Protein AF-A0A564Z3N0-F1 (afdb_monomer_lite)

Secondary structure (DSSP, 8-state):
----HHHHTT-TT--EEE-TTS--BHHHHHHHHHH-TT--EEE-TTSB----GGGGGGTTT--EEE-TT----SHHHHHHHHHHHHH-TT-SEEE---SS---SS--TTHHHHTSTTSSTT--EEE-TT-TT---HHHHHHHHHH-TT--EEE---TT---HHHHHH-TTSEEE-SSSHHHHHHHHHH-TT-HHHHHHHHHHHHHHHTSTTPPTT-S-HHHHHHHHHHHT-TTS-GGGHHHHHHHHHHHHHHH-GGGS-HHHHHHHHHHHHHHHHH---HHHHHHHHHHHHHHTT-TTS---HHHHHHHHHHHHHH--BHHHHHHHHHHIIIIIGGGS-HHHHHHHHT-HHHHHHHHHHHHHHH--HHHHHHHHHHH-HHHHGGGSS--PPBS--HHHHHHHTHHHHHHHHHHHHTT-HHHHHHHHHTTHHHHHHHHHHHHHHHHHHHHHTT-S--PPPP---PPPPPP----EEEE--------S--EEEEEEEETTEEEEEEEE------S-S-------EEEETTEEEE----SS--------TTSSGGGSSTTTS--

Foldseek 3Di:
DDDQLVVVLVPQQAAEDEPAPHQDEQVRLLSNCVSHLQHQEYHHANYQYLAPQSCLSNLVHHAYYAHEAHPPPAQVSVVRVLVSQQSNANYAYYEPAYPPAAYPDADPSLVSCLACRRNVNHAEYECAVVRRPDDPVSVVSSCVSHVNHAEYHHADPPDDCPVVCVVCVRHHYEHDAAQVNLLSQLVVCLQPLRSPLSSLVNLLVQLPDPDRDQCRDDLVSLLSLLVSCVVVPRHLSNLLSSLSSNLSVCVRCPPVNHDLVSLVSVLVSLLCQLVPDLDLSNVVSSLSVCQRSVVDPSDDDDLLSVLVSLLVQLPRDQAPVSVLVSLCCVPPPRVVPDDPVSLLVCLLDLSNLLSLLLSLCLLQHDPVLLVVCCVVVDCVQAVSNVPRHRHPDDDNVVSVPRRPPRSVVSLCVSVVPHVSSVVSCVSNCVVVSVVSSVVRVVVVVVVVVVVPPPDDDDDDDDDDDDDDDDDWDWDWDADDDDDDDDKGKTWIWIDDPPDTDIDIGIDDDDDPDDDDDPDDWDWDDDPNDTDTDDDDDDDDDDDDDDPPPPVVVPPPVVVPD

Sequence (561 aa):
MRLMPSVLGAFQNLQWLNIGGTKVDSVYLEELVKYLPRLKYLDISETKVNNITPLKVLKENLNGLIIHCLPLENDIDFEMTLSVLLELKELRVLDVSHYETAASSRFNEIDLFIHSHFAPQIRQLDISGNPFRLTIRDVMEFMKNHSNLRCLGLVLEGWDATELCAQFPNVDIFGGMGEEQIRKTIKRCLDRPCYLTSAFNNISNELNEEDVEEEYFTSDLLELVVRTLENLECLEECSAEGLKSITYLISNLKLENIAHELLNRLTTLLFLAAEKWDNEIVSFWCHEIFLEIKEDRRITFDYKRYCNILFLNLDRFRDAFTKFGAVQLLLNHCFPGMTEADLNEVGVTPTYMKCLIKNAAEIYLEESEVLELIVEGGDERLHYLRDFCKYEHTDNSTINCIFQPYIFAIIKKLIAENLGACRLAIEFGGIEVMTQILQQLRLQVRANKSDNSSGAEYQELTRPKCIEQTTMRIKASRRDGEQRRRGGSVGIEIYFGNRLLNLTFPVTSDDEKGPYWCQEIRICLENDRTVIANTNKQTNKLSLYFITFRLLYILPAAINI

Radius of gyration: 32.01 Å; chains: 1; bounding box: 75×68×83 Å

Structure (mmCIF, N/CA/C/O backbone):
data_AF-A0A564Z3N0-F1
#
_entry.id   AF-A0A564Z3N0-F1
#
loop_
_atom_site.group_PDB
_atom_site.id
_atom_site.type_symbol
_atom_site.label_atom_id
_atom_site.label_alt_id
_atom_site.label_comp_id
_atom_site.label_asym_id
_atom_site.label_entity_id
_atom_site.label_seq_id
_atom_site.pdbx_PDB_ins_code
_atom_site.Cartn_x
_atom_site.Cartn_y
_atom_site.Cartn_z
_atom_site.occupancy
_atom_site.B_iso_or_equiv
_atom_site.auth_seq_id
_atom_site.auth_comp_id
_atom_site.auth_asym_id
_atom_site.auth_atom_id
_atom_site.pdbx_PDB_model_num
ATOM 1 N N . MET A 1 1 ? -23.969 -16.745 -0.859 1.00 42.28 1 MET A N 1
ATOM 2 C CA . MET A 1 1 ? -24.984 -17.470 -0.063 1.00 42.28 1 MET A CA 1
ATOM 3 C C . MET A 1 1 ? -25.595 -16.471 0.912 1.00 42.28 1 MET A C 1
ATOM 5 O O . MET A 1 1 ? -24.830 -15.858 1.641 1.00 42.28 1 MET A O 1
ATOM 9 N N . ARG A 1 2 ? -26.911 -16.211 0.887 1.00 55.09 2 ARG A N 1
ATOM 10 C CA . ARG A 1 2 ? -27.544 -15.423 1.960 1.00 55.09 2 ARG A CA 1
ATOM 11 C C . ARG A 1 2 ? -27.665 -16.356 3.164 1.00 55.09 2 ARG A C 1
ATOM 13 O O . ARG A 1 2 ? -28.466 -17.286 3.110 1.00 55.09 2 ARG A O 1
ATOM 20 N N . LEU A 1 3 ? -26.825 -16.179 4.187 1.00 64.00 3 LEU A N 1
ATOM 21 C CA . LEU A 1 3 ? -27.123 -16.765 5.495 1.00 64.00 3 LEU A CA 1
ATOM 22 C C . LEU A 1 3 ? -28.484 -16.218 5.932 1.00 64.00 3 LEU A C 1
ATOM 24 O O . LEU A 1 3 ? -28.782 -15.065 5.656 1.00 64.00 3 LEU A O 1
ATOM 28 N N . MET A 1 4 ? -29.329 -17.049 6.529 1.00 77.81 4 MET A N 1
ATOM 29 C CA . MET A 1 4 ? -30.579 -16.594 7.138 1.00 77.81 4 MET A CA 1
ATOM 30 C C . MET A 1 4 ? -30.332 -16.454 8.644 1.00 77.81 4 MET A C 1
ATOM 32 O O . MET A 1 4 ? -29.806 -17.408 9.230 1.00 77.81 4 MET A O 1
ATOM 36 N N . PRO A 1 5 ? -30.725 -15.347 9.304 1.00 79.31 5 PRO A N 1
ATOM 37 C CA . PRO A 1 5 ? -30.505 -15.164 10.743 1.00 79.31 5 PRO A CA 1
ATOM 38 C C . PRO A 1 5 ? -31.089 -16.305 11.584 1.00 79.31 5 PRO A C 1
ATOM 40 O O . PRO A 1 5 ? -30.489 -16.748 12.562 1.00 79.31 5 PRO A O 1
ATOM 43 N N . SER A 1 6 ? -32.227 -16.853 11.149 1.00 80.12 6 SER A N 1
ATOM 44 C CA . SER A 1 6 ? -32.898 -17.984 11.795 1.00 80.12 6 SER A CA 1
ATOM 45 C C . SER A 1 6 ? -32.064 -19.268 11.810 1.00 80.12 6 SER A C 1
ATOM 47 O O . SER A 1 6 ? -32.155 -20.042 12.761 1.00 80.12 6 SER A O 1
ATOM 49 N N . VAL A 1 7 ? -31.212 -19.489 10.803 1.00 84.06 7 VAL A N 1
ATOM 50 C CA . VAL A 1 7 ? -30.295 -20.640 10.764 1.00 84.06 7 VAL A CA 1
ATOM 51 C C . VAL A 1 7 ? -29.209 -20.480 11.823 1.00 84.06 7 VAL A C 1
ATOM 53 O O . VAL A 1 7 ? -28.865 -21.450 12.494 1.00 84.06 7 VAL A O 1
ATOM 56 N N . LEU A 1 8 ? -28.717 -19.255 12.036 1.00 83.81 8 LEU A N 1
ATOM 57 C CA . LEU A 1 8 ? -27.771 -18.975 13.117 1.00 83.81 8 LEU A CA 1
ATOM 58 C C . LEU A 1 8 ? -28.417 -19.148 14.499 1.00 83.81 8 LEU A C 1
ATOM 60 O O . LEU A 1 8 ? -27.752 -19.601 15.428 1.00 83.81 8 LEU A O 1
ATOM 64 N N . GLY A 1 9 ? -29.725 -18.903 14.616 1.00 80.44 9 GLY A N 1
ATOM 65 C CA . GLY A 1 9 ? -30.509 -19.183 15.823 1.00 80.44 9 GLY A CA 1
ATOM 66 C C . GLY A 1 9 ? -30.520 -20.649 16.270 1.00 80.44 9 GLY A C 1
ATOM 67 O O . GLY A 1 9 ? -30.806 -20.931 17.435 1.00 80.44 9 GLY A O 1
ATOM 68 N N . ALA A 1 10 ? -30.157 -21.593 15.394 1.00 87.31 10 ALA A N 1
ATOM 69 C CA . ALA A 1 10 ? -29.951 -22.987 15.788 1.00 87.31 10 ALA A CA 1
ATOM 70 C C . ALA A 1 10 ? -28.751 -23.151 16.745 1.00 87.31 10 ALA A C 1
ATOM 72 O O . ALA A 1 10 ? -28.730 -24.070 17.567 1.00 87.31 10 ALA A O 1
ATOM 73 N N . PHE A 1 11 ? -27.775 -22.239 16.701 1.00 89.31 11 PHE A N 1
ATOM 74 C CA . PHE A 1 11 ? -26.614 -22.228 17.589 1.00 89.31 11 PHE A CA 1
ATOM 75 C C . PHE A 1 11 ? -26.919 -21.470 18.889 1.00 89.31 11 PHE A C 1
ATOM 77 O O . PHE A 1 11 ? -26.339 -20.429 19.181 1.00 89.31 11 PHE A O 1
ATOM 84 N N . GLN A 1 12 ? -27.804 -22.020 19.723 1.00 82.44 12 GLN A N 1
ATOM 85 C CA . GLN A 1 12 ? -28.310 -21.370 20.949 1.00 82.44 12 GLN A CA 1
ATOM 86 C C . GLN A 1 12 ? -27.236 -20.977 21.988 1.00 82.44 12 GLN A C 1
ATOM 88 O O . GLN A 1 12 ? -27.521 -20.229 22.922 1.00 82.44 12 GLN A O 1
ATOM 93 N N . ASN A 1 13 ? -26.010 -21.491 21.855 1.00 91.12 13 ASN A N 1
ATOM 94 C CA . ASN A 1 13 ? -24.869 -21.194 22.727 1.00 91.12 13 ASN A CA 1
ATOM 95 C C . ASN A 1 13 ? -23.791 -20.336 22.053 1.00 91.12 13 ASN A C 1
ATOM 97 O O . ASN A 1 13 ? -22.708 -20.186 22.620 1.00 91.12 13 ASN A O 1
ATOM 101 N N . LEU A 1 14 ? -24.051 -19.806 20.857 1.00 94.81 14 LEU A N 1
ATOM 102 C CA . LEU A 1 14 ? -23.099 -18.972 20.138 1.00 94.81 14 LEU A CA 1
ATOM 103 C C . LEU A 1 14 ? -22.802 -17.703 20.949 1.00 94.81 14 LEU A C 1
ATOM 105 O O . LEU A 1 14 ? -23.702 -16.932 21.275 1.00 94.81 14 LEU A O 1
ATOM 109 N N . GLN A 1 15 ? -21.529 -17.518 21.298 1.00 96.31 15 GLN A N 1
ATOM 110 C CA . GLN A 1 15 ? -21.045 -16.358 22.056 1.00 96.31 15 GLN A CA 1
ATOM 111 C C . GLN A 1 15 ? -20.144 -15.452 21.219 1.00 96.31 15 GLN A C 1
ATOM 113 O O . GLN A 1 15 ? -19.976 -14.293 21.579 1.00 96.31 15 GLN A O 1
ATOM 118 N N . TRP A 1 16 ? -19.588 -15.962 20.121 1.00 97.44 16 TRP A N 1
ATOM 119 C CA . TRP A 1 16 ? -18.671 -15.244 19.247 1.00 97.44 16 TRP A CA 1
ATOM 120 C C . TRP A 1 16 ? -19.154 -15.351 17.812 1.00 97.44 16 TRP A C 1
ATOM 122 O O . TRP A 1 16 ? -19.376 -16.461 17.324 1.00 97.44 16 TRP A O 1
ATOM 132 N N . LEU A 1 17 ? -19.305 -14.215 17.144 1.00 96.44 17 LEU A N 1
ATOM 133 C CA . LEU A 1 17 ? -19.695 -14.159 15.747 1.00 96.44 17 LEU A CA 1
ATOM 134 C C . LEU A 1 17 ? -18.870 -13.093 15.031 1.00 96.44 17 LEU A C 1
ATOM 136 O O . LEU A 1 17 ? -18.892 -11.932 15.424 1.00 96.44 17 LEU A O 1
ATOM 140 N N . ASN A 1 18 ? -18.173 -13.504 13.973 1.00 96.50 18 ASN A N 1
ATOM 141 C CA . ASN A 1 18 ? -17.569 -12.598 13.006 1.00 96.50 18 ASN A CA 1
ATOM 142 C C . ASN A 1 18 ? -18.311 -12.756 11.677 1.00 96.50 18 ASN A C 1
ATOM 144 O O . ASN A 1 18 ? -18.401 -13.863 11.140 1.00 96.50 18 ASN A O 1
ATOM 148 N N . ILE A 1 19 ? -18.881 -11.654 11.202 1.00 95.38 19 ILE A N 1
ATOM 149 C CA . ILE A 1 19 ? -19.531 -11.521 9.896 1.00 95.38 19 ILE A CA 1
ATOM 150 C C . ILE A 1 19 ? -19.036 -10.259 9.171 1.00 95.38 19 ILE A C 1
ATOM 152 O O . ILE A 1 19 ? -19.755 -9.722 8.324 1.00 95.38 19 ILE A O 1
ATOM 156 N N . GLY A 1 20 ? -17.831 -9.790 9.504 1.00 95.31 20 GLY A N 1
ATOM 157 C CA . GLY A 1 20 ? -17.180 -8.668 8.839 1.00 95.31 20 GLY A CA 1
ATOM 158 C C . GLY A 1 20 ? -16.909 -8.948 7.357 1.00 95.31 20 GLY A C 1
ATOM 159 O O . GLY A 1 20 ? -16.848 -10.105 6.930 1.00 95.31 20 GLY A O 1
ATOM 160 N N . GLY A 1 21 ? -16.850 -7.892 6.545 1.00 93.12 21 GLY A N 1
ATOM 161 C CA . GLY A 1 21 ? -16.677 -7.966 5.088 1.00 93.12 21 GLY A CA 1
ATOM 162 C C . GLY A 1 21 ? -17.853 -8.614 4.338 1.00 93.12 21 GLY A C 1
ATOM 163 O O . GLY A 1 21 ? -17.758 -8.938 3.150 1.00 93.12 21 GLY A O 1
ATOM 164 N N . THR A 1 22 ? -18.985 -8.855 5.010 1.00 94.44 22 THR A N 1
ATOM 165 C CA . THR A 1 22 ? -20.183 -9.437 4.387 1.00 94.44 22 THR A CA 1
ATOM 166 C C . THR A 1 22 ? -21.203 -8.370 3.985 1.00 94.44 22 THR A C 1
ATOM 168 O O . THR A 1 22 ? -21.186 -7.232 4.433 1.00 94.44 22 THR A O 1
ATOM 171 N N . LYS A 1 23 ? -22.185 -8.743 3.154 1.00 93.31 23 LYS A N 1
ATOM 172 C CA . LYS A 1 23 ? -23.255 -7.833 2.688 1.00 93.31 23 LYS A CA 1
ATOM 173 C C . LYS A 1 23 ? -24.412 -7.667 3.690 1.00 93.31 23 LYS A C 1
ATOM 175 O O . LYS A 1 23 ? -25.528 -7.378 3.262 1.00 93.31 23 LYS A O 1
ATOM 180 N N . VAL A 1 24 ? -24.174 -7.934 4.974 1.00 93.19 24 VAL A N 1
ATOM 181 C CA . VAL A 1 24 ? -25.166 -7.806 6.054 1.00 93.19 24 VAL A CA 1
ATOM 182 C C . VAL A 1 24 ? -25.551 -6.338 6.230 1.00 93.19 24 VAL A C 1
ATOM 184 O O . VAL A 1 24 ? -24.680 -5.479 6.212 1.00 93.19 24 VAL A O 1
ATOM 187 N N . ASP A 1 25 ? -26.844 -6.054 6.375 1.00 95.62 25 ASP A N 1
ATOM 188 C CA . ASP A 1 25 ? -27.385 -4.710 6.594 1.00 95.62 25 ASP A CA 1
ATOM 189 C C . ASP A 1 25 ? -28.057 -4.585 7.973 1.00 95.62 25 ASP A C 1
ATOM 191 O O . ASP A 1 25 ? -28.146 -5.546 8.746 1.00 95.62 25 ASP A O 1
ATOM 195 N N . SER A 1 26 ? -28.535 -3.383 8.297 1.00 96.12 26 SER A N 1
ATOM 196 C CA . SER A 1 26 ? -29.173 -3.081 9.585 1.00 96.12 26 SER A CA 1
ATOM 197 C C . SER A 1 26 ? -30.440 -3.915 9.844 1.00 96.12 26 SER A C 1
ATOM 199 O O . SER A 1 26 ? -30.729 -4.248 10.994 1.00 96.12 26 SER A O 1
ATOM 201 N N . VAL A 1 27 ? -31.173 -4.308 8.792 1.00 95.19 27 VAL A N 1
ATOM 202 C CA . VAL A 1 27 ? -32.372 -5.161 8.907 1.00 95.19 27 VAL A CA 1
ATOM 203 C C . VAL A 1 27 ? -31.968 -6.571 9.326 1.00 95.19 27 VAL A C 1
ATOM 205 O O . VAL A 1 27 ? -32.543 -7.146 10.252 1.00 95.19 27 VAL A O 1
ATOM 208 N N . TYR A 1 28 ? -30.932 -7.113 8.691 1.00 94.69 28 TYR A N 1
ATOM 209 C CA . TYR A 1 28 ? -30.374 -8.405 9.059 1.00 94.69 28 TYR A CA 1
ATOM 210 C C . TYR A 1 28 ? -29.847 -8.405 10.497 1.00 94.69 28 TYR A C 1
ATOM 212 O O . TYR A 1 28 ? -30.088 -9.364 11.231 1.00 94.69 28 TYR A O 1
ATOM 220 N N . LEU A 1 29 ? -29.157 -7.339 10.921 1.00 96.31 29 LEU A N 1
ATOM 221 C CA . LEU A 1 29 ? -28.684 -7.203 12.299 1.00 96.31 29 LEU A CA 1
ATOM 222 C C . LEU A 1 29 ? -29.849 -7.238 13.298 1.00 96.31 29 LEU A C 1
ATOM 224 O O . LEU A 1 29 ? -29.754 -7.913 14.324 1.00 96.31 29 LEU A O 1
ATOM 228 N N . GLU A 1 30 ? -30.959 -6.567 12.983 1.00 95.88 30 GLU A N 1
ATOM 229 C CA . GLU A 1 30 ? -32.158 -6.569 13.823 1.00 95.88 30 GLU A CA 1
ATOM 230 C C . GLU A 1 30 ? -32.755 -7.969 14.001 1.00 95.88 30 GLU A C 1
ATOM 232 O O . GLU A 1 30 ? -33.178 -8.340 15.099 1.00 95.88 30 GLU A O 1
ATOM 237 N N . GLU A 1 31 ? -32.780 -8.774 12.942 1.00 94.00 31 GLU A N 1
ATOM 238 C CA . GLU A 1 31 ? -33.210 -10.168 13.036 1.00 94.00 31 GLU A CA 1
ATOM 239 C C . GLU A 1 31 ? -32.196 -11.030 13.795 1.00 94.00 31 GLU A C 1
ATOM 241 O O . GLU A 1 31 ? -32.575 -11.829 14.652 1.00 94.00 31 GLU A O 1
ATOM 246 N N . LEU A 1 32 ? -30.905 -10.853 13.522 1.00 93.31 32 LEU A N 1
ATOM 247 C CA . LEU A 1 32 ? -29.812 -11.637 14.094 1.00 93.31 32 LEU A CA 1
ATOM 248 C C . LEU A 1 32 ? -29.795 -11.591 15.624 1.00 93.31 32 LEU A C 1
ATOM 250 O O . LEU A 1 32 ? -29.738 -12.638 16.275 1.00 93.31 32 LEU A O 1
ATOM 254 N N . VAL A 1 33 ? -29.887 -10.395 16.206 1.00 94.19 33 VAL A N 1
ATOM 255 C CA . VAL A 1 33 ? -29.825 -10.220 17.667 1.00 94.19 33 VAL A CA 1
ATOM 256 C C . VAL A 1 33 ? -31.015 -10.854 18.393 1.00 94.19 33 VAL A C 1
ATOM 258 O O . VAL A 1 33 ? -30.878 -11.248 19.551 1.00 94.19 33 VAL A O 1
ATOM 261 N N . LYS A 1 34 ? -32.163 -11.035 17.717 1.00 92.25 34 LYS A N 1
ATOM 262 C CA . LYS A 1 34 ? -33.336 -11.742 18.271 1.00 92.25 34 LYS A CA 1
ATOM 263 C C . LYS A 1 34 ? -33.060 -13.235 18.454 1.00 92.25 34 LYS A C 1
ATOM 265 O O . LYS A 1 34 ? -33.575 -13.845 19.389 1.00 92.25 34 LYS A O 1
ATOM 270 N N . TYR A 1 35 ? -32.243 -13.820 17.579 1.00 91.88 35 TYR A N 1
ATOM 271 C CA . TYR A 1 35 ? -31.917 -15.246 17.597 1.00 91.88 35 TYR A CA 1
ATOM 272 C C . TYR A 1 35 ? -30.669 -15.587 18.419 1.00 91.88 35 TYR A C 1
ATOM 274 O O . TYR A 1 35 ? -30.488 -16.748 18.785 1.00 91.88 35 TYR A O 1
ATOM 282 N N . LEU A 1 36 ? -29.827 -14.601 18.739 1.00 93.31 36 LEU A N 1
ATOM 283 C CA . LEU A 1 36 ? -28.548 -14.796 19.429 1.00 93.31 36 LEU A CA 1
ATOM 284 C C . LEU A 1 36 ? -28.458 -14.017 20.757 1.00 93.31 36 LEU A C 1
ATOM 286 O O . LEU A 1 36 ? -27.529 -13.233 20.953 1.00 93.31 36 LEU A O 1
ATOM 290 N N . PRO A 1 37 ? -29.361 -14.246 21.732 1.00 91.12 37 PRO A N 1
ATOM 291 C CA . PRO A 1 37 ? -29.398 -13.463 22.971 1.00 91.12 37 PRO A CA 1
ATOM 292 C C . PRO A 1 37 ? -28.169 -13.666 23.875 1.00 91.12 37 PRO A C 1
ATOM 294 O O . PRO A 1 37 ? -27.963 -12.897 24.809 1.00 91.12 37 PRO A O 1
ATOM 297 N N . ARG A 1 38 ? -27.363 -14.711 23.633 1.00 94.25 38 ARG A N 1
ATOM 298 C CA . ARG A 1 38 ? -26.152 -15.049 24.406 1.00 94.25 38 ARG A CA 1
ATOM 299 C C . ARG A 1 38 ? -24.860 -14.532 23.777 1.00 94.25 38 ARG A C 1
ATOM 301 O O . ARG A 1 38 ? -23.781 -14.875 24.264 1.00 94.25 38 ARG A O 1
ATOM 308 N N . LEU A 1 39 ? -24.960 -13.759 22.700 1.00 96.62 39 LEU A N 1
ATOM 309 C CA . LEU A 1 39 ? -23.794 -13.248 22.006 1.00 96.62 39 LEU A CA 1
ATOM 310 C C . LEU A 1 39 ? -23.000 -12.312 22.926 1.00 96.62 39 LEU A C 1
ATOM 312 O O . LEU A 1 39 ? -23.559 -11.404 23.538 1.00 96.62 39 LEU A O 1
ATOM 316 N N . LYS A 1 40 ? -21.696 -12.566 23.031 1.00 97.94 40 LYS A N 1
ATOM 317 C CA . LYS A 1 40 ? -20.750 -11.776 23.829 1.00 97.94 40 LYS A CA 1
ATOM 318 C C . LYS A 1 40 ? -19.758 -11.019 22.968 1.00 97.94 40 LYS A C 1
ATOM 320 O O . LYS A 1 40 ? -19.192 -10.042 23.438 1.00 97.94 40 LYS A O 1
ATOM 325 N N . TYR A 1 41 ? -19.518 -11.482 21.751 1.00 98.56 41 TYR A N 1
ATOM 326 C CA . TYR A 1 41 ? -18.608 -10.850 20.821 1.00 98.56 41 TYR A CA 1
ATOM 327 C C . TYR A 1 41 ? -19.220 -10.806 19.434 1.00 98.56 41 TYR A C 1
ATOM 329 O O . TYR A 1 41 ? -19.691 -11.835 18.935 1.00 98.56 41 TYR A O 1
ATOM 337 N N . LEU A 1 42 ? -19.189 -9.624 18.833 1.00 98.38 42 LEU A N 1
ATOM 338 C CA . LEU A 1 42 ? -19.694 -9.384 17.497 1.00 98.38 42 LEU A CA 1
ATOM 339 C C . LEU A 1 42 ? -18.703 -8.533 16.707 1.00 98.38 42 LEU A C 1
ATOM 341 O O . LEU A 1 42 ? -18.326 -7.450 17.146 1.00 98.38 42 LEU A O 1
ATOM 345 N N . ASP A 1 43 ? -18.345 -9.021 15.528 1.00 98.38 43 ASP A N 1
ATOM 346 C CA . ASP A 1 43 ? -17.635 -8.260 14.507 1.00 98.38 43 ASP A CA 1
ATOM 347 C C . ASP A 1 43 ? -18.536 -8.122 13.273 1.00 98.38 43 ASP A C 1
ATOM 349 O O . ASP A 1 43 ? -18.955 -9.126 12.680 1.00 98.38 43 ASP A O 1
ATOM 353 N N . ILE A 1 44 ? -18.879 -6.874 12.951 1.00 97.81 44 ILE A N 1
ATOM 354 C CA . ILE A 1 44 ? -19.668 -6.462 11.780 1.00 97.81 44 ILE A CA 1
ATOM 355 C C . ILE A 1 44 ? -18.903 -5.440 10.930 1.00 97.81 44 ILE A C 1
ATOM 357 O O . ILE A 1 44 ? -19.524 -4.648 10.221 1.00 97.81 44 ILE A O 1
ATOM 361 N N . SER A 1 45 ? -17.574 -5.443 11.009 1.00 96.31 45 SER A N 1
ATOM 362 C CA . SER A 1 45 ? -16.711 -4.523 10.263 1.00 96.31 45 SER A CA 1
ATOM 363 C C . SER A 1 45 ? -16.962 -4.596 8.764 1.00 96.31 45 SER A C 1
ATOM 365 O O . SER A 1 45 ? -17.227 -5.677 8.240 1.00 96.31 45 SER A O 1
ATOM 367 N N . GLU A 1 46 ? -16.897 -3.464 8.067 1.00 94.81 46 GLU A N 1
ATOM 368 C CA . GLU A 1 46 ? -17.020 -3.403 6.601 1.00 94.81 46 GLU A CA 1
ATOM 369 C C . GLU A 1 46 ? -18.295 -4.093 6.062 1.00 94.81 46 GLU A C 1
ATOM 371 O O . GLU A 1 46 ? -18.329 -4.677 4.975 1.00 94.81 46 GLU A O 1
ATOM 376 N N . THR A 1 47 ? -19.371 -4.067 6.853 1.00 96.75 47 THR A N 1
ATOM 377 C CA . THR A 1 47 ? -20.703 -4.506 6.422 1.00 96.75 47 THR A CA 1
ATOM 378 C C . THR A 1 47 ? -21.524 -3.322 5.910 1.00 96.75 47 THR A C 1
ATOM 380 O O . THR A 1 47 ? -21.069 -2.186 5.873 1.00 96.75 47 THR A O 1
ATOM 383 N N . LYS A 1 48 ? -22.777 -3.561 5.511 1.00 96.38 48 LYS A N 1
ATOM 384 C CA . LYS A 1 48 ? -23.732 -2.511 5.118 1.00 96.38 48 LYS A CA 1
ATOM 385 C C . LYS A 1 48 ? -24.586 -2.016 6.289 1.00 96.38 48 LYS A C 1
ATOM 387 O O . LYS A 1 48 ? -25.647 -1.430 6.073 1.00 96.38 48 LYS A O 1
ATOM 392 N N . VAL A 1 49 ? -24.190 -2.314 7.526 1.00 97.31 49 VAL A N 1
ATOM 393 C CA . VAL A 1 49 ? -24.901 -1.864 8.725 1.00 97.31 49 VAL A CA 1
ATOM 394 C C . VAL A 1 49 ? -24.596 -0.388 8.953 1.00 97.31 49 VAL A C 1
ATOM 396 O O . VAL A 1 49 ? -23.492 -0.035 9.333 1.00 97.31 49 VAL A O 1
ATOM 399 N N . ASN A 1 50 ? -25.594 0.469 8.778 1.00 95.25 50 ASN A N 1
ATOM 400 C CA . ASN A 1 50 ? -25.518 1.897 9.111 1.00 95.25 50 ASN A CA 1
ATOM 401 C C . ASN A 1 50 ? -26.255 2.247 10.416 1.00 95.25 50 ASN A C 1
ATOM 403 O O . ASN A 1 50 ? -26.233 3.387 10.863 1.00 95.25 50 ASN A O 1
ATOM 407 N N . ASN A 1 51 ? -26.933 1.277 11.039 1.00 96.62 51 ASN A N 1
ATOM 408 C CA . ASN A 1 51 ? -27.667 1.482 12.281 1.00 96.62 51 ASN A CA 1
ATOM 409 C C . ASN A 1 51 ? -27.476 0.297 13.232 1.00 96.62 51 ASN A C 1
ATOM 411 O O . ASN A 1 51 ? -28.020 -0.790 13.023 1.00 96.62 51 ASN A O 1
ATOM 415 N N . ILE A 1 52 ? -26.751 0.543 14.324 1.00 98.19 52 ILE A N 1
ATOM 416 C CA . ILE A 1 52 ? -26.459 -0.459 15.356 1.00 98.19 52 ILE A CA 1
ATOM 417 C C . ILE A 1 52 ? -27.465 -0.470 16.519 1.00 98.19 52 ILE A C 1
ATOM 419 O O . ILE A 1 52 ? -27.295 -1.234 17.467 1.00 98.19 52 ILE A O 1
ATOM 423 N N . THR A 1 53 ? -28.548 0.314 16.459 1.00 98.12 53 THR A N 1
ATOM 424 C CA . THR A 1 53 ? -29.604 0.357 17.493 1.00 98.12 53 THR A CA 1
ATOM 425 C C . THR A 1 53 ? -30.107 -1.020 17.944 1.00 98.12 53 THR A C 1
ATOM 427 O O . THR A 1 53 ? -30.333 -1.186 19.148 1.00 98.12 53 THR A O 1
ATOM 430 N N . PRO A 1 54 ? -30.244 -2.041 17.072 1.00 97.56 54 PRO A N 1
ATOM 431 C CA . PRO A 1 54 ? -30.672 -3.360 17.524 1.00 97.56 54 PRO A CA 1
ATOM 432 C C . PRO A 1 54 ? -29.759 -3.998 18.581 1.00 97.56 54 PRO A C 1
ATOM 434 O O . PRO A 1 54 ? -30.235 -4.806 19.378 1.00 97.56 54 PRO A O 1
ATOM 437 N N . LEU A 1 55 ? -28.481 -3.608 18.668 1.00 98.06 55 LEU A N 1
ATOM 438 C CA . LEU A 1 55 ? -27.540 -4.126 19.670 1.00 98.06 55 LEU A CA 1
ATOM 439 C C . LEU A 1 55 ? -27.944 -3.808 21.115 1.00 98.06 55 LEU A C 1
ATOM 441 O O . LEU A 1 55 ? -27.499 -4.504 22.028 1.00 98.06 55 LEU A O 1
ATOM 445 N N . LYS A 1 56 ? -28.834 -2.833 21.349 1.00 97.06 56 LYS A N 1
ATOM 446 C CA . LYS A 1 56 ? -29.342 -2.498 22.693 1.00 97.06 56 LYS A CA 1
ATOM 447 C C . LYS A 1 56 ? -29.981 -3.694 23.409 1.00 97.06 56 LYS A C 1
ATOM 449 O O . LYS A 1 56 ? -29.989 -3.740 24.639 1.00 97.06 56 LYS A O 1
ATOM 454 N N . VAL A 1 57 ? -30.480 -4.694 22.675 1.00 96.44 57 VAL A N 1
ATOM 455 C CA . VAL A 1 57 ? -31.020 -5.927 23.283 1.00 96.44 57 VAL A CA 1
ATOM 456 C C . VAL A 1 57 ? -29.937 -6.789 23.946 1.00 96.44 57 VAL A C 1
ATOM 458 O O . VAL A 1 57 ? -30.249 -7.595 24.818 1.00 96.44 57 VAL A O 1
ATOM 461 N N . LEU A 1 58 ? -28.668 -6.599 23.569 1.00 96.44 58 LEU A N 1
ATOM 462 C CA . LEU A 1 58 ? -27.496 -7.308 24.093 1.00 96.44 58 LEU A CA 1
ATOM 463 C C . LEU A 1 58 ? -26.703 -6.477 25.115 1.00 96.44 58 LEU A C 1
ATOM 465 O O . LEU A 1 58 ? -25.600 -6.869 25.494 1.00 96.44 58 LEU A O 1
ATOM 469 N N . LYS A 1 59 ? -27.245 -5.348 25.587 1.00 95.62 59 LYS A N 1
ATOM 470 C CA . LYS A 1 59 ? -26.525 -4.366 26.418 1.00 95.62 59 LYS A CA 1
ATOM 471 C C . LYS A 1 59 ? -25.907 -4.898 27.716 1.00 95.62 59 LYS A C 1
ATOM 473 O O . LYS A 1 59 ? -24.926 -4.338 28.189 1.00 95.62 59 LYS A O 1
ATOM 478 N N . GLU A 1 60 ? -26.482 -5.964 28.275 1.00 95.06 60 GLU A N 1
ATOM 479 C CA . GLU A 1 60 ? -26.003 -6.619 29.502 1.00 95.06 60 GLU A CA 1
ATOM 480 C C . GLU A 1 60 ? -25.106 -7.846 29.209 1.00 95.06 60 GLU A C 1
ATOM 482 O O . GLU A 1 60 ? -24.687 -8.530 30.136 1.00 95.06 60 GLU A O 1
ATOM 487 N N . ASN A 1 61 ? -24.847 -8.177 27.934 1.00 95.25 61 ASN A N 1
ATOM 488 C CA . ASN A 1 61 ? -24.142 -9.403 27.522 1.00 95.25 61 ASN A CA 1
ATOM 489 C C . ASN A 1 61 ? -22.921 -9.152 26.624 1.00 95.25 61 ASN A C 1
ATOM 491 O O . ASN A 1 61 ? -21.993 -9.968 26.622 1.00 95.25 61 ASN A O 1
ATOM 495 N N . LEU A 1 62 ? -22.936 -8.085 25.820 1.00 97.69 62 LEU A N 1
ATOM 496 C CA . LEU A 1 62 ? -21.910 -7.842 24.813 1.00 97.69 62 LEU A CA 1
ATOM 497 C C . LEU A 1 62 ? -20.617 -7.333 25.465 1.00 97.69 62 LEU A C 1
ATOM 499 O O . LEU A 1 62 ? -20.550 -6.219 25.975 1.00 97.69 62 LEU A O 1
ATOM 503 N N . ASN A 1 63 ? -19.581 -8.166 25.410 1.00 98.25 63 ASN A N 1
ATOM 504 C CA . ASN A 1 63 ? -18.250 -7.890 25.939 1.00 98.25 63 ASN A CA 1
ATOM 505 C C . ASN A 1 63 ? -17.298 -7.335 24.877 1.00 98.25 63 ASN A C 1
ATOM 507 O O . ASN A 1 63 ? -16.315 -6.682 25.222 1.00 98.25 63 ASN A O 1
ATOM 511 N N . GLY A 1 64 ? -17.522 -7.656 23.607 1.00 98.69 64 GLY A N 1
ATOM 512 C CA . GLY A 1 64 ? -16.676 -7.206 22.514 1.00 98.69 64 GLY A CA 1
ATOM 513 C C . GLY A 1 64 ? -17.488 -6.812 21.296 1.00 98.69 64 GLY A C 1
ATOM 514 O O . GLY A 1 64 ? -18.402 -7.537 20.897 1.00 98.69 64 GLY A O 1
ATOM 515 N N . LEU A 1 65 ? -17.150 -5.663 20.730 1.00 98.75 65 LEU A N 1
ATOM 516 C CA . LEU A 1 65 ? -17.796 -5.126 19.546 1.00 98.75 65 LEU A CA 1
ATOM 517 C C . LEU A 1 65 ? -16.738 -4.525 18.621 1.00 98.75 65 LEU A C 1
ATOM 519 O O . LEU A 1 65 ? -16.008 -3.627 19.039 1.00 98.75 65 LEU A O 1
ATOM 523 N N . ILE A 1 66 ? -16.676 -5.021 17.387 1.00 98.38 66 ILE A N 1
ATOM 524 C CA . ILE A 1 66 ? -15.895 -4.425 16.302 1.00 98.38 66 ILE A CA 1
ATOM 525 C C . ILE A 1 66 ? -16.870 -3.945 15.225 1.00 98.38 66 ILE A C 1
ATOM 527 O O . ILE A 1 66 ? -17.656 -4.728 14.682 1.00 98.38 66 ILE A O 1
ATOM 531 N N . ILE A 1 67 ? -16.837 -2.641 14.966 1.00 97.62 67 ILE A N 1
ATOM 532 C CA . ILE A 1 67 ? -17.645 -1.938 13.964 1.00 97.62 67 ILE A CA 1
ATOM 533 C C . ILE A 1 67 ? -16.749 -1.119 13.026 1.00 97.62 67 ILE A C 1
ATOM 535 O O . ILE A 1 67 ? -17.093 -0.000 12.652 1.00 97.62 67 ILE A O 1
ATOM 539 N N . HIS A 1 68 ? -15.581 -1.670 12.677 1.00 95.88 68 HIS A N 1
ATOM 540 C CA . HIS A 1 68 ? -14.602 -0.985 11.840 1.00 95.88 68 HIS A CA 1
ATOM 541 C C . HIS A 1 68 ? -15.204 -0.640 10.470 1.00 95.88 68 HIS A C 1
ATOM 543 O O . HIS A 1 68 ? -15.821 -1.497 9.835 1.00 95.88 68 HIS A O 1
ATOM 549 N N . CYS A 1 69 ? -15.037 0.609 10.026 1.00 94.25 69 CYS A N 1
ATOM 550 C CA . CYS A 1 69 ? -15.486 1.095 8.712 1.00 94.25 69 CYS A CA 1
ATOM 551 C C . CYS A 1 69 ? -16.943 0.725 8.349 1.00 94.25 69 CYS A C 1
ATOM 553 O O . CYS A 1 69 ? -17.229 0.276 7.237 1.00 94.25 69 CYS A O 1
ATOM 555 N N . LEU A 1 70 ? -17.887 0.904 9.283 1.00 95.94 70 LEU A N 1
ATOM 556 C CA . LEU A 1 70 ? -19.313 0.905 8.934 1.00 95.94 70 LEU A CA 1
ATOM 557 C C . LEU A 1 70 ? -19.659 2.124 8.055 1.00 95.94 70 LEU A C 1
ATOM 559 O O . LEU A 1 70 ? -19.057 3.178 8.230 1.00 95.94 70 LEU A O 1
ATOM 563 N N . PRO A 1 71 ? -20.650 2.033 7.149 1.00 94.94 71 PRO A N 1
ATOM 564 C CA . PRO A 1 71 ? -21.062 3.134 6.273 1.00 94.94 71 PRO A CA 1
ATOM 565 C C . PRO A 1 71 ? -21.870 4.198 7.037 1.00 94.94 71 PRO A C 1
ATOM 567 O O . PRO A 1 71 ? -23.090 4.292 6.891 1.00 94.94 71 PRO A O 1
ATOM 570 N N . LEU A 1 72 ? -21.192 4.971 7.886 1.00 93.56 72 LEU A N 1
ATOM 571 C CA . LEU A 1 72 ? -21.751 6.117 8.603 1.00 93.56 72 LEU A CA 1
ATOM 572 C C . LEU A 1 72 ? -21.573 7.363 7.725 1.00 93.56 72 LEU A C 1
ATOM 574 O O . LEU A 1 72 ? -20.461 7.861 7.558 1.00 93.56 72 LEU A O 1
ATOM 578 N N . GLU A 1 73 ? -22.654 7.846 7.112 1.00 88.62 73 GLU A N 1
ATOM 579 C CA . GLU A 1 73 ? -22.562 8.848 6.036 1.00 88.62 73 GLU A CA 1
ATOM 580 C C . GLU A 1 73 ? -22.617 10.291 6.552 1.00 88.62 73 GLU A C 1
ATOM 582 O O . GLU A 1 73 ? -22.220 11.227 5.857 1.00 88.62 73 GLU A O 1
ATOM 587 N N . ASN A 1 74 ? -23.158 10.499 7.751 1.00 92.69 74 ASN A N 1
ATOM 588 C CA . ASN A 1 74 ? -23.429 11.826 8.291 1.00 92.69 74 ASN A CA 1
ATOM 589 C C . ASN A 1 74 ? -23.367 11.844 9.826 1.00 92.69 74 ASN A C 1
ATOM 591 O O . ASN A 1 74 ? -23.357 10.805 10.483 1.00 92.69 74 ASN A O 1
ATOM 595 N N . ASP A 1 75 ? -23.369 13.046 10.404 1.00 94.88 75 ASP A N 1
ATOM 596 C CA . ASP A 1 75 ? -23.267 13.250 11.854 1.00 94.88 75 ASP A CA 1
ATOM 597 C C . ASP A 1 75 ? -24.359 12.536 12.659 1.00 94.88 75 ASP A C 1
ATOM 599 O O . ASP A 1 75 ? -24.082 12.088 13.769 1.00 94.88 75 ASP A O 1
ATOM 603 N N . ILE A 1 76 ? -25.565 12.370 12.102 1.00 94.62 76 ILE A N 1
ATOM 604 C CA . ILE A 1 76 ? -26.663 11.667 12.780 1.00 94.62 76 ILE A CA 1
ATOM 605 C C . ILE A 1 76 ? -26.294 10.190 12.958 1.00 94.62 76 ILE A C 1
ATOM 607 O O . ILE A 1 76 ? -26.537 9.622 14.021 1.00 94.62 76 ILE A O 1
ATOM 611 N N . ASP A 1 77 ? -25.661 9.567 11.964 1.00 94.81 77 ASP A N 1
ATOM 612 C CA . ASP A 1 77 ? -25.229 8.169 12.046 1.00 94.81 77 ASP A CA 1
ATOM 613 C C . ASP A 1 77 ? -24.138 7.975 13.112 1.00 94.81 77 ASP A C 1
ATOM 615 O O . ASP A 1 77 ? -24.198 7.026 13.905 1.00 94.81 77 ASP A O 1
ATOM 619 N N . PHE A 1 78 ? -23.177 8.901 13.192 1.00 96.00 78 PHE A N 1
ATOM 620 C CA . PHE A 1 78 ? -22.142 8.891 14.231 1.00 96.00 78 PHE A CA 1
ATOM 621 C C . PHE A 1 78 ? -22.724 9.134 15.633 1.00 96.00 78 PHE A C 1
ATOM 623 O O . PHE A 1 78 ? -22.392 8.396 16.564 1.00 96.00 78 PHE A O 1
ATOM 630 N N . GLU A 1 79 ? -23.617 10.114 15.793 1.00 96.06 79 GLU A N 1
ATOM 631 C CA . GLU A 1 79 ? -24.281 10.438 17.064 1.00 96.06 79 GLU A CA 1
ATOM 632 C C . GLU A 1 79 ? -25.158 9.275 17.558 1.00 96.06 79 GLU A C 1
ATOM 634 O O . GLU A 1 79 ? -25.089 8.878 18.728 1.00 96.06 79 GLU A O 1
ATOM 639 N N . MET A 1 80 ? -25.945 8.665 16.662 1.00 96.19 80 MET A N 1
ATOM 640 C CA . MET A 1 80 ? -26.742 7.473 16.968 1.00 96.19 80 MET A CA 1
ATOM 641 C C . MET A 1 80 ? -25.854 6.302 17.384 1.00 96.19 80 MET A C 1
ATOM 643 O O . MET A 1 80 ? -26.158 5.618 18.364 1.00 96.19 80 MET A O 1
ATOM 647 N N . THR A 1 81 ? -24.756 6.073 16.662 1.00 97.38 81 THR A N 1
ATOM 648 C CA . THR A 1 81 ? -23.785 5.023 16.989 1.00 97.38 81 THR A CA 1
ATOM 649 C C . THR A 1 81 ? -23.222 5.242 18.389 1.00 97.38 81 THR A C 1
ATOM 651 O O . THR A 1 81 ? -23.313 4.347 19.229 1.00 97.38 81 THR A O 1
ATOM 654 N N . LEU A 1 82 ? -22.735 6.448 18.687 1.00 97.19 82 LEU A N 1
ATOM 655 C CA . LEU A 1 82 ? -22.205 6.805 20.001 1.00 97.19 82 LEU A CA 1
ATOM 656 C C . LEU A 1 82 ? -23.248 6.619 21.113 1.00 97.19 82 LEU A C 1
ATOM 658 O O . LEU A 1 82 ? -22.955 6.012 22.144 1.00 97.19 82 LEU A O 1
ATOM 662 N N . SER A 1 83 ? -24.489 7.045 20.875 1.00 97.19 83 SER A N 1
ATOM 663 C CA . SER A 1 83 ? -25.604 6.874 21.814 1.00 97.19 83 SER A CA 1
ATOM 664 C C . SER A 1 83 ? -25.891 5.405 22.131 1.00 97.19 83 SER A C 1
ATOM 666 O O . SER A 1 83 ? -26.168 5.057 23.277 1.00 97.19 83 SER A O 1
ATOM 668 N N . VAL A 1 84 ? -25.811 4.517 21.134 1.00 98.06 84 VAL A N 1
ATOM 669 C CA . VAL A 1 84 ? -25.961 3.068 21.345 1.00 98.06 84 VAL A CA 1
ATOM 670 C C . VAL A 1 84 ? -24.801 2.518 22.167 1.00 98.06 84 VAL A C 1
ATOM 672 O O . VAL A 1 84 ? -25.044 1.744 23.092 1.00 98.06 84 VAL A O 1
ATOM 675 N N . LEU A 1 85 ? -23.561 2.918 21.865 1.00 97.88 85 LEU A N 1
ATOM 676 C CA . LEU A 1 85 ? -22.373 2.463 22.596 1.00 97.88 85 LEU A CA 1
ATOM 677 C C . LEU A 1 85 ? -22.465 2.798 24.087 1.00 97.88 85 LEU A C 1
ATOM 679 O O . LEU A 1 85 ? -22.165 1.938 24.913 1.00 97.88 85 LEU A O 1
ATOM 683 N N . LEU A 1 86 ? -22.949 3.994 24.436 1.00 97.38 86 LEU A N 1
ATOM 684 C CA . LEU A 1 86 ? -23.150 4.420 25.827 1.00 97.38 86 LEU A CA 1
ATOM 685 C C . LEU A 1 86 ? -24.112 3.514 26.616 1.00 97.38 86 LEU A C 1
ATOM 687 O O . LEU A 1 86 ? -24.041 3.462 27.844 1.00 97.38 86 LEU A O 1
ATOM 691 N N . GLU A 1 87 ? -24.999 2.780 25.940 1.00 97.00 87 GLU A N 1
ATOM 692 C CA . GLU A 1 87 ? -25.916 1.839 26.587 1.00 97.00 87 GLU A CA 1
ATOM 693 C C . GLU A 1 87 ? -25.314 0.442 26.808 1.00 97.00 87 GLU A C 1
ATOM 695 O O . GLU A 1 87 ? -25.861 -0.319 27.610 1.00 97.00 87 GLU A O 1
ATOM 700 N N . LEU A 1 88 ? -24.215 0.083 26.132 1.00 97.00 88 LEU A N 1
ATOM 701 C CA . LEU A 1 88 ? -23.587 -1.243 26.202 1.00 97.00 88 LEU A CA 1
ATOM 702 C C . LEU A 1 88 ? -22.636 -1.338 27.408 1.00 97.00 88 LEU A C 1
ATOM 704 O O . LEU A 1 88 ? -21.482 -0.915 27.362 1.00 97.00 88 LEU A O 1
ATOM 708 N N . LYS A 1 89 ? -23.117 -1.915 28.512 1.00 93.12 89 LYS A N 1
ATOM 709 C CA . LYS A 1 89 ? -22.469 -1.799 29.832 1.00 93.12 89 LYS A CA 1
ATOM 710 C C . LYS A 1 89 ? -21.297 -2.748 30.057 1.00 93.12 89 LYS A C 1
ATOM 712 O O . LYS A 1 89 ? -20.398 -2.439 30.834 1.00 93.12 89 LYS A O 1
ATOM 717 N N . GLU A 1 90 ? -21.314 -3.900 29.393 1.00 96.44 90 GLU A N 1
ATOM 718 C CA . GLU A 1 90 ? -20.346 -4.978 29.628 1.00 96.44 90 GLU A CA 1
ATOM 719 C C . GLU A 1 90 ? -19.137 -4.941 28.681 1.00 96.44 90 GLU A C 1
ATOM 721 O O . GLU A 1 90 ? -18.309 -5.857 28.710 1.00 96.44 90 GLU A O 1
ATOM 726 N N . LEU A 1 91 ? -18.994 -3.886 27.866 1.00 98.06 91 LEU A N 1
ATOM 727 C CA . LEU A 1 91 ? -17.909 -3.768 26.895 1.00 98.06 91 LEU A CA 1
ATOM 728 C C . LEU A 1 91 ? -16.522 -3.831 27.559 1.00 98.06 91 LEU A C 1
ATOM 730 O O . LEU A 1 91 ? -16.219 -3.170 28.553 1.00 98.06 91 LEU A O 1
ATOM 734 N N . ARG A 1 92 ? -15.664 -4.656 26.959 1.00 98.31 92 ARG A N 1
ATOM 735 C CA . ARG A 1 92 ? -14.258 -4.905 27.319 1.00 98.31 92 ARG A CA 1
ATOM 736 C C . ARG A 1 92 ? -13.333 -4.681 26.129 1.00 98.31 92 ARG A C 1
ATOM 738 O O . ARG A 1 92 ? -12.184 -4.292 26.324 1.00 98.31 92 ARG A O 1
ATOM 745 N N . VAL A 1 93 ? -13.825 -4.949 24.924 1.00 98.56 93 VAL A N 1
ATOM 746 C CA . VAL A 1 93 ? -13.148 -4.686 23.654 1.00 98.56 93 VAL A CA 1
ATOM 747 C C . VAL A 1 93 ? -14.097 -3.859 22.804 1.00 98.56 93 VAL A C 1
ATOM 749 O O . VAL A 1 93 ? -15.218 -4.291 22.543 1.00 98.56 93 VAL A O 1
ATOM 752 N N . LEU A 1 94 ? -13.659 -2.679 22.398 1.00 98.62 94 LEU A N 1
ATOM 753 C CA . LEU A 1 94 ? -14.408 -1.834 21.488 1.00 98.62 94 LEU A CA 1
ATOM 754 C C . LEU A 1 94 ? -13.481 -1.375 20.376 1.00 98.62 94 LEU A C 1
ATOM 756 O O . LEU A 1 94 ? -12.423 -0.813 20.641 1.00 98.62 94 LEU A O 1
ATOM 760 N N . ASP A 1 95 ? -13.897 -1.605 19.146 1.00 98.19 95 ASP A N 1
ATOM 761 C CA . ASP A 1 95 ? -13.240 -1.075 17.968 1.00 98.19 95 ASP A CA 1
ATOM 762 C C . ASP A 1 95 ? -14.282 -0.340 17.134 1.00 98.19 95 ASP A C 1
ATOM 764 O O . ASP A 1 95 ? -15.226 -0.941 16.617 1.00 98.19 95 ASP A O 1
ATOM 768 N N . VAL A 1 96 ? -14.119 0.975 17.078 1.00 97.06 96 VAL A N 1
ATOM 769 C CA . VAL A 1 96 ? -14.932 1.894 16.278 1.00 97.06 96 VAL A CA 1
ATOM 770 C C . VAL A 1 96 ? -14.097 2.569 15.201 1.00 97.06 96 VAL A C 1
ATOM 772 O O . VAL A 1 96 ? -14.497 3.599 14.667 1.00 97.06 96 VAL A O 1
ATOM 775 N N . SER A 1 97 ? -12.908 2.034 14.932 1.00 95.38 97 SER A N 1
ATOM 776 C CA . SER A 1 97 ? -11.955 2.639 14.021 1.00 95.38 97 SER A CA 1
ATOM 777 C C . SER A 1 97 ? -12.578 2.832 12.637 1.00 95.38 97 SER A C 1
ATOM 779 O O . SER A 1 97 ? -13.313 1.981 12.135 1.00 95.38 97 SER A O 1
ATOM 781 N N . HIS A 1 98 ? -12.335 3.985 12.030 1.00 92.00 98 HIS A N 1
ATOM 782 C CA . HIS A 1 98 ? -12.963 4.344 10.765 1.00 92.00 98 HIS A CA 1
ATOM 783 C C . HIS A 1 98 ? -11.975 5.100 9.897 1.00 92.00 98 HIS A C 1
ATOM 785 O O . HIS A 1 98 ? -11.330 6.026 10.364 1.00 92.00 98 HIS A O 1
ATOM 791 N N . TYR A 1 99 ? -11.828 4.703 8.642 1.00 85.69 99 TYR A N 1
ATOM 792 C CA . TYR A 1 99 ? -10.984 5.413 7.687 1.00 85.69 99 TYR A CA 1
ATOM 793 C C . TYR A 1 99 ? -11.806 6.406 6.845 1.00 85.69 99 TYR A C 1
ATOM 795 O O . TYR A 1 99 ? -13.000 6.183 6.661 1.00 85.69 99 TYR A O 1
ATOM 803 N N . GLU A 1 100 ? -11.170 7.484 6.363 1.00 77.81 100 GLU A N 1
ATOM 804 C CA . GLU A 1 100 ? -11.709 8.561 5.494 1.00 77.81 100 GLU A CA 1
ATOM 805 C C . GLU A 1 100 ? -12.831 9.453 6.049 1.00 77.81 100 GLU A C 1
ATOM 807 O O . GLU A 1 100 ? -12.834 10.659 5.787 1.00 77.81 100 GLU A O 1
ATOM 812 N N . THR A 1 101 ? -13.765 8.910 6.825 1.00 83.31 101 THR A N 1
ATOM 813 C CA . THR A 1 101 ? -14.935 9.638 7.327 1.00 83.31 101 THR A CA 1
ATOM 814 C C . THR A 1 101 ? -14.958 9.714 8.847 1.00 83.31 101 THR A C 1
ATOM 816 O O . THR A 1 101 ? -14.719 8.746 9.564 1.00 83.31 101 THR A O 1
ATOM 819 N N . ALA A 1 102 ? -15.291 10.899 9.346 1.00 90.56 102 ALA A N 1
ATOM 820 C CA . ALA A 1 102 ? -15.501 11.181 10.757 1.00 90.56 102 ALA A CA 1
ATOM 821 C C . ALA A 1 102 ? -16.607 12.229 10.891 1.00 90.56 102 ALA A C 1
ATOM 823 O O . ALA A 1 102 ? -16.861 12.988 9.950 1.00 90.56 102 ALA A O 1
ATOM 824 N N . ALA A 1 103 ? -17.202 12.320 12.078 1.00 92.62 103 ALA A N 1
ATOM 825 C CA . ALA A 1 103 ? -18.152 13.371 12.414 1.00 92.62 103 ALA A CA 1
ATOM 826 C C . ALA A 1 103 ? -17.600 14.764 12.058 1.00 92.62 103 ALA A C 1
ATOM 828 O O . ALA A 1 103 ? -16.400 15.030 12.179 1.00 92.62 103 ALA A O 1
ATOM 829 N N . SER A 1 104 ? -18.458 15.682 11.626 1.00 93.06 104 SER A N 1
ATOM 830 C CA . SER A 1 104 ? -18.059 17.048 11.274 1.00 93.06 104 SER A CA 1
ATOM 831 C C . SER A 1 104 ? -17.708 17.885 12.509 1.00 93.06 104 SER A C 1
ATOM 833 O O . SER A 1 104 ? -16.913 18.825 12.429 1.00 93.06 104 SER A O 1
ATOM 835 N N . SER A 1 105 ? -18.257 17.517 13.669 1.00 93.06 105 SER A N 1
ATOM 836 C CA . SER A 1 105 ? -18.045 18.191 14.946 1.00 93.06 105 SER A CA 1
ATOM 837 C C . SER A 1 105 ? -18.059 17.207 16.119 1.00 93.06 105 SER A C 1
ATOM 839 O O . SER A 1 105 ? -18.456 16.052 15.984 1.00 93.06 105 SER A O 1
ATOM 841 N N . ARG A 1 106 ? -17.575 17.661 17.279 1.00 93.06 106 ARG A N 1
ATOM 842 C CA . ARG A 1 106 ? -17.590 16.886 18.525 1.00 93.06 106 ARG A CA 1
ATOM 843 C C . ARG A 1 106 ? -18.995 16.907 19.135 1.00 93.06 106 ARG A C 1
ATOM 845 O O . ARG A 1 106 ? -19.540 17.985 19.363 1.00 93.06 106 ARG A O 1
ATOM 852 N N . PHE A 1 107 ? -19.531 15.737 19.474 1.00 93.88 107 PHE A N 1
ATOM 853 C CA . PHE A 1 107 ? -20.834 15.598 20.133 1.00 93.88 107 PHE A CA 1
ATOM 854 C C . PHE A 1 107 ? -20.769 15.855 21.648 1.00 93.88 107 PHE A C 1
ATOM 856 O O . PHE A 1 107 ? -19.702 15.752 22.264 1.00 93.88 107 PHE A O 1
ATOM 863 N N . ASN A 1 108 ? -21.915 16.151 22.269 1.00 91.94 108 ASN A N 1
ATOM 864 C CA . ASN A 1 108 ? -22.013 16.330 23.726 1.00 91.94 108 ASN A CA 1
ATOM 865 C C . ASN A 1 108 ? -21.873 14.987 24.462 1.00 91.94 108 ASN A C 1
ATOM 867 O O . ASN A 1 108 ? -21.312 14.907 25.551 1.00 91.94 108 ASN A O 1
ATOM 871 N N . GLU A 1 109 ? -22.327 13.913 23.827 1.00 94.44 109 GLU A N 1
ATOM 872 C CA . GLU A 1 109 ? -22.276 12.522 24.272 1.00 94.44 109 GLU A CA 1
ATOM 873 C C . GLU A 1 109 ? -20.838 12.046 24.518 1.00 94.44 109 GLU A C 1
ATOM 875 O O . GLU A 1 109 ? -20.620 11.110 25.289 1.00 94.44 109 GLU A O 1
ATOM 880 N N . ILE A 1 110 ? -19.842 12.714 23.925 1.00 96.19 110 ILE A N 1
ATOM 881 C CA . ILE A 1 110 ? -18.425 12.430 24.177 1.00 96.19 110 ILE A CA 1
ATOM 882 C C . ILE A 1 110 ? -18.065 12.647 25.645 1.00 96.19 110 ILE A C 1
ATOM 884 O O . ILE A 1 110 ? -17.274 11.877 26.184 1.00 96.19 110 ILE A O 1
ATOM 888 N N . ASP A 1 111 ? -18.694 13.608 26.326 1.00 95.31 111 ASP A N 1
ATOM 889 C CA . ASP A 1 111 ? -18.468 13.837 27.759 1.00 95.31 111 ASP A CA 1
ATOM 890 C C . ASP A 1 111 ? -18.876 12.611 28.592 1.00 95.31 111 ASP A C 1
ATOM 892 O O . ASP A 1 111 ? -18.244 12.302 29.601 1.00 95.31 111 ASP A O 1
ATOM 896 N N . LEU A 1 112 ? -19.902 11.874 28.149 1.00 96.75 112 LEU A N 1
ATOM 897 C CA . LEU A 1 112 ? -20.324 10.617 28.769 1.00 96.75 112 LEU A CA 1
ATOM 898 C C . LEU A 1 112 ? -19.400 9.460 28.379 1.00 96.75 112 LEU A C 1
ATOM 900 O O . LEU A 1 112 ? -19.101 8.614 29.218 1.00 96.75 112 LEU A O 1
ATOM 904 N N . PHE A 1 113 ? -18.933 9.439 27.129 1.00 96.38 113 PHE A N 1
ATOM 905 C CA . PHE A 1 113 ? -18.041 8.406 26.599 1.00 96.38 113 PHE A CA 1
ATOM 906 C C . PHE A 1 113 ? -16.680 8.386 27.305 1.00 96.38 113 PHE A C 1
ATOM 908 O O . PHE A 1 113 ? -16.122 7.320 27.550 1.00 96.38 113 PHE A O 1
ATOM 915 N N . ILE A 1 114 ? -16.146 9.555 27.670 1.00 96.31 114 ILE A N 1
ATOM 916 C CA . ILE A 1 114 ? -14.856 9.665 28.373 1.00 96.31 114 ILE A CA 1
ATOM 917 C C . ILE A 1 114 ? -14.961 9.529 29.894 1.00 96.31 114 ILE A C 1
ATOM 919 O O . ILE A 1 114 ? -13.939 9.421 30.577 1.00 96.31 114 ILE A O 1
ATOM 923 N N . HIS A 1 115 ? -16.178 9.512 30.439 1.00 94.19 115 HIS A N 1
ATOM 924 C CA . HIS A 1 115 ? -16.412 9.371 31.870 1.00 94.19 115 HIS A CA 1
ATOM 925 C C . HIS A 1 115 ? -16.268 7.912 32.320 1.00 94.19 115 HIS A C 1
ATOM 927 O O . HIS A 1 115 ? -16.662 6.986 31.621 1.00 94.19 115 HIS A O 1
ATOM 933 N N . SER A 1 116 ? -15.833 7.700 33.562 1.00 89.31 116 SER A N 1
ATOM 934 C CA . SER A 1 116 ? -15.615 6.375 34.181 1.00 89.31 116 SER A CA 1
ATOM 935 C C . SER A 1 116 ? -16.845 5.453 34.283 1.00 89.31 116 SER A C 1
ATOM 937 O O . SER A 1 116 ? -16.732 4.314 34.739 1.00 89.31 116 SER A O 1
ATOM 939 N N . HIS A 1 117 ? -18.038 5.942 33.930 1.00 91.69 117 HIS A N 1
ATOM 940 C CA . HIS A 1 117 ? -19.273 5.153 33.937 1.00 91.69 117 HIS A CA 1
ATOM 941 C C . HIS A 1 117 ? -19.529 4.446 32.607 1.00 91.69 117 HIS A C 1
ATOM 943 O O . HIS A 1 117 ? -20.234 3.435 32.593 1.00 91.69 117 HIS A O 1
ATOM 949 N N . PHE A 1 118 ? -18.964 4.951 31.511 1.00 94.88 118 PHE A N 1
ATOM 950 C CA . PHE A 1 118 ? -18.957 4.238 30.247 1.00 94.88 118 PHE A CA 1
ATOM 951 C C . PHE A 1 118 ? -18.038 3.019 30.368 1.00 94.88 118 PHE A C 1
ATOM 953 O O . PHE A 1 118 ? -16.950 3.129 30.914 1.00 94.88 118 PHE A O 1
ATOM 960 N N . ALA A 1 119 ? -18.500 1.848 29.914 1.00 94.56 119 ALA A N 1
ATOM 961 C CA . ALA A 1 119 ? -17.721 0.606 29.824 1.00 94.56 119 ALA A CA 1
ATOM 962 C C . ALA A 1 119 ? -16.623 0.445 30.913 1.00 94.56 119 ALA A C 1
ATOM 964 O O . ALA A 1 119 ? -15.436 0.352 30.595 1.00 94.56 119 ALA A O 1
ATOM 965 N N . PRO A 1 120 ? -16.967 0.369 32.217 1.00 93.00 120 PRO A N 1
ATOM 966 C CA . PRO A 1 120 ? -15.988 0.433 33.318 1.00 93.00 120 PRO A CA 1
ATOM 967 C C . PRO A 1 120 ? -14.969 -0.726 33.327 1.00 93.00 120 PRO A C 1
ATOM 969 O O . PRO A 1 120 ? -13.991 -0.730 34.081 1.00 93.00 120 PRO A O 1
ATOM 972 N N . GLN A 1 121 ? -15.214 -1.751 32.508 1.00 95.00 121 GLN A N 1
ATOM 973 C CA . GLN A 1 121 ? -14.370 -2.928 32.322 1.00 95.00 121 GLN A CA 1
ATOM 974 C C . GLN A 1 121 ? -13.612 -2.918 30.984 1.00 95.00 121 GLN A C 1
ATOM 976 O O . GLN A 1 121 ? -13.034 -3.952 30.630 1.00 95.00 121 GLN A O 1
ATOM 981 N N . ILE A 1 122 ? -13.600 -1.793 30.258 1.00 97.75 122 ILE A N 1
ATOM 982 C CA . ILE A 1 122 ? -12.891 -1.637 28.987 1.00 97.75 122 ILE A CA 1
ATOM 983 C C . ILE A 1 122 ? -11.400 -1.952 29.162 1.00 97.75 122 ILE A C 1
ATOM 985 O O . ILE A 1 122 ? -10.747 -1.525 30.115 1.00 97.75 122 ILE A O 1
ATOM 989 N N . ARG A 1 123 ? -10.873 -2.774 28.255 1.00 98.00 123 ARG A N 1
ATOM 990 C CA . ARG A 1 123 ? -9.472 -3.225 28.218 1.00 98.00 123 ARG A CA 1
ATOM 991 C C . ARG A 1 123 ? -8.799 -2.880 26.903 1.00 98.00 123 ARG A C 1
ATOM 993 O O . ARG A 1 123 ? -7.590 -2.685 26.888 1.00 98.00 123 ARG A O 1
ATOM 1000 N N . GLN A 1 124 ? -9.561 -2.828 25.821 1.00 98.38 124 GLN A N 1
ATOM 1001 C CA . GLN A 1 124 ? -9.074 -2.455 24.505 1.00 98.38 124 GLN A CA 1
ATOM 1002 C C . GLN A 1 124 ? -10.066 -1.492 23.874 1.00 98.38 124 GLN A C 1
ATOM 1004 O O . GLN A 1 124 ? -11.259 -1.796 23.817 1.00 98.38 124 GLN A O 1
ATOM 1009 N N . LEU A 1 125 ? -9.545 -0.362 23.417 1.00 98.06 125 LEU A N 1
ATOM 1010 C CA . LEU A 1 125 ? -10.275 0.616 22.633 1.00 98.06 125 LEU A CA 1
ATOM 1011 C C . LEU A 1 125 ? -9.478 0.904 21.362 1.00 98.06 125 LEU A C 1
ATOM 1013 O O . LEU A 1 125 ? -8.298 1.224 21.446 1.00 98.06 125 LEU A O 1
ATOM 1017 N N . ASP A 1 126 ? -10.107 0.811 20.202 1.00 97.25 126 ASP A N 1
ATOM 1018 C CA . ASP A 1 126 ? -9.547 1.320 18.954 1.00 97.25 126 ASP A CA 1
ATOM 1019 C C . ASP A 1 126 ? -10.465 2.413 18.407 1.00 97.25 126 ASP A C 1
ATOM 1021 O O . ASP A 1 126 ? -11.644 2.177 18.133 1.00 97.25 126 ASP A O 1
ATOM 1025 N N . ILE A 1 127 ? -9.918 3.624 18.323 1.00 95.88 127 ILE A N 1
ATOM 1026 C CA . ILE A 1 127 ? -10.569 4.829 17.794 1.00 95.88 127 ILE A CA 1
ATOM 1027 C C . ILE A 1 127 ? -9.721 5.432 16.667 1.00 95.88 127 ILE A C 1
ATOM 1029 O O . ILE A 1 127 ? -9.779 6.639 16.422 1.00 95.88 127 ILE A O 1
ATOM 1033 N N . SER A 1 128 ? -8.910 4.607 15.996 1.00 95.31 128 SER A N 1
ATOM 1034 C CA . SER A 1 128 ? -8.113 5.015 14.838 1.00 95.31 128 SER A CA 1
ATOM 1035 C C . SER A 1 128 ? -8.994 5.687 13.778 1.00 95.31 128 SER A C 1
ATOM 1037 O O . SER A 1 128 ? -10.145 5.302 13.571 1.00 95.31 128 SER A O 1
ATOM 1039 N N . GLY A 1 129 ? -8.479 6.747 13.154 1.00 92.56 129 GLY A N 1
ATOM 1040 C CA . GLY A 1 129 ? -9.254 7.639 12.286 1.00 92.56 129 GLY A CA 1
ATOM 1041 C C . GLY A 1 129 ? -10.165 8.646 13.002 1.00 92.56 129 GLY A C 1
ATOM 1042 O O . GLY A 1 129 ? -10.716 9.540 12.365 1.00 92.56 129 GLY A O 1
ATOM 1043 N N . ASN A 1 130 ? -10.260 8.573 14.334 1.00 93.75 130 ASN A N 1
ATOM 1044 C CA . ASN A 1 130 ? -10.968 9.523 15.193 1.00 93.75 130 ASN A CA 1
ATOM 1045 C C . ASN A 1 130 ? -12.416 9.814 14.736 1.00 93.75 130 ASN A C 1
ATOM 1047 O O . ASN A 1 130 ? -12.784 10.979 14.525 1.00 93.75 130 ASN A O 1
ATOM 1051 N N . PRO A 1 131 ? -13.263 8.771 14.623 1.00 94.31 131 PRO A N 1
ATOM 1052 C CA . PRO A 1 131 ? -14.610 8.870 14.052 1.00 94.31 131 PRO A CA 1
ATOM 1053 C C . PRO A 1 131 ? -15.499 9.899 14.760 1.00 94.31 131 PRO A C 1
ATOM 1055 O O . PRO A 1 131 ? -16.361 10.505 14.132 1.00 94.31 131 PRO A O 1
ATOM 1058 N N . PHE A 1 132 ? -15.284 10.130 16.060 1.00 95.06 132 PHE A N 1
ATOM 1059 C CA . PHE A 1 132 ? -16.110 11.029 16.869 1.00 95.06 132 PHE A CA 1
ATOM 1060 C C . PHE A 1 132 ? -15.430 12.358 17.244 1.00 95.06 132 PHE A C 1
ATOM 1062 O O . PHE A 1 132 ? -15.889 13.040 18.162 1.00 95.06 132 PHE A O 1
ATOM 1069 N N . ARG A 1 133 ? -14.337 12.735 16.562 1.00 93.38 133 ARG A N 1
ATOM 1070 C CA . ARG A 1 133 ? -13.625 14.015 16.769 1.00 93.38 133 ARG A CA 1
ATOM 1071 C C . ARG A 1 133 ? -13.180 14.263 18.216 1.00 93.38 133 ARG A C 1
ATOM 1073 O O . ARG A 1 133 ? -13.265 15.383 18.723 1.00 93.38 133 ARG A O 1
ATOM 1080 N N . LEU A 1 134 ? -12.660 13.230 18.872 1.00 93.25 134 LEU A N 1
ATOM 1081 C CA . LEU A 1 134 ? -12.014 13.357 20.172 1.00 93.25 134 LEU A CA 1
ATOM 1082 C C . LEU A 1 134 ? -10.774 14.247 20.053 1.00 93.25 134 LEU A C 1
ATOM 1084 O O . LEU A 1 134 ? -9.980 14.134 19.116 1.00 93.25 134 LEU A O 1
ATOM 1088 N N . THR A 1 135 ? -10.588 15.120 21.033 1.00 92.31 135 THR A N 1
ATOM 1089 C CA . THR A 1 135 ? -9.341 15.861 21.221 1.00 92.31 135 THR A CA 1
ATOM 1090 C C . THR A 1 135 ? -8.336 15.024 22.012 1.00 92.31 135 THR A C 1
ATOM 1092 O O . THR A 1 135 ? -8.705 14.092 22.725 1.00 92.31 135 THR A O 1
ATOM 1095 N N . ILE A 1 136 ? -7.056 15.407 21.990 1.00 90.25 136 ILE A N 1
ATOM 1096 C CA . ILE A 1 136 ? -6.037 14.780 22.851 1.00 90.25 136 ILE A CA 1
ATOM 1097 C C . ILE A 1 136 ? -6.411 14.846 24.342 1.00 90.25 136 ILE A C 1
ATOM 1099 O O . ILE A 1 136 ? -6.118 13.932 25.108 1.00 90.25 136 ILE A O 1
ATOM 1103 N N . ARG A 1 137 ? -7.117 15.910 24.756 1.00 92.38 137 ARG A N 1
ATOM 1104 C CA . ARG A 1 137 ? -7.617 16.062 26.127 1.00 92.38 137 ARG A CA 1
ATOM 1105 C C . ARG A 1 137 ? -8.697 15.038 26.445 1.00 92.38 137 ARG A C 1
ATOM 1107 O O . ARG A 1 137 ? -8.653 14.469 27.529 1.00 92.38 137 ARG A O 1
ATOM 1114 N N . ASP A 1 138 ? -9.604 14.781 25.504 1.00 95.31 138 ASP A N 1
ATOM 1115 C CA . ASP A 1 138 ? -10.638 13.752 25.649 1.00 95.31 138 ASP A CA 1
ATOM 1116 C C . ASP A 1 138 ? -10.002 12.361 25.796 1.00 95.31 138 ASP A C 1
ATOM 1118 O O . ASP A 1 138 ? -10.377 11.605 26.689 1.00 95.31 138 ASP A O 1
ATOM 1122 N N . VAL A 1 139 ? -8.983 12.048 24.985 1.00 94.94 139 VAL A N 1
ATOM 1123 C CA . VAL A 1 139 ? -8.241 10.777 25.072 1.00 94.94 139 VAL A CA 1
ATOM 1124 C C . VAL A 1 139 ? -7.519 10.645 26.416 1.00 94.94 139 VAL A C 1
ATOM 1126 O O . VAL A 1 139 ? -7.646 9.622 27.088 1.00 94.94 139 VAL A O 1
ATOM 1129 N N . MET A 1 140 ? -6.809 11.687 26.860 1.00 94.62 140 MET A N 1
ATOM 1130 C CA . MET A 1 140 ? -6.151 11.693 28.173 1.00 94.62 140 MET A CA 1
ATOM 1131 C C . MET A 1 140 ? -7.146 11.502 29.321 1.00 94.62 140 MET A C 1
ATOM 1133 O O . MET A 1 140 ? -6.865 10.760 30.262 1.00 94.62 140 MET A O 1
ATOM 1137 N N . GLU A 1 141 ? -8.293 12.177 29.266 1.00 96.31 141 GLU A N 1
ATOM 1138 C CA . GLU A 1 141 ? -9.338 12.070 30.284 1.00 96.31 141 GLU A CA 1
ATOM 1139 C C . GLU A 1 141 ? -9.952 10.666 30.300 1.00 96.31 141 GLU A C 1
ATOM 1141 O O . GLU A 1 141 ? -10.067 10.056 31.365 1.00 96.31 141 GLU A O 1
ATOM 1146 N N . PHE A 1 142 ? -10.231 10.096 29.123 1.00 97.12 142 PHE A N 1
ATOM 1147 C CA . PHE A 1 142 ? -10.664 8.707 28.991 1.00 97.12 142 PHE A CA 1
ATOM 1148 C C . PHE A 1 142 ? -9.671 7.758 29.672 1.00 97.12 142 PHE A C 1
ATOM 1150 O O . PHE A 1 142 ? -10.067 6.936 30.497 1.00 97.12 142 PHE A O 1
ATOM 1157 N N . MET A 1 143 ? -8.376 7.877 29.377 1.00 96.50 143 MET A N 1
ATOM 1158 C CA . MET A 1 143 ? -7.355 6.984 29.934 1.00 96.50 143 MET A CA 1
ATOM 1159 C C . MET A 1 143 ? -7.227 7.109 31.459 1.00 96.50 143 MET A C 1
ATOM 1161 O O . MET A 1 143 ? -7.058 6.097 32.141 1.00 96.50 143 MET A O 1
ATOM 1165 N N . LYS A 1 144 ? -7.369 8.319 32.018 1.00 96.00 144 LYS A N 1
ATOM 1166 C CA . LYS A 1 144 ? -7.398 8.535 33.480 1.00 96.00 144 LYS A CA 1
ATOM 1167 C C . LYS A 1 144 ? -8.600 7.862 34.133 1.00 96.00 144 LYS A C 1
ATOM 1169 O O . LYS A 1 144 ? -8.467 7.275 35.206 1.00 96.00 144 LYS A O 1
ATOM 1174 N N . ASN A 1 145 ? -9.756 7.933 33.479 1.00 96.62 145 ASN A N 1
ATOM 1175 C CA . ASN A 1 145 ? -11.007 7.383 33.987 1.00 96.62 145 ASN A CA 1
ATOM 1176 C C . ASN A 1 145 ? -11.109 5.854 33.843 1.00 96.62 145 ASN A C 1
ATOM 1178 O O . ASN A 1 145 ? -11.901 5.233 34.554 1.00 96.62 145 ASN A O 1
ATOM 1182 N N . HIS A 1 146 ? -10.278 5.233 32.996 1.00 96.38 146 HIS A N 1
ATOM 1183 C CA . HIS A 1 146 ? -10.330 3.802 32.679 1.00 96.38 146 HIS A CA 1
ATOM 1184 C C . HIS A 1 146 ? -9.009 3.079 32.983 1.00 96.38 146 HIS A C 1
ATOM 1186 O O . HIS A 1 146 ? -8.285 2.639 32.092 1.00 96.38 146 HIS A O 1
ATOM 1192 N N . SER A 1 147 ? -8.725 2.856 34.267 1.00 93.50 147 SER A N 1
ATOM 1193 C CA . SER A 1 147 ? -7.486 2.204 34.736 1.00 93.50 147 SER A CA 1
ATOM 1194 C C . SER A 1 147 ? -7.306 0.736 34.314 1.00 93.50 147 SER A C 1
ATOM 1196 O O . SER A 1 147 ? -6.213 0.187 34.446 1.00 93.50 147 SER A O 1
ATOM 1198 N N . ASN A 1 148 ? -8.361 0.087 33.808 1.00 95.19 148 ASN A N 1
ATOM 1199 C CA . ASN A 1 148 ? -8.309 -1.278 33.273 1.00 95.19 148 ASN A CA 1
ATOM 1200 C C . ASN A 1 148 ? -7.866 -1.344 31.802 1.00 95.19 148 ASN A C 1
ATOM 1202 O O . ASN A 1 148 ? -7.656 -2.455 31.297 1.00 95.19 148 ASN A O 1
ATOM 1206 N N . LEU A 1 149 ? -7.740 -0.197 31.124 1.00 97.75 149 LEU A N 1
ATOM 1207 C CA . LEU A 1 149 ? -7.319 -0.118 29.731 1.00 97.75 149 LEU A CA 1
ATOM 1208 C C . LEU A 1 149 ? -5.902 -0.684 29.578 1.00 97.75 149 LEU A C 1
ATOM 1210 O O . LEU A 1 149 ? -4.999 -0.374 30.349 1.00 97.75 149 LEU A O 1
ATOM 1214 N N . ARG A 1 150 ? -5.717 -1.546 28.580 1.00 97.19 150 ARG A N 1
ATOM 1215 C CA . ARG A 1 150 ? -4.445 -2.214 28.270 1.00 97.19 150 ARG A CA 1
ATOM 1216 C C . ARG A 1 150 ? -3.962 -1.942 26.858 1.00 97.19 150 ARG A C 1
ATOM 1218 O O . ARG A 1 150 ? -2.781 -2.117 26.605 1.00 97.19 150 ARG A O 1
ATOM 1225 N N . CYS A 1 151 ? -4.861 -1.580 25.950 1.00 97.44 151 CYS A N 1
ATOM 1226 C CA . CYS A 1 151 ? -4.552 -1.344 24.548 1.00 97.44 151 CYS A CA 1
ATOM 1227 C C . CYS A 1 151 ? -5.375 -0.163 24.034 1.00 97.44 151 CYS A C 1
ATOM 1229 O O . CYS A 1 151 ? -6.575 -0.092 24.325 1.00 97.44 151 CYS A O 1
ATOM 1231 N N . LEU A 1 152 ? -4.731 0.733 23.286 1.00 96.81 152 LEU A N 1
ATOM 1232 C CA . LEU A 1 152 ? -5.369 1.896 22.677 1.00 96.81 152 LEU A CA 1
ATOM 1233 C C . LEU A 1 152 ? -4.867 2.101 21.239 1.00 96.81 152 LEU A C 1
ATOM 1235 O O . LEU A 1 152 ? -3.671 2.296 21.031 1.00 96.81 152 LEU A O 1
ATOM 1239 N N . GLY A 1 153 ? -5.779 2.053 20.267 1.00 95.75 153 GLY A N 1
ATOM 1240 C CA . GLY A 1 153 ? -5.500 2.342 18.856 1.00 95.75 153 GLY A CA 1
ATOM 1241 C C . GLY A 1 153 ? -5.800 3.790 18.491 1.00 95.75 153 GLY A C 1
ATOM 1242 O O . GLY A 1 153 ? -6.915 4.264 18.726 1.00 95.75 153 GLY A O 1
ATOM 1243 N N . LEU A 1 154 ? -4.795 4.485 17.950 1.00 93.56 154 LEU A N 1
ATOM 1244 C CA . LEU A 1 154 ? -4.818 5.911 17.610 1.00 93.56 154 LEU A CA 1
ATOM 1245 C C . LEU A 1 154 ? -4.107 6.189 16.275 1.00 93.56 154 LEU A C 1
ATOM 1247 O O . LEU A 1 154 ? -3.297 7.112 16.180 1.00 93.56 154 LEU A O 1
ATOM 1251 N N . VAL A 1 155 ? -4.365 5.396 15.231 1.00 91.50 155 VAL A N 1
ATOM 1252 C CA . VAL A 1 155 ? -3.802 5.682 13.901 1.00 91.50 155 VAL A CA 1
ATOM 1253 C C . VAL A 1 155 ? -4.525 6.898 13.318 1.00 91.50 155 VAL A C 1
ATOM 1255 O O . VAL A 1 155 ? -5.648 6.790 12.824 1.00 91.50 155 VAL A O 1
ATOM 1258 N N . LEU A 1 156 ? -3.904 8.070 13.446 1.00 84.06 156 LEU A N 1
ATOM 1259 C CA . LEU A 1 156 ? -4.410 9.347 12.957 1.00 84.06 156 LEU A CA 1
ATOM 1260 C C . LEU A 1 156 ? -3.265 10.179 12.383 1.00 84.06 156 LEU A C 1
ATOM 1262 O O . LEU A 1 156 ? -2.169 10.212 12.944 1.00 84.06 156 LEU A O 1
ATOM 1266 N N . GLU A 1 157 ? -3.530 10.876 11.283 1.00 72.56 157 GLU A N 1
ATOM 1267 C CA . GLU A 1 157 ? -2.547 11.761 10.666 1.00 72.56 157 GLU A CA 1
ATOM 1268 C C . GLU A 1 157 ? -2.173 12.918 11.611 1.00 72.56 157 GLU A C 1
ATOM 1270 O O . GLU A 1 157 ? -3.040 13.567 12.203 1.00 72.56 157 GLU A O 1
ATOM 1275 N N . GLY A 1 158 ? -0.868 13.165 11.767 1.00 66.50 158 GLY A N 1
ATOM 1276 C CA . GLY A 1 158 ? -0.337 14.285 12.552 1.00 66.50 158 GLY A CA 1
ATOM 1277 C C . GLY A 1 158 ? -0.459 14.148 14.074 1.00 66.50 158 GLY A C 1
ATOM 1278 O O . GLY A 1 158 ? -0.283 15.139 14.785 1.00 66.50 158 GLY A O 1
ATOM 1279 N N . TRP A 1 159 ? -0.775 12.961 14.601 1.00 73.69 159 TRP A N 1
ATOM 1280 C CA . TRP A 1 159 ? -0.797 12.718 16.045 1.00 73.69 159 TRP A CA 1
ATOM 1281 C C . TRP A 1 159 ? 0.552 12.239 16.582 1.00 73.69 159 TRP A C 1
ATOM 1283 O O . TRP A 1 159 ? 1.083 11.210 16.168 1.00 73.69 159 TRP A O 1
ATOM 1293 N N . ASP A 1 160 ? 1.059 12.962 17.580 1.00 77.12 160 ASP A N 1
ATOM 1294 C CA . ASP A 1 160 ? 2.201 12.546 18.386 1.00 77.12 160 ASP A CA 1
ATOM 1295 C C . ASP A 1 160 ? 1.718 11.820 19.653 1.00 77.12 160 ASP A C 1
ATOM 1297 O O . ASP A 1 160 ? 1.127 12.411 20.561 1.00 77.12 160 ASP A O 1
ATOM 1301 N N . ALA A 1 161 ? 1.972 10.513 19.713 1.00 84.38 161 ALA A N 1
ATOM 1302 C CA . ALA A 1 161 ? 1.611 9.669 20.847 1.00 84.38 161 ALA A CA 1
ATOM 1303 C C . ALA A 1 161 ? 2.632 9.728 22.001 1.00 84.38 161 ALA A C 1
ATOM 1305 O O . ALA A 1 161 ? 2.422 9.067 23.023 1.00 84.38 161 ALA A O 1
ATOM 1306 N N . THR A 1 162 ? 3.724 10.490 21.875 1.00 85.56 162 THR A N 1
ATOM 1307 C CA . THR A 1 162 ? 4.844 10.503 22.831 1.00 85.56 162 THR A CA 1
ATOM 1308 C C . THR A 1 162 ? 4.395 10.874 24.242 1.00 85.56 162 THR A C 1
ATOM 1310 O O . THR A 1 162 ? 4.691 10.150 25.197 1.00 85.56 162 THR A O 1
ATOM 1313 N N . GLU A 1 163 ? 3.623 11.956 24.389 1.00 87.81 163 GLU A N 1
ATOM 1314 C CA . GLU A 1 163 ? 3.121 12.397 25.697 1.00 87.81 163 GLU A CA 1
ATOM 1315 C C . GLU A 1 163 ? 2.202 11.342 26.338 1.00 87.81 163 GLU A C 1
ATOM 1317 O O . GLU A 1 163 ? 2.334 11.042 27.529 1.00 87.81 163 GLU A O 1
ATOM 1322 N N . LEU A 1 164 ? 1.310 10.730 25.551 1.00 90.62 164 LEU A N 1
ATOM 1323 C CA . LEU A 1 164 ? 0.412 9.678 26.035 1.00 90.62 164 LEU A CA 1
ATOM 1324 C C . LEU A 1 164 ? 1.192 8.442 26.489 1.00 90.62 164 LEU A C 1
ATOM 1326 O O . LEU A 1 164 ? 0.932 7.912 27.569 1.00 90.62 164 LEU A O 1
ATOM 1330 N N . CYS A 1 165 ? 2.172 8.003 25.700 1.00 91.00 165 CYS A N 1
ATOM 1331 C CA . CYS A 1 165 ? 3.001 6.847 26.032 1.00 91.00 165 CYS A CA 1
ATOM 1332 C C . CYS A 1 165 ? 3.801 7.078 27.321 1.00 91.00 165 CYS A C 1
ATOM 1334 O O . CYS A 1 165 ? 3.908 6.172 28.148 1.00 91.00 165 CYS A O 1
ATOM 1336 N N . ALA A 1 166 ? 4.317 8.294 27.524 1.00 91.88 166 ALA A N 1
ATOM 1337 C CA . ALA A 1 166 ? 5.046 8.656 28.736 1.00 91.88 166 ALA A CA 1
ATOM 1338 C C . ALA A 1 166 ? 4.143 8.686 29.983 1.00 91.88 166 ALA A C 1
ATOM 1340 O O . ALA A 1 166 ? 4.553 8.229 31.051 1.00 91.88 166 ALA A O 1
ATOM 1341 N N . GLN A 1 167 ? 2.916 9.205 29.863 1.00 94.12 167 GLN A N 1
ATOM 1342 C CA . GLN A 1 167 ? 1.969 9.281 30.983 1.00 94.12 167 GLN A CA 1
ATOM 1343 C C . GLN A 1 167 ? 1.319 7.931 31.318 1.00 94.12 167 GLN A C 1
ATOM 1345 O O . GLN A 1 167 ? 0.991 7.679 32.480 1.00 94.12 167 GLN A O 1
ATOM 1350 N N . PHE A 1 168 ? 1.153 7.049 30.329 1.00 94.88 168 PHE A N 1
ATOM 1351 C CA . PHE A 1 168 ? 0.458 5.769 30.475 1.00 94.88 168 PHE A CA 1
ATOM 1352 C C . PHE A 1 168 ? 1.314 4.577 30.006 1.00 94.88 168 PHE A C 1
ATOM 1354 O O . PHE A 1 168 ? 0.896 3.828 29.122 1.00 94.88 168 PHE A O 1
ATOM 1361 N N . PRO A 1 169 ? 2.473 4.312 30.639 1.00 93.50 169 PRO A N 1
ATOM 1362 C CA . PRO A 1 169 ? 3.439 3.309 30.170 1.00 93.50 169 PRO A CA 1
ATOM 1363 C C . PRO A 1 169 ? 2.934 1.857 30.232 1.00 93.50 169 PRO A C 1
ATOM 1365 O O . PRO A 1 169 ? 3.528 0.965 29.637 1.00 93.50 169 PRO A O 1
ATOM 1368 N N . ASN A 1 170 ? 1.847 1.603 30.968 1.00 94.12 170 ASN A N 1
ATOM 1369 C CA . ASN A 1 170 ? 1.231 0.277 31.085 1.00 94.12 170 ASN A CA 1
ATOM 1370 C C . ASN A 1 170 ? 0.144 0.020 30.029 1.00 94.12 170 ASN A C 1
ATOM 1372 O O . ASN A 1 170 ? -0.404 -1.084 29.981 1.00 94.12 170 ASN A O 1
ATOM 1376 N N . VAL A 1 171 ? -0.202 1.030 29.225 1.00 96.19 171 VAL A N 1
ATOM 1377 C CA . VAL A 1 171 ? -1.145 0.899 28.115 1.00 96.19 171 VAL A CA 1
ATOM 1378 C C . VAL A 1 171 ? -0.341 0.710 26.842 1.00 96.19 171 VAL A C 1
ATOM 1380 O O . VAL A 1 171 ? 0.537 1.503 26.512 1.00 96.19 171 VAL A O 1
ATOM 1383 N N . ASP A 1 172 ? -0.650 -0.346 26.106 1.00 95.31 172 ASP A N 1
ATOM 1384 C CA . ASP A 1 172 ? -0.059 -0.580 24.804 1.00 95.31 172 ASP A CA 1
ATOM 1385 C C . ASP A 1 172 ? -0.756 0.287 23.750 1.00 95.31 172 ASP A C 1
ATOM 1387 O O . ASP A 1 172 ? -1.792 -0.080 23.191 1.00 95.31 172 ASP A O 1
ATOM 1391 N N . ILE A 1 173 ? -0.206 1.480 23.543 1.00 94.81 173 ILE A N 1
ATOM 1392 C CA . ILE A 1 173 ? -0.669 2.440 22.540 1.00 94.81 173 ILE A CA 1
ATOM 1393 C C . ILE A 1 173 ? -0.006 2.115 21.199 1.00 94.81 173 ILE A C 1
ATOM 1395 O O . ILE A 1 173 ? 1.189 1.799 21.171 1.00 94.81 173 ILE A O 1
ATOM 1399 N N . PHE A 1 174 ? -0.784 2.169 20.117 1.00 93.69 174 PHE A N 1
ATOM 1400 C CA . PHE A 1 174 ? -0.295 2.122 18.739 1.00 93.69 174 PHE A CA 1
ATOM 1401 C C . PHE A 1 174 ? -0.936 3.229 17.894 1.00 93.69 174 PHE A C 1
ATOM 1403 O O . PHE A 1 174 ? -2.043 3.684 18.187 1.00 93.69 174 PHE A O 1
ATOM 1410 N N . GLY A 1 175 ? -0.242 3.625 16.828 1.00 90.38 175 GLY A N 1
ATOM 1411 C CA . GLY A 1 175 ? -0.534 4.823 16.045 1.00 90.38 175 GLY A CA 1
ATOM 1412 C C . GLY A 1 175 ? 0.351 6.001 16.460 1.00 90.38 175 GLY A C 1
ATOM 1413 O O . GLY A 1 175 ? 0.709 6.143 17.629 1.00 90.38 175 GLY A O 1
ATOM 1414 N N . GLY A 1 176 ? 0.726 6.824 15.482 1.00 86.81 176 GLY A N 1
ATOM 1415 C CA . GLY A 1 176 ? 1.627 7.964 15.656 1.00 86.81 176 GLY A CA 1
ATOM 1416 C C . GLY A 1 176 ? 3.001 7.770 15.011 1.00 86.81 176 GLY A C 1
ATOM 1417 O O . GLY A 1 176 ? 3.196 6.874 14.184 1.00 86.81 176 GLY A O 1
ATOM 1418 N N . MET A 1 177 ? 3.919 8.656 15.392 1.00 86.50 177 MET A N 1
ATOM 1419 C CA . MET A 1 177 ? 5.268 8.790 14.833 1.00 86.50 177 MET A CA 1
ATOM 1420 C C . MET A 1 177 ? 6.313 7.999 15.633 1.00 86.50 177 MET A C 1
ATOM 1422 O O . MET A 1 177 ? 6.077 7.610 16.784 1.00 86.50 177 MET A O 1
ATOM 1426 N N . GLY A 1 178 ? 7.480 7.790 15.030 1.00 88.75 178 GLY A N 1
ATOM 1427 C CA . GLY A 1 178 ? 8.621 7.100 15.615 1.00 88.75 178 GLY A CA 1
ATOM 1428 C C . GLY A 1 178 ? 8.565 5.581 15.451 1.00 88.75 178 GLY A C 1
ATOM 1429 O O . GLY A 1 178 ? 7.498 4.956 15.400 1.00 88.75 178 GLY A O 1
ATOM 1430 N N . GLU A 1 179 ? 9.748 4.961 15.408 1.00 92.00 179 GLU A N 1
ATOM 1431 C CA . GLU A 1 179 ? 9.904 3.552 15.027 1.00 92.00 179 GLU A CA 1
ATOM 1432 C C . GLU A 1 179 ? 9.008 2.603 15.828 1.00 92.00 179 GLU A C 1
ATOM 1434 O O . GLU A 1 179 ? 8.343 1.741 15.255 1.00 92.00 179 GLU A O 1
ATOM 1439 N N . GLU A 1 180 ? 8.966 2.747 17.153 1.00 92.00 180 GLU A N 1
ATOM 1440 C CA . GLU A 1 180 ? 8.200 1.837 18.005 1.00 92.00 180 GLU A CA 1
ATOM 1441 C C . GLU A 1 180 ? 6.696 1.897 17.687 1.00 92.00 180 GLU A C 1
ATOM 1443 O O . GLU A 1 180 ? 6.041 0.855 17.588 1.00 92.00 180 GLU A O 1
ATOM 1448 N N . GLN A 1 181 ? 6.144 3.093 17.449 1.00 92.12 181 GLN A N 1
ATOM 1449 C CA . GLN A 1 181 ? 4.726 3.253 17.107 1.00 92.12 181 GLN A CA 1
ATOM 1450 C C . GLN A 1 181 ? 4.417 2.733 15.709 1.00 92.12 181 GLN A C 1
ATOM 1452 O O . GLN A 1 181 ? 3.419 2.027 15.519 1.00 92.12 181 GLN A O 1
ATOM 1457 N N . ILE A 1 182 ? 5.296 3.001 14.744 1.00 93.88 182 ILE A N 1
ATOM 1458 C CA . ILE A 1 182 ? 5.184 2.474 13.382 1.00 93.88 182 ILE A CA 1
ATOM 1459 C C . ILE A 1 182 ? 5.209 0.940 13.416 1.00 93.88 182 ILE A C 1
ATOM 1461 O O . ILE A 1 182 ? 4.311 0.288 12.875 1.00 93.88 182 ILE A O 1
ATOM 1465 N N . ARG A 1 183 ? 6.166 0.331 14.133 1.00 95.56 183 ARG A N 1
ATOM 1466 C CA . ARG A 1 183 ? 6.280 -1.132 14.263 1.00 95.56 183 ARG A CA 1
ATOM 1467 C C . ARG A 1 183 ? 5.044 -1.747 14.907 1.00 95.56 183 ARG A C 1
ATOM 1469 O O . ARG A 1 183 ? 4.584 -2.798 14.452 1.00 95.56 183 ARG A O 1
ATOM 1476 N N . LYS A 1 184 ? 4.504 -1.132 15.962 1.00 95.06 184 LYS A N 1
ATOM 1477 C CA . LYS A 1 184 ? 3.260 -1.589 16.600 1.00 95.06 184 LYS A CA 1
ATOM 1478 C C . LYS A 1 184 ? 2.068 -1.497 15.655 1.00 95.06 184 LYS A C 1
ATOM 1480 O O . LYS A 1 184 ? 1.284 -2.444 15.602 1.00 95.06 184 LYS A O 1
ATOM 1485 N N . THR A 1 185 ? 1.960 -0.405 14.903 1.00 94.25 185 THR A N 1
ATOM 1486 C CA . THR A 1 185 ? 0.874 -0.184 13.939 1.00 94.25 185 THR A CA 1
ATOM 1487 C C . THR A 1 185 ? 0.897 -1.250 12.851 1.00 94.25 185 THR A C 1
ATOM 1489 O O . THR A 1 185 ? -0.097 -1.955 12.683 1.00 94.25 185 THR A O 1
ATOM 1492 N N . ILE A 1 186 ? 2.051 -1.475 12.211 1.00 94.38 186 ILE A N 1
ATOM 1493 C CA . ILE A 1 186 ? 2.208 -2.507 11.172 1.00 94.38 186 ILE A CA 1
ATOM 1494 C C . ILE A 1 186 ? 1.856 -3.899 11.713 1.00 94.38 186 ILE A C 1
ATOM 1496 O O . ILE A 1 186 ? 1.121 -4.648 11.078 1.00 94.38 186 ILE A O 1
ATOM 1500 N N . LYS A 1 187 ? 2.331 -4.256 12.916 1.00 94.00 187 LYS A N 1
ATOM 1501 C CA . LYS A 1 187 ? 2.055 -5.572 13.523 1.00 94.00 187 LYS A CA 1
ATOM 1502 C C . LYS A 1 187 ? 0.579 -5.789 13.870 1.00 94.00 187 LYS A C 1
ATOM 1504 O O . LYS A 1 187 ? 0.146 -6.938 13.898 1.00 94.00 187 LYS A O 1
ATOM 1509 N N . ARG A 1 188 ? -0.164 -4.727 14.197 1.00 92.00 188 ARG A N 1
ATOM 1510 C CA . ARG A 1 188 ? -1.574 -4.808 14.617 1.00 92.00 188 ARG A CA 1
ATOM 1511 C C . ARG A 1 188 ? -2.571 -4.681 13.478 1.00 92.00 188 ARG A C 1
ATOM 1513 O O . ARG A 1 188 ? -3.669 -5.199 13.618 1.00 92.00 188 ARG A O 1
ATOM 1520 N N . CYS A 1 189 ? -2.188 -4.015 12.396 1.00 89.81 189 CYS A N 1
ATOM 1521 C CA . CYS A 1 189 ? -3.082 -3.644 11.302 1.00 89.81 189 CYS A CA 1
ATOM 1522 C C . CYS A 1 189 ? -2.792 -4.437 10.017 1.00 89.81 189 CYS A C 1
ATOM 1524 O O . CYS A 1 189 ? -2.984 -3.916 8.925 1.00 89.81 189 CYS A O 1
ATOM 1526 N N . LEU A 1 190 ? -2.299 -5.679 10.123 1.00 88.81 190 LEU A N 1
ATOM 1527 C CA . LEU A 1 190 ? -1.925 -6.500 8.957 1.00 88.81 190 LEU A CA 1
ATOM 1528 C C . LEU A 1 190 ? -3.100 -6.775 8.004 1.00 88.81 190 LEU A C 1
ATOM 1530 O O . LEU A 1 190 ? -2.884 -7.002 6.818 1.00 88.81 190 LEU A O 1
ATOM 1534 N N . ASP A 1 191 ? -4.321 -6.768 8.527 1.00 85.69 191 ASP A N 1
ATOM 1535 C CA . ASP A 1 191 ? -5.586 -6.943 7.815 1.00 85.69 191 ASP A CA 1
ATOM 1536 C C . ASP A 1 191 ? -6.278 -5.611 7.475 1.00 85.69 191 ASP A C 1
ATOM 1538 O O . ASP A 1 191 ? -7.404 -5.622 6.990 1.00 85.69 191 ASP A O 1
ATOM 1542 N N . ARG A 1 192 ? -5.618 -4.466 7.713 1.00 88.69 192 ARG A N 1
ATOM 1543 C CA . ARG A 1 192 ? -6.172 -3.116 7.510 1.00 88.69 192 ARG A CA 1
ATOM 1544 C C . ARG A 1 192 ? -5.235 -2.266 6.641 1.00 88.69 192 ARG A C 1
ATOM 1546 O O . ARG A 1 192 ? -4.465 -1.460 7.181 1.00 88.69 192 ARG A O 1
ATOM 1553 N N . PRO A 1 193 ? -5.287 -2.409 5.302 1.00 89.12 193 PRO A N 1
ATOM 1554 C CA . PRO A 1 193 ? -4.382 -1.716 4.382 1.00 89.12 193 PRO A CA 1
ATOM 1555 C C . PRO A 1 193 ? -4.357 -0.191 4.553 1.00 89.12 193 PRO A C 1
ATOM 1557 O O . PRO A 1 193 ? -3.298 0.428 4.449 1.00 89.12 193 PRO A O 1
ATOM 1560 N N . CYS A 1 194 ? -5.484 0.429 4.908 1.00 88.56 194 CYS A N 1
ATOM 1561 C CA . CYS A 1 194 ? -5.569 1.870 5.148 1.00 88.56 194 CYS A CA 1
ATOM 1562 C C . CYS A 1 194 ? -4.656 2.358 6.294 1.00 88.56 194 CYS A C 1
ATOM 1564 O O . CYS A 1 194 ? -4.001 3.397 6.186 1.00 88.56 194 CYS A O 1
ATOM 1566 N N . TYR A 1 195 ? -4.527 1.584 7.375 1.00 91.38 195 TYR A N 1
ATOM 1567 C CA . TYR A 1 195 ? -3.636 1.919 8.490 1.00 91.38 195 TYR A CA 1
ATOM 1568 C C . TYR A 1 195 ? -2.183 1.529 8.222 1.00 91.38 195 TYR A C 1
ATOM 1570 O O . TYR A 1 195 ? -1.277 2.199 8.721 1.00 91.38 195 TYR A O 1
ATOM 1578 N N . LEU A 1 196 ? -1.939 0.518 7.382 1.00 92.81 196 LEU A N 1
ATOM 1579 C CA . LEU A 1 196 ? -0.595 0.243 6.863 1.00 92.81 196 LEU A CA 1
ATOM 1580 C C . LEU A 1 196 ? -0.093 1.395 5.990 1.00 92.81 196 LEU A C 1
ATOM 1582 O O . LEU A 1 196 ? 1.030 1.851 6.179 1.00 92.81 196 LEU A O 1
ATOM 1586 N N . THR A 1 197 ? -0.951 1.928 5.119 1.00 91.94 197 THR A N 1
ATOM 1587 C CA . THR A 1 197 ? -0.677 3.118 4.295 1.00 91.94 197 THR A CA 1
ATOM 1588 C C . THR A 1 197 ? -0.244 4.297 5.167 1.00 91.94 197 THR A C 1
ATOM 1590 O O . THR A 1 197 ? 0.783 4.924 4.909 1.00 91.94 197 THR A O 1
ATOM 1593 N N . SER A 1 198 ? -0.974 4.564 6.257 1.00 91.00 198 SER A N 1
ATOM 1594 C CA . SER A 1 198 ? -0.601 5.606 7.222 1.00 91.00 198 SER A CA 1
ATOM 1595 C C . SER A 1 198 ? 0.756 5.330 7.881 1.00 91.00 198 SER A C 1
ATOM 1597 O O . SER A 1 198 ? 1.591 6.229 7.937 1.00 91.00 198 SER A O 1
ATOM 1599 N N . ALA A 1 199 ? 1.016 4.096 8.323 1.00 93.00 199 ALA A N 1
ATOM 1600 C CA . ALA A 1 199 ? 2.291 3.737 8.943 1.00 93.00 19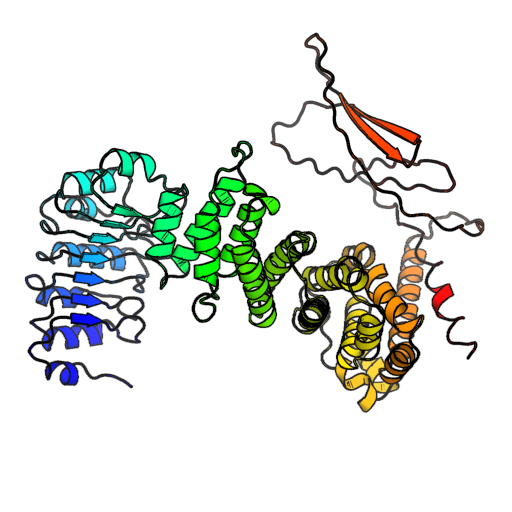9 ALA A CA 1
ATOM 1601 C C . ALA A 1 199 ? 3.481 3.889 7.978 1.00 93.00 199 ALA A C 1
ATOM 1603 O O . ALA A 1 199 ? 4.523 4.411 8.369 1.00 93.00 199 ALA A O 1
ATOM 1604 N N . PHE A 1 200 ? 3.331 3.480 6.715 1.00 94.31 200 PHE A N 1
ATOM 1605 C CA . PHE A 1 200 ? 4.370 3.629 5.691 1.00 94.31 200 PHE A CA 1
ATOM 1606 C C . PHE A 1 200 ? 4.613 5.095 5.304 1.00 94.31 200 PHE A C 1
ATOM 1608 O O . PHE A 1 200 ? 5.758 5.506 5.087 1.00 94.31 200 PHE A O 1
ATOM 1615 N N . ASN A 1 201 ? 3.559 5.913 5.271 1.00 91.75 201 ASN A N 1
ATOM 1616 C CA . ASN A 1 201 ? 3.697 7.350 5.057 1.00 91.75 201 ASN A CA 1
ATOM 1617 C C . ASN A 1 201 ? 4.421 8.040 6.216 1.00 91.75 201 ASN A C 1
ATOM 1619 O O . ASN A 1 201 ? 5.256 8.898 5.946 1.00 91.75 201 ASN A O 1
ATOM 1623 N N . ASN A 1 202 ? 4.193 7.634 7.471 1.00 91.06 202 ASN A N 1
ATOM 1624 C CA . ASN A 1 202 ? 4.927 8.187 8.615 1.00 91.06 202 ASN A CA 1
ATOM 1625 C C . ASN A 1 202 ? 6.442 7.975 8.474 1.00 91.06 202 ASN A C 1
ATOM 1627 O O . ASN A 1 202 ? 7.194 8.926 8.646 1.00 91.06 202 ASN A O 1
ATOM 1631 N N . ILE A 1 203 ? 6.885 6.788 8.034 1.00 92.69 203 ILE A N 1
ATOM 1632 C CA . ILE A 1 203 ? 8.308 6.516 7.738 1.00 92.69 203 ILE A CA 1
ATOM 1633 C C . ILE A 1 203 ? 8.860 7.528 6.729 1.00 92.69 203 ILE A C 1
ATOM 1635 O O . ILE A 1 203 ? 9.917 8.120 6.934 1.00 92.69 203 ILE A O 1
ATOM 1639 N N . SER A 1 204 ? 8.134 7.725 5.626 1.00 88.62 204 SER A N 1
ATOM 1640 C CA . SER A 1 204 ? 8.561 8.633 4.560 1.00 88.62 204 SER A CA 1
ATOM 1641 C C . SER A 1 204 ? 8.565 10.090 5.029 1.00 88.62 204 SER A C 1
ATOM 1643 O O . SER A 1 204 ? 9.439 10.855 4.640 1.00 88.62 204 SER A O 1
ATOM 1645 N N . ASN A 1 205 ? 7.588 10.494 5.840 1.00 87.38 205 ASN A N 1
ATOM 1646 C CA . ASN A 1 205 ? 7.468 11.859 6.341 1.00 87.38 205 ASN A CA 1
ATOM 1647 C C . ASN A 1 205 ? 8.588 12.187 7.331 1.00 87.38 205 ASN A C 1
ATOM 1649 O O . ASN A 1 205 ? 9.221 13.225 7.174 1.00 87.38 205 ASN A O 1
ATOM 1653 N N . GLU A 1 206 ? 8.886 11.284 8.270 1.00 86.88 206 GLU A N 1
ATOM 1654 C CA . GLU A 1 206 ? 9.962 11.471 9.255 1.00 86.88 206 GLU A CA 1
ATOM 1655 C C . GLU A 1 206 ? 11.327 11.599 8.582 1.00 86.88 206 GLU A C 1
ATOM 1657 O O . GLU A 1 206 ? 12.135 12.411 9.005 1.00 86.88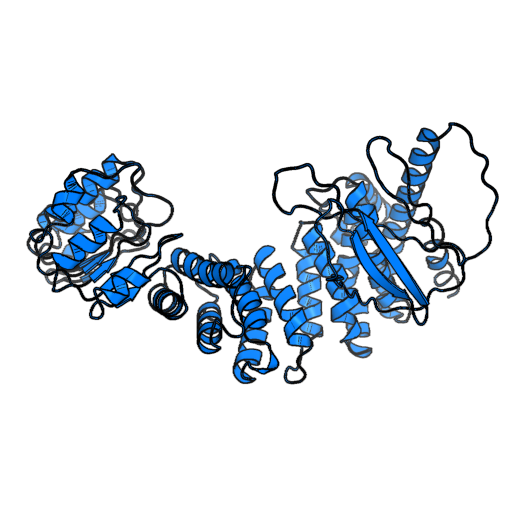 206 GLU A O 1
ATOM 1662 N N . LEU A 1 207 ? 11.575 10.862 7.495 1.00 85.19 207 LEU A N 1
ATOM 1663 C CA . LEU A 1 207 ? 12.844 10.929 6.761 1.00 85.19 207 LEU A CA 1
ATOM 1664 C C . LEU A 1 207 ? 12.947 12.094 5.762 1.00 85.19 207 LEU A C 1
ATOM 1666 O O . LEU A 1 207 ? 14.031 12.334 5.234 1.00 85.19 207 LEU A O 1
ATOM 1670 N N . ASN A 1 208 ? 11.851 12.802 5.474 1.00 78.88 208 ASN A N 1
ATOM 1671 C CA . ASN A 1 208 ? 11.854 13.970 4.585 1.00 78.88 208 ASN A CA 1
ATOM 1672 C C . ASN A 1 208 ? 12.161 15.291 5.321 1.00 78.88 208 ASN A C 1
ATOM 1674 O O . ASN A 1 208 ? 12.257 16.330 4.666 1.00 78.88 208 ASN A O 1
ATOM 1678 N N . GLU A 1 209 ? 12.285 15.291 6.651 1.00 72.50 209 GLU A N 1
ATOM 1679 C CA . GLU A 1 209 ? 12.586 16.505 7.419 1.00 72.50 209 GLU A CA 1
ATOM 1680 C C . GLU A 1 209 ? 14.057 16.950 7.238 1.00 72.50 209 GLU A C 1
ATOM 1682 O O . GLU A 1 209 ? 14.957 16.133 7.063 1.00 72.50 209 GLU A O 1
ATOM 1687 N N . GLU A 1 210 ? 14.322 18.266 7.247 1.00 60.06 210 GLU A N 1
ATOM 1688 C CA . GLU A 1 210 ? 15.650 18.831 6.914 1.00 60.06 210 GLU A CA 1
ATOM 1689 C C . GLU A 1 210 ? 16.765 18.463 7.923 1.00 60.06 210 GLU A C 1
ATOM 1691 O O . GLU A 1 210 ? 17.943 18.563 7.581 1.00 60.06 210 GLU A O 1
ATOM 1696 N N . ASP A 1 211 ? 16.405 18.002 9.128 1.00 62.78 211 ASP A N 1
ATOM 1697 C CA . ASP A 1 211 ? 17.308 17.780 10.271 1.00 62.78 211 ASP A CA 1
ATOM 1698 C C . ASP A 1 211 ? 17.305 16.321 10.791 1.00 62.78 211 ASP A C 1
ATOM 1700 O O . ASP A 1 211 ? 17.491 16.068 11.983 1.00 62.78 211 ASP A O 1
ATOM 1704 N N . VAL A 1 212 ? 17.081 15.336 9.919 1.00 66.06 212 VAL A N 1
ATOM 1705 C CA . VAL A 1 212 ? 17.047 13.917 10.321 1.00 66.06 212 VAL A CA 1
ATOM 1706 C C . VAL A 1 212 ? 18.452 13.404 10.648 1.00 66.06 212 VAL A C 1
ATOM 1708 O O . VAL A 1 212 ? 19.378 13.520 9.843 1.00 66.06 212 VAL A O 1
ATOM 1711 N N . GLU A 1 213 ? 18.611 12.807 11.832 1.00 66.12 213 GLU A N 1
ATOM 1712 C CA . GLU A 1 213 ? 19.867 12.181 12.258 1.00 66.12 213 GLU A CA 1
ATOM 1713 C C . GLU A 1 213 ? 20.279 11.024 11.321 1.00 66.12 213 GLU A C 1
ATOM 1715 O O . GLU A 1 213 ? 19.439 10.284 10.794 1.00 66.12 213 GLU A O 1
ATOM 1720 N N . GLU A 1 214 ? 21.593 10.832 11.130 1.00 62.16 214 GLU A N 1
ATOM 1721 C CA . GLU A 1 214 ? 22.103 9.609 10.495 1.00 62.16 214 GLU A CA 1
ATOM 1722 C C . GLU A 1 214 ? 21.648 8.394 11.331 1.00 62.16 214 GLU A C 1
ATOM 1724 O O . GLU A 1 214 ? 21.861 8.378 12.539 1.00 62.16 214 GLU A O 1
ATOM 1729 N N . GLU A 1 215 ? 21.028 7.391 10.692 1.00 67.69 215 GLU A N 1
ATOM 1730 C CA . GLU A 1 215 ? 20.503 6.163 11.332 1.00 67.69 215 GLU A CA 1
ATOM 1731 C C . GLU A 1 215 ? 19.285 6.354 12.264 1.00 67.69 215 GLU A C 1
ATOM 1733 O O . GLU A 1 215 ? 19.147 5.677 13.282 1.00 67.69 215 GLU A O 1
ATOM 1738 N N . TYR A 1 216 ? 18.363 7.248 11.895 1.00 80.62 216 TYR A N 1
ATOM 1739 C CA . TYR A 1 216 ? 17.085 7.438 12.597 1.00 80.62 216 TYR A CA 1
ATOM 1740 C C . TYR A 1 216 ? 16.245 6.153 12.764 1.00 80.62 216 TYR A C 1
ATOM 1742 O O . TYR A 1 216 ? 15.656 5.928 13.822 1.00 80.62 216 TYR A O 1
ATOM 1750 N N . PHE A 1 217 ? 16.186 5.303 11.733 1.00 91.19 217 PHE A N 1
ATOM 1751 C CA . PHE A 1 217 ? 15.453 4.035 11.770 1.00 91.19 217 PHE A CA 1
ATOM 1752 C C . PHE A 1 217 ? 16.394 2.836 11.749 1.00 91.19 217 PHE A C 1
ATOM 1754 O O . PHE A 1 217 ? 17.495 2.896 11.208 1.00 91.19 217 PHE A O 1
ATOM 1761 N N . THR A 1 218 ? 15.941 1.707 12.295 1.00 93.31 218 THR A N 1
ATOM 1762 C CA . THR A 1 218 ? 16.711 0.460 12.324 1.00 93.31 218 THR A CA 1
ATOM 1763 C C . THR A 1 218 ? 16.386 -0.478 11.156 1.00 93.31 218 THR A C 1
ATOM 1765 O O . THR A 1 218 ? 15.303 -0.456 10.562 1.00 93.31 218 THR A O 1
ATOM 1768 N N . SER A 1 219 ? 17.313 -1.399 10.863 1.00 93.94 219 SER A N 1
ATOM 1769 C CA . SER A 1 219 ? 17.095 -2.463 9.871 1.00 93.94 219 SER A CA 1
ATOM 1770 C C . SER A 1 219 ? 15.941 -3.404 10.241 1.00 93.94 219 SER A C 1
ATOM 1772 O O . SER A 1 219 ? 15.397 -4.061 9.353 1.00 93.94 219 SER A O 1
ATOM 1774 N N . ASP A 1 220 ? 15.543 -3.474 11.513 1.00 95.38 220 ASP A N 1
ATOM 1775 C CA . ASP A 1 220 ? 14.385 -4.265 11.926 1.00 95.38 220 ASP A CA 1
ATOM 1776 C C . ASP A 1 220 ? 13.074 -3.688 11.375 1.00 95.38 220 ASP A C 1
ATOM 1778 O O . ASP A 1 220 ? 12.133 -4.439 11.097 1.00 95.38 220 ASP A O 1
ATOM 1782 N N . LEU A 1 221 ? 12.972 -2.356 11.276 1.00 96.75 221 LEU A N 1
ATOM 1783 C CA . LEU A 1 221 ? 11.803 -1.709 10.689 1.00 96.75 221 LEU A CA 1
ATOM 1784 C C . LEU A 1 221 ? 11.740 -2.016 9.192 1.00 96.75 221 LEU A C 1
ATOM 1786 O O . LEU A 1 221 ? 10.683 -2.421 8.710 1.00 96.75 221 LEU A O 1
ATOM 1790 N N . LEU A 1 222 ? 12.869 -1.926 8.482 1.00 96.94 222 LEU A N 1
ATOM 1791 C CA . LEU A 1 222 ? 12.951 -2.346 7.082 1.00 96.94 222 LEU A CA 1
ATOM 1792 C C . LEU A 1 222 ? 12.530 -3.809 6.910 1.00 96.94 222 LEU A C 1
ATOM 1794 O O . LEU A 1 222 ? 11.702 -4.111 6.052 1.00 96.94 222 LEU A O 1
ATOM 1798 N N . GLU A 1 223 ? 13.039 -4.717 7.747 1.00 97.00 223 GLU A N 1
ATOM 1799 C CA . GLU A 1 223 ? 12.629 -6.122 7.705 1.00 97.00 223 GLU A CA 1
ATOM 1800 C C . GLU A 1 223 ? 11.124 -6.289 7.938 1.00 97.00 223 GLU A C 1
ATOM 1802 O O . GLU A 1 223 ? 10.476 -7.098 7.269 1.00 97.00 223 GLU A O 1
ATOM 1807 N N . LEU A 1 224 ? 10.550 -5.524 8.868 1.00 96.94 224 LEU A N 1
ATOM 1808 C CA . LEU A 1 224 ? 9.120 -5.560 9.137 1.00 96.94 224 LEU A CA 1
ATOM 1809 C C . LEU A 1 224 ? 8.300 -5.092 7.928 1.00 96.94 224 LEU A C 1
ATOM 1811 O O . LEU A 1 224 ? 7.306 -5.746 7.607 1.00 96.94 224 LEU A O 1
ATOM 1815 N N . VAL A 1 225 ? 8.708 -4.015 7.251 1.00 96.12 225 VAL A N 1
ATOM 1816 C CA . VAL A 1 225 ? 8.042 -3.524 6.032 1.00 96.12 225 VAL A CA 1
ATOM 1817 C C . VAL A 1 225 ? 8.146 -4.563 4.914 1.00 96.12 225 VAL A C 1
ATOM 1819 O O . VAL A 1 225 ? 7.119 -4.960 4.363 1.00 96.12 225 VAL A O 1
ATOM 1822 N N . VAL A 1 226 ? 9.347 -5.090 4.645 1.00 95.94 226 VAL A N 1
ATOM 1823 C CA . VAL A 1 226 ? 9.572 -6.132 3.624 1.00 95.94 226 VAL A CA 1
ATOM 1824 C C . VAL A 1 226 ? 8.712 -7.361 3.905 1.00 95.94 226 VAL A C 1
ATOM 1826 O O . VAL A 1 226 ? 7.977 -7.806 3.029 1.00 95.94 226 VAL A O 1
ATOM 1829 N N . ARG A 1 227 ? 8.720 -7.869 5.143 1.00 94.62 227 ARG A N 1
ATOM 1830 C CA . ARG A 1 227 ? 7.904 -9.026 5.543 1.00 94.62 227 ARG A CA 1
ATOM 1831 C C . ARG A 1 227 ? 6.406 -8.780 5.394 1.00 94.62 227 ARG A C 1
ATOM 1833 O O . ARG A 1 227 ? 5.654 -9.709 5.118 1.00 94.62 227 ARG A O 1
ATOM 1840 N N . THR A 1 228 ? 5.964 -7.550 5.631 1.00 93.44 228 THR A N 1
ATOM 1841 C CA . THR A 1 228 ? 4.555 -7.183 5.469 1.00 93.44 228 THR A CA 1
ATOM 1842 C C . THR A 1 228 ? 4.179 -7.253 3.994 1.00 93.44 228 THR A C 1
ATOM 1844 O O . THR A 1 228 ? 3.228 -7.949 3.649 1.00 93.44 228 THR A O 1
ATOM 1847 N N . LEU A 1 229 ? 4.981 -6.637 3.123 1.00 92.38 229 LEU A N 1
ATOM 1848 C CA . LEU A 1 229 ? 4.747 -6.617 1.680 1.00 92.38 229 LEU A CA 1
ATOM 1849 C C . LEU A 1 229 ? 4.937 -7.981 1.007 1.00 92.38 229 LEU A C 1
ATOM 1851 O O . LEU A 1 229 ? 4.275 -8.236 0.012 1.00 92.38 229 LEU A O 1
ATOM 1855 N N . GLU A 1 230 ? 5.758 -8.887 1.548 1.00 91.06 230 GLU A N 1
ATOM 1856 C CA . GLU A 1 230 ? 5.886 -10.270 1.048 1.00 91.06 230 GLU A CA 1
ATOM 1857 C C . GLU A 1 230 ? 4.534 -11.015 1.005 1.00 91.06 230 GLU A C 1
ATOM 1859 O O . GLU A 1 230 ? 4.345 -11.895 0.164 1.00 91.06 230 GLU A O 1
ATOM 1864 N N . ASN A 1 231 ? 3.550 -10.614 1.821 1.00 83.50 231 ASN A N 1
ATOM 1865 C CA . ASN A 1 231 ? 2.170 -11.108 1.751 1.00 83.50 231 ASN A CA 1
ATOM 1866 C C . ASN A 1 231 ? 1.350 -10.383 0.660 1.00 83.50 231 ASN A C 1
ATOM 1868 O O . ASN A 1 231 ? 0.259 -9.863 0.903 1.00 83.50 231 ASN A O 1
ATOM 1872 N N . LEU A 1 232 ? 1.879 -10.377 -0.568 1.00 65.00 232 LEU A N 1
ATOM 1873 C CA . LEU A 1 232 ? 1.422 -9.595 -1.729 1.00 65.00 232 LEU A CA 1
ATOM 1874 C C . LEU A 1 232 ? -0.038 -9.823 -2.168 1.00 65.00 232 LEU A C 1
ATOM 1876 O O . LEU A 1 232 ? -0.519 -9.124 -3.058 1.00 65.00 232 LEU A O 1
ATOM 1880 N N . GLU A 1 233 ? -0.732 -10.852 -1.680 1.00 66.75 233 GLU A N 1
ATOM 1881 C CA . GLU A 1 233 ? -2.118 -11.152 -2.082 1.00 66.75 233 GLU A CA 1
ATOM 1882 C C . GLU A 1 233 ? -3.158 -10.230 -1.432 1.00 66.75 233 GLU A C 1
ATOM 1884 O O . GLU A 1 233 ? -4.245 -10.097 -1.985 1.00 66.75 233 GLU A O 1
ATOM 1889 N N . CYS A 1 234 ? -2.818 -9.548 -0.333 1.00 60.84 234 CYS A N 1
ATOM 1890 C CA . CYS A 1 234 ? -3.777 -8.766 0.458 1.00 60.84 234 CYS A CA 1
ATOM 1891 C C . CYS A 1 234 ? -3.502 -7.250 0.493 1.00 60.84 234 CYS A C 1
ATOM 1893 O O . CYS A 1 234 ? -4.215 -6.538 1.188 1.00 60.84 234 CYS A O 1
ATOM 1895 N N . LEU A 1 235 ? -2.458 -6.755 -0.188 1.00 71.25 235 LEU A N 1
ATOM 1896 C CA . LEU A 1 235 ? -1.876 -5.429 0.091 1.00 71.25 235 LEU A CA 1
ATOM 1897 C C . LEU A 1 235 ? -1.677 -4.534 -1.141 1.00 71.25 235 LEU A C 1
ATOM 1899 O O . LEU A 1 235 ? -0.825 -3.650 -1.120 1.00 71.25 235 LEU A O 1
ATOM 1903 N N . GLU A 1 236 ? -2.438 -4.740 -2.220 1.00 80.25 236 GLU A N 1
ATOM 1904 C CA . GLU A 1 236 ? -2.363 -3.855 -3.395 1.00 80.25 236 GLU A CA 1
ATOM 1905 C C . GLU A 1 236 ? -2.591 -2.383 -3.006 1.00 80.25 236 GLU A C 1
ATOM 1907 O O . GLU A 1 236 ? -1.821 -1.518 -3.418 1.00 80.25 236 GLU A O 1
ATOM 1912 N N . GLU A 1 237 ? -3.555 -2.123 -2.120 1.00 84.88 237 GLU A N 1
ATOM 1913 C CA . GLU A 1 237 ? -3.963 -0.781 -1.682 1.00 84.88 237 GLU A CA 1
ATOM 1914 C C . GLU A 1 237 ? -2.860 0.034 -0.990 1.00 84.88 237 GLU A C 1
ATOM 1916 O O . GLU A 1 237 ? -2.850 1.249 -1.124 1.00 84.88 237 GLU A O 1
ATOM 1921 N N . CYS A 1 238 ? -1.930 -0.609 -0.274 1.00 90.00 238 CYS A N 1
ATOM 1922 C CA . CYS A 1 238 ? -0.860 0.074 0.471 1.00 90.00 238 CYS A CA 1
ATOM 1923 C C . CYS A 1 238 ? 0.543 -0.205 -0.092 1.00 90.00 238 CYS A C 1
ATOM 1925 O O . CYS A 1 238 ? 1.561 0.084 0.546 1.00 90.00 238 CYS A O 1
ATOM 1927 N N . SER A 1 239 ? 0.611 -0.871 -1.246 1.00 90.69 239 SER A N 1
ATOM 1928 C CA . SER A 1 239 ? 1.859 -1.352 -1.837 1.00 90.69 239 SER A CA 1
ATOM 1929 C C . SER A 1 239 ? 2.788 -0.221 -2.270 1.00 90.69 239 SER A C 1
ATOM 1931 O O . SER A 1 239 ? 3.998 -0.299 -2.048 1.00 90.69 239 SER A O 1
ATOM 1933 N N . ALA A 1 240 ? 2.224 0.838 -2.851 1.00 92.38 240 ALA A N 1
ATOM 1934 C CA . ALA A 1 240 ? 2.961 2.002 -3.315 1.00 92.38 240 ALA A CA 1
ATOM 1935 C C . ALA A 1 240 ? 3.653 2.721 -2.149 1.00 92.38 240 ALA A C 1
ATOM 1937 O O . ALA A 1 240 ? 4.857 2.967 -2.209 1.00 92.38 240 ALA A O 1
ATOM 1938 N N . GLU A 1 241 ? 2.929 2.994 -1.064 1.00 93.88 241 GLU A N 1
ATOM 1939 C CA . GLU A 1 241 ? 3.465 3.629 0.142 1.00 93.88 241 GLU A CA 1
ATOM 1940 C C . GLU A 1 241 ? 4.472 2.721 0.844 1.00 93.88 241 GLU A C 1
ATOM 1942 O O . GLU A 1 241 ? 5.505 3.196 1.314 1.00 93.88 241 GLU A O 1
ATOM 1947 N N . GLY A 1 242 ? 4.221 1.409 0.862 1.00 95.00 242 GLY A N 1
ATOM 1948 C CA . GLY A 1 242 ? 5.166 0.427 1.382 1.00 95.00 242 GLY A CA 1
ATOM 1949 C C . GLY A 1 242 ? 6.502 0.457 0.638 1.00 95.00 242 GLY A C 1
ATOM 1950 O O . GLY A 1 242 ? 7.552 0.582 1.269 1.00 95.00 242 GLY A O 1
ATOM 1951 N N . LEU A 1 243 ? 6.483 0.408 -0.697 1.00 95.31 243 LEU A N 1
ATOM 1952 C CA . LEU A 1 243 ? 7.696 0.487 -1.520 1.00 95.31 243 LEU A CA 1
ATOM 1953 C C . LEU A 1 243 ? 8.384 1.848 -1.396 1.00 95.31 243 LEU A C 1
ATOM 1955 O O . LEU A 1 243 ? 9.594 1.892 -1.191 1.00 95.31 243 LEU A O 1
ATOM 1959 N N . LYS A 1 244 ? 7.623 2.945 -1.416 1.00 95.00 244 LYS A N 1
ATOM 1960 C CA . LYS A 1 244 ? 8.143 4.286 -1.130 1.00 95.00 244 LYS A CA 1
ATOM 1961 C C . LYS A 1 244 ? 8.898 4.307 0.199 1.00 95.00 244 LYS A C 1
ATOM 1963 O O . LYS A 1 244 ? 10.042 4.750 0.246 1.00 95.00 244 LYS A O 1
ATOM 1968 N N . SER A 1 245 ? 8.298 3.779 1.268 1.00 95.56 245 SER A N 1
ATOM 1969 C CA . SER A 1 245 ? 8.931 3.742 2.591 1.00 95.56 245 SER A CA 1
ATOM 1970 C C . SER A 1 245 ? 10.235 2.938 2.597 1.00 95.56 245 SER A C 1
ATOM 1972 O O . SER A 1 245 ? 11.187 3.334 3.264 1.00 95.56 245 SER A O 1
ATOM 1974 N N . ILE A 1 246 ? 10.329 1.865 1.799 1.00 96.00 246 ILE A N 1
ATOM 1975 C CA . ILE A 1 246 ? 11.570 1.103 1.623 1.00 96.00 246 ILE A CA 1
ATOM 1976 C C . ILE A 1 246 ? 12.663 1.972 0.992 1.00 96.00 246 ILE A C 1
ATOM 1978 O O . ILE A 1 246 ? 13.781 1.959 1.501 1.00 96.00 246 ILE A O 1
ATOM 1982 N N . THR A 1 247 ? 12.367 2.743 -0.060 1.00 93.19 247 THR A N 1
ATOM 1983 C CA . THR A 1 247 ? 13.344 3.657 -0.687 1.00 93.19 247 THR A CA 1
ATOM 1984 C C . THR A 1 247 ? 13.949 4.612 0.344 1.00 93.19 247 THR A C 1
ATOM 1986 O O . THR A 1 247 ? 15.171 4.731 0.455 1.00 93.19 247 THR A O 1
ATOM 1989 N N . TYR A 1 248 ? 13.101 5.230 1.169 1.00 92.25 248 TYR A N 1
ATOM 1990 C CA . TYR A 1 248 ? 13.550 6.128 2.232 1.00 92.25 248 TYR A CA 1
ATOM 1991 C C . TYR A 1 248 ? 14.376 5.403 3.304 1.00 92.25 248 TYR A C 1
ATOM 1993 O O . TYR A 1 248 ? 15.436 5.890 3.701 1.00 92.25 248 TYR A O 1
ATOM 2001 N N . LEU A 1 249 ? 13.946 4.215 3.741 1.00 94.00 249 LEU A N 1
ATOM 2002 C CA . LEU A 1 249 ? 14.680 3.422 4.731 1.00 94.00 249 LEU A CA 1
ATOM 2003 C C . LEU A 1 249 ? 16.060 2.991 4.231 1.00 94.00 249 LEU A C 1
ATOM 2005 O O . LEU A 1 249 ? 17.017 3.043 4.997 1.00 94.00 249 LEU A O 1
ATOM 2009 N N . ILE A 1 250 ? 16.191 2.586 2.966 1.00 91.62 250 ILE A N 1
ATOM 2010 C CA . ILE A 1 250 ? 17.491 2.205 2.394 1.00 91.62 250 ILE A CA 1
ATOM 2011 C C . ILE A 1 250 ? 18.428 3.412 2.346 1.00 91.62 250 ILE A C 1
ATOM 2013 O O . ILE A 1 250 ? 19.591 3.293 2.741 1.00 91.62 250 ILE A O 1
ATOM 2017 N N . SER A 1 251 ? 17.912 4.574 1.937 1.00 87.88 251 SER A N 1
ATOM 2018 C CA . SER A 1 251 ? 18.665 5.831 1.950 1.00 87.88 251 SER A CA 1
ATOM 2019 C C . SER A 1 251 ? 19.146 6.206 3.360 1.00 87.88 251 SER A C 1
ATOM 2021 O O . SER A 1 251 ? 20.297 6.611 3.520 1.00 87.88 251 SER A O 1
ATOM 2023 N N . ASN A 1 252 ? 18.309 6.025 4.391 1.00 89.19 252 ASN A N 1
ATOM 2024 C CA . ASN A 1 252 ? 18.665 6.304 5.788 1.00 89.19 252 ASN A CA 1
ATOM 2025 C C . ASN A 1 252 ? 19.676 5.297 6.369 1.00 89.19 252 ASN A C 1
ATOM 2027 O O . ASN A 1 252 ? 20.646 5.700 7.009 1.00 89.19 252 ASN A O 1
ATOM 2031 N N . LEU A 1 253 ? 19.471 3.999 6.127 1.00 90.44 253 LEU A N 1
ATOM 2032 C CA . LEU A 1 253 ? 20.293 2.915 6.681 1.00 90.44 253 LEU A CA 1
ATOM 2033 C C . LEU A 1 253 ? 21.643 2.752 5.977 1.00 90.44 253 LEU A C 1
ATOM 2035 O O . LEU A 1 253 ? 22.586 2.250 6.590 1.00 90.44 253 LEU A O 1
ATOM 2039 N N . LYS A 1 254 ? 21.733 3.172 4.707 1.00 86.88 254 LYS A N 1
ATOM 2040 C CA . LYS A 1 254 ? 22.795 2.839 3.742 1.00 86.88 254 LYS A CA 1
ATOM 2041 C C . LYS A 1 254 ? 22.819 1.335 3.434 1.00 86.88 254 LYS A C 1
ATOM 2043 O O . LYS A 1 254 ? 22.899 0.491 4.324 1.00 86.88 254 LYS A O 1
ATOM 2048 N N . LEU A 1 255 ? 22.826 0.981 2.146 1.00 88.75 255 LEU A N 1
ATOM 2049 C CA . LEU A 1 255 ? 22.806 -0.417 1.680 1.00 88.75 255 LEU A CA 1
ATOM 2050 C C . LEU A 1 255 ? 23.835 -1.315 2.376 1.00 88.75 255 LEU A C 1
ATOM 2052 O O . LEU A 1 255 ? 23.509 -2.438 2.759 1.00 88.75 255 LEU A O 1
ATOM 2056 N N . GLU A 1 256 ? 25.063 -0.827 2.575 1.00 89.44 256 GLU A N 1
ATOM 2057 C CA . GLU A 1 256 ? 26.175 -1.588 3.162 1.00 89.44 256 GLU A CA 1
ATOM 2058 C C . GLU A 1 256 ? 25.870 -2.162 4.554 1.00 89.44 256 GLU A C 1
ATOM 2060 O O . GLU A 1 256 ? 26.322 -3.273 4.860 1.00 89.44 256 GLU A O 1
ATOM 2065 N N . ASN A 1 257 ? 25.024 -1.474 5.327 1.00 90.38 257 ASN A N 1
ATOM 2066 C CA . ASN A 1 257 ? 24.616 -1.850 6.680 1.00 90.38 257 ASN A CA 1
ATOM 2067 C C . ASN A 1 257 ? 23.442 -2.840 6.714 1.00 90.38 257 ASN A C 1
ATOM 2069 O O . ASN A 1 257 ? 23.144 -3.417 7.760 1.00 90.38 257 ASN A O 1
ATOM 2073 N N . ILE A 1 258 ? 22.781 -3.075 5.580 1.00 93.81 258 ILE A N 1
ATOM 2074 C CA . ILE A 1 258 ? 21.653 -4.001 5.484 1.00 93.81 258 ILE A CA 1
ATOM 2075 C C . ILE A 1 258 ? 22.178 -5.431 5.306 1.00 93.81 258 ILE A C 1
ATOM 2077 O O . ILE A 1 258 ? 23.070 -5.703 4.490 1.00 93.81 258 ILE A O 1
ATOM 2081 N N . ALA A 1 259 ? 21.610 -6.368 6.072 1.00 95.69 259 ALA A N 1
ATOM 2082 C CA . ALA A 1 259 ? 21.971 -7.780 6.014 1.00 95.69 259 ALA A CA 1
ATOM 2083 C C . ALA A 1 259 ? 21.731 -8.371 4.612 1.00 95.69 259 ALA A C 1
ATOM 2085 O O . ALA A 1 259 ? 20.694 -8.143 3.990 1.00 95.69 259 ALA A O 1
ATOM 2086 N N . HIS A 1 260 ? 22.672 -9.193 4.135 1.00 95.12 260 HIS A N 1
ATOM 2087 C CA . HIS A 1 260 ? 22.606 -9.794 2.796 1.00 95.12 260 HIS A CA 1
ATOM 2088 C C . HIS A 1 260 ? 21.319 -10.607 2.557 1.00 95.12 260 HIS A C 1
ATOM 2090 O O . HIS A 1 260 ? 20.741 -10.548 1.475 1.00 95.12 260 HIS A O 1
ATOM 2096 N N . GLU A 1 261 ? 20.836 -11.328 3.574 1.00 96.12 261 GLU A N 1
ATOM 2097 C CA . GLU A 1 261 ? 19.576 -12.078 3.501 1.00 96.12 261 GLU A CA 1
ATOM 2098 C C . GLU A 1 261 ? 18.367 -11.162 3.261 1.00 96.12 261 GLU A C 1
ATOM 2100 O O . GLU A 1 261 ? 17.531 -11.454 2.405 1.00 96.12 261 GLU A O 1
ATOM 2105 N N . LEU A 1 262 ? 18.309 -10.024 3.959 1.00 96.88 262 LEU A N 1
ATOM 2106 C CA . LEU A 1 262 ? 17.238 -9.045 3.797 1.00 96.88 262 LEU A CA 1
ATOM 2107 C C . LEU A 1 262 ? 17.278 -8.392 2.410 1.00 96.88 262 LEU A C 1
ATOM 2109 O O . LEU A 1 262 ? 16.233 -8.229 1.788 1.00 96.88 262 LEU A O 1
ATOM 2113 N N . LEU A 1 263 ? 18.468 -8.103 1.875 1.00 96.00 263 LEU A N 1
ATOM 2114 C CA . LEU A 1 263 ? 18.612 -7.586 0.509 1.00 96.00 263 LEU A CA 1
ATOM 2115 C C . LEU A 1 263 ? 18.157 -8.592 -0.560 1.00 96.00 263 LEU A C 1
ATOM 2117 O O . LEU A 1 263 ? 17.522 -8.198 -1.537 1.00 96.00 263 LEU A O 1
ATOM 2121 N N . ASN A 1 264 ? 18.427 -9.890 -0.382 1.00 95.44 264 ASN A N 1
ATOM 2122 C CA . ASN A 1 264 ? 17.944 -10.928 -1.303 1.00 95.44 264 ASN A CA 1
ATOM 2123 C C . ASN A 1 264 ? 16.414 -11.066 -1.263 1.00 95.44 264 ASN A C 1
ATOM 2125 O O . ASN A 1 264 ? 15.769 -11.195 -2.310 1.00 95.44 264 ASN A O 1
ATOM 2129 N N . ARG A 1 265 ? 15.824 -11.015 -0.061 1.00 96.75 265 ARG A N 1
ATOM 2130 C CA . ARG A 1 265 ? 14.365 -11.003 0.132 1.00 96.75 265 ARG A CA 1
ATOM 2131 C C . ARG A 1 265 ? 13.730 -9.785 -0.521 1.00 96.75 265 ARG A C 1
ATOM 2133 O O . ARG A 1 265 ? 12.807 -9.937 -1.316 1.00 96.75 265 ARG A O 1
ATOM 2140 N N . LEU A 1 266 ? 14.294 -8.603 -0.283 1.00 96.25 266 LEU A N 1
ATOM 2141 C CA . LEU A 1 266 ? 13.864 -7.368 -0.923 1.00 96.25 266 LEU A CA 1
ATOM 2142 C C . LEU A 1 266 ? 13.973 -7.456 -2.452 1.00 96.25 266 LEU A C 1
ATOM 2144 O O . LEU A 1 266 ? 13.011 -7.159 -3.146 1.00 96.25 266 LEU A O 1
ATOM 2148 N N . THR A 1 267 ? 15.091 -7.942 -2.991 1.00 96.12 267 THR A N 1
ATOM 2149 C CA . THR A 1 267 ? 15.259 -8.134 -4.444 1.00 96.12 267 THR A CA 1
ATOM 2150 C C . THR A 1 267 ? 14.162 -9.036 -5.016 1.00 96.12 267 THR A C 1
ATOM 2152 O O . THR A 1 267 ? 13.562 -8.721 -6.043 1.00 96.12 267 THR A O 1
ATOM 2155 N N . THR A 1 268 ? 13.850 -10.136 -4.327 1.00 95.62 268 THR A N 1
ATOM 2156 C CA . THR A 1 268 ? 12.777 -11.061 -4.721 1.00 95.62 268 THR A CA 1
ATOM 2157 C C . THR A 1 268 ? 11.409 -10.380 -4.689 1.00 95.62 268 THR A C 1
ATOM 2159 O O . THR A 1 268 ? 10.654 -10.494 -5.655 1.00 95.62 268 THR A O 1
ATOM 2162 N N . LEU A 1 269 ? 11.114 -9.643 -3.614 1.00 95.38 269 LEU A N 1
ATOM 2163 C CA . LEU A 1 269 ? 9.893 -8.856 -3.455 1.00 95.38 269 LEU A CA 1
ATOM 2164 C C . LEU A 1 269 ? 9.722 -7.848 -4.597 1.00 95.38 269 LEU A C 1
ATOM 2166 O O . LEU A 1 269 ? 8.648 -7.794 -5.183 1.00 95.38 269 LEU A O 1
ATOM 2170 N N . LEU A 1 270 ? 10.767 -7.091 -4.947 1.00 95.62 270 LEU A N 1
ATOM 2171 C CA . LEU A 1 270 ? 10.714 -6.071 -6.002 1.00 95.62 270 LEU A CA 1
ATOM 2172 C C . LEU A 1 270 ? 10.393 -6.672 -7.365 1.00 95.62 270 LEU A C 1
ATOM 2174 O O . LEU A 1 270 ? 9.549 -6.146 -8.086 1.00 95.62 270 LEU A O 1
ATOM 2178 N N . PHE A 1 271 ? 11.032 -7.791 -7.714 1.00 95.94 271 PHE A N 1
ATOM 2179 C CA . PHE A 1 271 ? 10.724 -8.471 -8.966 1.00 95.94 271 PHE A CA 1
ATOM 2180 C C . PHE A 1 271 ? 9.282 -8.991 -8.990 1.00 95.94 271 PHE A C 1
ATOM 2182 O O . PHE A 1 271 ? 8.591 -8.799 -9.985 1.00 95.94 271 PHE A O 1
ATOM 2189 N N . LEU A 1 272 ? 8.808 -9.601 -7.897 1.00 93.62 272 LEU A N 1
ATOM 2190 C CA . LEU A 1 272 ? 7.423 -10.069 -7.801 1.00 93.62 272 LEU A CA 1
ATOM 2191 C C . LEU A 1 272 ? 6.421 -8.911 -7.881 1.00 93.62 272 LEU A C 1
ATOM 2193 O O . LEU A 1 272 ? 5.428 -9.022 -8.592 1.00 93.62 272 LEU A O 1
ATOM 2197 N N . ALA A 1 273 ? 6.683 -7.806 -7.184 1.00 92.56 273 ALA A N 1
ATOM 2198 C CA . ALA A 1 273 ? 5.845 -6.613 -7.187 1.00 92.56 273 ALA A CA 1
ATOM 2199 C C . ALA A 1 273 ? 5.744 -6.002 -8.593 1.00 92.56 273 ALA A C 1
ATOM 2201 O O . ALA A 1 273 ? 4.640 -5.783 -9.088 1.00 92.56 273 ALA A O 1
ATOM 2202 N N . ALA A 1 274 ? 6.882 -5.800 -9.263 1.00 92.44 274 ALA A N 1
ATOM 2203 C CA . ALA A 1 274 ? 6.934 -5.195 -10.591 1.00 92.44 274 ALA A CA 1
ATOM 2204 C C . ALA A 1 274 ? 6.281 -6.065 -11.684 1.00 92.44 274 ALA A C 1
ATOM 2206 O O . ALA A 1 274 ? 5.717 -5.525 -12.637 1.00 92.44 274 ALA A O 1
ATOM 2207 N N . GLU A 1 275 ? 6.328 -7.395 -11.545 1.00 91.75 275 GLU A N 1
ATOM 2208 C CA . GLU A 1 275 ? 5.659 -8.341 -12.451 1.00 91.75 275 GLU A CA 1
ATOM 2209 C C . GLU A 1 275 ? 4.160 -8.476 -12.177 1.00 91.75 275 GLU A C 1
ATOM 2211 O O . GLU A 1 275 ? 3.376 -8.632 -13.112 1.00 91.75 275 GLU A O 1
ATOM 2216 N N . LYS A 1 276 ? 3.761 -8.463 -10.900 1.00 87.50 276 LYS A N 1
ATOM 2217 C CA . LYS A 1 276 ? 2.388 -8.757 -10.479 1.00 87.50 276 LYS A CA 1
ATOM 2218 C C . LYS A 1 276 ? 1.462 -7.559 -10.630 1.00 87.50 276 LYS A C 1
ATOM 2220 O O . LYS A 1 276 ? 0.337 -7.724 -11.093 1.00 87.50 276 LYS A O 1
ATOM 2225 N N . TRP A 1 277 ? 1.892 -6.388 -10.171 1.00 85.56 277 TRP A N 1
ATOM 2226 C CA . TRP A 1 277 ? 1.007 -5.238 -10.030 1.00 85.56 277 TRP A CA 1
ATOM 2227 C C . TRP A 1 277 ? 1.025 -4.372 -11.284 1.00 85.56 277 TRP A C 1
ATOM 2229 O O . TRP A 1 277 ? 2.081 -3.922 -11.733 1.00 85.56 277 TRP A O 1
ATOM 2239 N N . ASP A 1 278 ? -0.159 -4.142 -11.849 1.00 87.81 278 ASP A N 1
ATOM 2240 C CA . ASP A 1 278 ? -0.386 -3.222 -12.964 1.00 87.81 278 ASP A CA 1
ATOM 2241 C C . ASP A 1 278 ? -0.648 -1.808 -12.434 1.00 87.81 278 ASP A C 1
ATOM 2243 O O . ASP A 1 278 ? -1.746 -1.266 -12.520 1.00 87.81 278 ASP A O 1
ATOM 2247 N N . ASN A 1 279 ? 0.367 -1.247 -11.777 1.00 89.19 279 ASN A N 1
ATOM 2248 C CA . ASN A 1 279 ? 0.294 0.056 -11.133 1.00 89.19 279 ASN A CA 1
ATOM 2249 C C . ASN A 1 279 ? 1.581 0.846 -11.413 1.00 89.19 279 ASN A C 1
ATOM 2251 O O . ASN A 1 279 ? 2.685 0.412 -11.071 1.00 89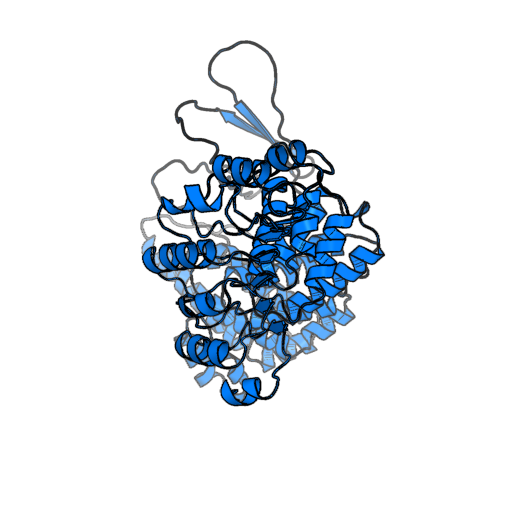.19 279 ASN A O 1
ATOM 2255 N N . GLU A 1 280 ? 1.435 2.010 -12.050 1.00 89.31 280 GLU A N 1
ATOM 2256 C CA . GLU A 1 280 ? 2.553 2.864 -12.474 1.00 89.31 280 GLU A CA 1
ATOM 2257 C C . GLU A 1 280 ? 3.380 3.370 -11.280 1.00 89.31 280 GLU A C 1
ATOM 2259 O O . GLU A 1 280 ? 4.611 3.370 -11.337 1.00 89.31 280 GLU A O 1
ATOM 2264 N N . ILE A 1 281 ? 2.726 3.715 -10.165 1.00 90.06 281 ILE A N 1
ATOM 2265 C CA . ILE A 1 281 ? 3.380 4.227 -8.949 1.00 90.06 281 ILE A CA 1
ATOM 2266 C C . ILE A 1 281 ? 4.207 3.125 -8.285 1.00 90.06 281 ILE A C 1
ATOM 2268 O O . ILE A 1 281 ? 5.362 3.337 -7.920 1.00 90.06 281 ILE A O 1
ATOM 2272 N N . VAL A 1 282 ? 3.640 1.925 -8.161 1.00 91.88 282 VAL A N 1
ATOM 2273 C CA . VAL A 1 282 ? 4.361 0.743 -7.668 1.00 91.88 282 VAL A CA 1
ATOM 2274 C C . VAL A 1 282 ? 5.582 0.469 -8.537 1.00 91.88 282 VAL A C 1
ATOM 2276 O O . VAL A 1 282 ? 6.687 0.294 -8.021 1.00 91.88 282 VAL A O 1
ATOM 2279 N N . SER A 1 283 ? 5.403 0.465 -9.862 1.00 91.50 283 SER A N 1
ATOM 2280 C CA . SER A 1 283 ? 6.511 0.220 -10.775 1.00 91.50 283 SER A CA 1
ATOM 2281 C C . SER A 1 283 ? 7.602 1.279 -10.651 1.00 91.50 283 SER A C 1
ATOM 2283 O O . SER A 1 283 ? 8.775 0.922 -10.746 1.00 91.50 283 SER A O 1
ATOM 2285 N N . PHE A 1 284 ? 7.240 2.549 -10.473 1.00 91.50 284 PHE A N 1
ATOM 2286 C CA . PHE A 1 284 ? 8.192 3.632 -10.259 1.00 91.50 284 PHE A CA 1
ATOM 2287 C C . PHE A 1 284 ? 9.067 3.357 -9.028 1.00 91.50 284 PHE A C 1
ATOM 2289 O O . PHE A 1 284 ? 10.290 3.309 -9.151 1.00 91.50 284 PHE A O 1
ATOM 2296 N N . TRP A 1 285 ? 8.459 3.063 -7.873 1.00 93.81 285 TRP A N 1
ATOM 2297 C CA . TRP A 1 285 ? 9.216 2.784 -6.647 1.00 93.81 285 TRP A CA 1
ATOM 2298 C C . TRP A 1 285 ? 10.067 1.518 -6.744 1.00 93.81 285 TRP A C 1
ATOM 2300 O O . TRP A 1 285 ? 11.191 1.500 -6.244 1.00 93.81 285 TRP A O 1
ATOM 2310 N N . CYS A 1 286 ? 9.591 0.473 -7.432 1.00 95.19 286 CYS A N 1
ATOM 2311 C CA . CYS A 1 286 ? 10.422 -0.701 -7.697 1.00 95.19 286 CYS A CA 1
ATOM 2312 C C . CYS A 1 286 ? 11.709 -0.333 -8.451 1.00 95.19 286 CYS A C 1
ATOM 2314 O O . CYS A 1 286 ? 12.781 -0.816 -8.088 1.00 95.19 286 CYS A O 1
ATOM 2316 N N . HIS A 1 287 ? 11.614 0.520 -9.477 1.00 93.94 287 HIS A N 1
ATOM 2317 C CA . HIS A 1 287 ? 12.767 0.933 -10.285 1.00 93.94 287 HIS A CA 1
ATOM 2318 C C . HIS A 1 287 ? 13.774 1.759 -9.498 1.00 93.94 287 HIS A C 1
ATOM 2320 O O . HIS A 1 287 ? 14.968 1.482 -9.603 1.00 93.94 287 HIS A O 1
ATOM 2326 N N . GLU A 1 288 ? 13.313 2.692 -8.665 1.00 93.44 288 GLU A N 1
ATOM 2327 C CA . GLU A 1 288 ? 14.196 3.462 -7.779 1.00 93.44 288 GLU A CA 1
ATOM 2328 C C . GLU A 1 288 ? 15.019 2.528 -6.881 1.00 93.44 288 GLU A C 1
ATOM 2330 O O . GLU A 1 288 ? 16.244 2.623 -6.822 1.00 93.44 288 GLU A O 1
ATOM 2335 N N . ILE A 1 289 ? 14.372 1.530 -6.273 1.00 95.19 289 ILE A N 1
ATOM 2336 C CA . ILE A 1 289 ? 15.063 0.580 -5.394 1.00 95.19 289 ILE A CA 1
ATOM 2337 C C . ILE A 1 289 ? 15.994 -0.350 -6.193 1.00 95.19 289 ILE A C 1
ATOM 2339 O O . ILE A 1 289 ? 17.101 -0.657 -5.744 1.00 95.19 289 ILE A O 1
ATOM 2343 N N . PHE A 1 290 ? 15.599 -0.792 -7.393 1.00 96.31 290 PHE A N 1
ATOM 2344 C CA . PHE A 1 290 ? 16.475 -1.590 -8.258 1.00 96.31 290 PHE A CA 1
ATOM 2345 C C . PHE A 1 290 ? 17.762 -0.846 -8.629 1.00 96.31 290 PHE A C 1
ATOM 2347 O O . PHE A 1 290 ? 18.825 -1.471 -8.675 1.00 96.31 290 PHE A O 1
ATOM 2354 N N . LEU A 1 291 ? 17.683 0.463 -8.893 1.00 93.12 291 LEU A N 1
ATOM 2355 C CA . LEU A 1 291 ? 18.848 1.285 -9.223 1.00 93.12 291 LEU A CA 1
ATOM 2356 C C . LEU A 1 291 ? 19.870 1.337 -8.089 1.00 93.12 291 LEU A C 1
ATOM 2358 O O . LEU A 1 291 ? 21.067 1.342 -8.375 1.00 93.12 291 LEU A O 1
ATOM 2362 N N . GLU A 1 292 ? 19.412 1.332 -6.840 1.00 92.31 292 GLU A N 1
ATOM 2363 C CA . GLU A 1 292 ? 20.284 1.278 -5.671 1.00 92.31 292 GLU A CA 1
ATOM 2364 C C . GLU A 1 292 ? 20.858 -0.133 -5.462 1.00 92.31 292 GLU A C 1
ATOM 2366 O O . GLU A 1 292 ? 22.075 -0.316 -5.394 1.00 92.31 292 GLU A O 1
ATOM 2371 N N . ILE A 1 293 ? 19.998 -1.157 -5.416 1.00 93.69 293 ILE A N 1
ATOM 2372 C CA . ILE A 1 293 ? 20.399 -2.530 -5.067 1.00 93.69 293 ILE A CA 1
ATOM 2373 C C . ILE A 1 293 ? 21.357 -3.137 -6.095 1.00 93.69 293 ILE A C 1
ATOM 2375 O O . ILE A 1 293 ? 22.266 -3.880 -5.719 1.00 93.69 293 ILE A O 1
ATOM 2379 N N . LYS A 1 294 ? 21.192 -2.838 -7.390 1.00 92.75 294 LYS A N 1
ATOM 2380 C CA . LYS A 1 294 ? 22.034 -3.424 -8.449 1.00 92.75 294 LYS A CA 1
ATOM 2381 C C . LYS A 1 294 ? 23.510 -3.014 -8.357 1.00 92.75 294 LYS A C 1
ATOM 2383 O O . LYS A 1 294 ? 24.357 -3.682 -8.947 1.00 92.75 294 LYS A O 1
ATOM 2388 N N . GLU A 1 295 ? 23.817 -1.915 -7.665 1.00 90.44 295 GLU A N 1
ATOM 2389 C CA . GLU A 1 295 ? 25.192 -1.456 -7.438 1.00 90.44 295 GLU A CA 1
ATOM 2390 C C . GLU A 1 295 ? 25.866 -2.206 -6.272 1.00 90.44 295 GLU A C 1
ATOM 2392 O O . GLU A 1 295 ? 27.094 -2.175 -6.130 1.00 90.44 295 GLU A O 1
ATOM 2397 N N . ASP A 1 296 ? 25.091 -2.924 -5.451 1.00 92.00 296 ASP A N 1
ATOM 2398 C CA . ASP A 1 296 ? 25.617 -3.712 -4.344 1.00 92.00 296 ASP A CA 1
ATOM 2399 C C . ASP A 1 296 ? 26.215 -5.036 -4.837 1.00 92.00 296 ASP A C 1
ATOM 2401 O O . ASP A 1 296 ? 25.528 -5.940 -5.311 1.00 92.00 296 ASP A O 1
ATOM 2405 N N . ARG A 1 297 ? 27.531 -5.191 -4.658 1.00 91.88 297 ARG A N 1
ATOM 2406 C CA . ARG A 1 297 ? 28.290 -6.373 -5.105 1.00 91.88 297 ARG A CA 1
ATOM 2407 C C . ARG A 1 297 ? 27.872 -7.678 -4.431 1.00 91.88 297 ARG A C 1
ATOM 2409 O O . ARG A 1 297 ? 28.273 -8.745 -4.897 1.00 91.88 297 ARG A O 1
ATOM 2416 N N . ARG A 1 298 ? 27.142 -7.615 -3.316 1.00 93.44 298 ARG A N 1
ATOM 2417 C CA . ARG A 1 298 ? 26.607 -8.801 -2.638 1.00 93.44 298 ARG A CA 1
ATOM 2418 C C . ARG A 1 298 ? 25.419 -9.375 -3.408 1.00 93.44 298 ARG A C 1
ATOM 2420 O O . ARG A 1 298 ? 25.109 -10.546 -3.220 1.00 93.44 298 ARG A O 1
ATOM 2427 N N . ILE A 1 299 ? 24.771 -8.593 -4.270 1.00 93.94 299 ILE A N 1
ATOM 2428 C CA . ILE A 1 299 ? 23.558 -8.987 -4.983 1.00 93.94 299 ILE A CA 1
ATOM 2429 C C . ILE A 1 299 ? 23.881 -9.426 -6.406 1.00 93.94 299 ILE A C 1
ATOM 2431 O O . ILE A 1 299 ? 24.546 -8.738 -7.176 1.00 93.94 299 ILE A O 1
ATOM 2435 N N . THR A 1 300 ? 23.376 -10.605 -6.767 1.00 92.69 300 THR A N 1
ATOM 2436 C CA . THR A 1 300 ? 23.370 -11.062 -8.159 1.00 92.69 300 THR A CA 1
ATOM 2437 C C . THR A 1 300 ? 22.101 -10.546 -8.820 1.00 92.69 300 THR A C 1
ATOM 2439 O O . THR A 1 300 ? 21.022 -11.099 -8.618 1.00 92.69 300 THR A O 1
ATOM 2442 N N . PHE A 1 301 ? 22.225 -9.458 -9.576 1.00 95.56 301 PHE A N 1
ATOM 2443 C CA . PHE A 1 301 ? 21.089 -8.811 -10.223 1.00 95.56 301 PHE A CA 1
ATOM 2444 C C . PHE A 1 301 ? 20.712 -9.506 -11.541 1.00 95.56 301 PHE A C 1
ATOM 2446 O O . PHE A 1 301 ? 21.553 -9.676 -12.426 1.00 95.56 301 PHE A O 1
ATOM 2453 N N . ASP A 1 302 ? 19.441 -9.891 -11.691 1.00 96.56 302 ASP A N 1
ATOM 2454 C CA . ASP A 1 302 ? 18.931 -10.534 -12.907 1.00 96.56 302 ASP A CA 1
ATOM 2455 C C . ASP A 1 302 ? 18.523 -9.488 -13.954 1.00 96.56 302 ASP A C 1
ATOM 2457 O O . ASP A 1 302 ? 17.370 -9.057 -14.047 1.00 96.56 302 ASP A O 1
ATOM 2461 N N . TYR A 1 303 ? 19.497 -9.083 -14.770 1.00 96.81 303 TYR A N 1
ATOM 2462 C CA . TYR A 1 303 ? 19.275 -8.125 -15.851 1.00 96.81 303 TYR A CA 1
ATOM 2463 C C . TYR A 1 303 ? 18.308 -8.632 -16.931 1.00 96.81 303 TYR A C 1
ATOM 2465 O O . TYR A 1 303 ? 17.671 -7.808 -17.583 1.00 96.81 303 TYR A O 1
ATOM 2473 N N . LYS A 1 304 ? 18.150 -9.950 -17.128 1.00 96.19 304 LYS A N 1
ATOM 2474 C CA . LYS A 1 304 ? 17.169 -10.475 -18.094 1.00 96.19 304 LYS A CA 1
ATOM 2475 C C . LYS A 1 304 ? 15.757 -10.272 -17.579 1.00 96.19 304 LYS A C 1
ATOM 2477 O O . LYS A 1 304 ? 14.929 -9.701 -18.282 1.00 96.19 304 LYS A O 1
ATOM 2482 N N . ARG A 1 305 ? 15.492 -10.683 -16.339 1.00 96.88 305 ARG A N 1
ATOM 2483 C CA . ARG A 1 305 ? 14.186 -10.482 -15.701 1.00 96.88 305 ARG A CA 1
ATOM 2484 C C . ARG A 1 305 ? 13.835 -8.999 -15.622 1.00 96.88 305 ARG A C 1
ATOM 2486 O O . ARG A 1 305 ? 12.713 -8.618 -15.943 1.00 96.88 305 ARG A O 1
ATOM 2493 N N . TYR A 1 306 ? 14.815 -8.157 -15.296 1.00 97.62 306 TYR A N 1
ATOM 2494 C CA . TYR A 1 306 ? 14.634 -6.708 -15.284 1.00 97.62 306 TYR A CA 1
ATOM 2495 C C . TYR A 1 306 ? 14.307 -6.139 -16.673 1.00 97.62 306 TYR A C 1
ATOM 2497 O O . TYR A 1 306 ? 13.367 -5.360 -16.813 1.00 97.62 306 TYR A O 1
ATOM 2505 N N . CYS A 1 307 ? 15.010 -6.586 -17.719 1.00 97.38 307 CYS A N 1
ATOM 2506 C CA . CYS A 1 307 ? 14.710 -6.234 -19.108 1.00 97.38 307 CYS A CA 1
ATOM 2507 C C . CYS A 1 307 ? 13.261 -6.589 -19.477 1.00 97.38 307 CYS A C 1
ATOM 2509 O O . CYS A 1 307 ? 12.536 -5.757 -20.026 1.00 97.38 307 CYS A O 1
ATOM 2511 N N . ASN A 1 308 ? 12.812 -7.793 -19.109 1.00 96.69 308 ASN A N 1
ATOM 2512 C CA . ASN A 1 308 ? 11.452 -8.257 -19.374 1.00 96.69 308 ASN A CA 1
ATOM 2513 C C . ASN A 1 308 ? 10.403 -7.357 -18.703 1.00 96.69 308 ASN A C 1
ATOM 2515 O O . ASN A 1 308 ? 9.412 -7.014 -19.342 1.00 96.69 308 ASN A O 1
ATOM 2519 N N . ILE A 1 309 ? 10.635 -6.942 -17.453 1.00 96.75 309 ILE A N 1
ATOM 2520 C CA . ILE A 1 309 ? 9.761 -6.008 -16.720 1.00 96.75 309 ILE A CA 1
ATOM 2521 C C . ILE A 1 309 ? 9.713 -4.642 -17.404 1.00 96.75 309 ILE A C 1
ATOM 2523 O O . ILE A 1 309 ? 8.639 -4.068 -17.557 1.00 96.75 309 ILE A O 1
ATOM 2527 N N . LEU A 1 310 ? 10.854 -4.111 -17.849 1.00 96.56 310 LEU A N 1
ATOM 2528 C CA . LEU A 1 310 ? 10.885 -2.821 -18.540 1.00 96.56 310 LEU A CA 1
ATOM 2529 C C . LEU A 1 310 ? 10.123 -2.873 -19.871 1.00 96.56 310 LEU A C 1
ATOM 2531 O O . LEU A 1 310 ? 9.394 -1.937 -20.190 1.00 96.56 310 LEU A O 1
ATOM 2535 N N . PHE A 1 311 ? 10.224 -3.973 -20.619 1.00 96.06 311 PHE A N 1
ATOM 2536 C CA . PHE A 1 311 ? 9.407 -4.182 -21.817 1.00 96.06 311 PHE A CA 1
ATOM 2537 C C . PHE A 1 311 ? 7.923 -4.376 -21.504 1.00 96.06 311 PHE A C 1
ATOM 2539 O O . PHE A 1 311 ? 7.086 -3.839 -22.224 1.00 96.06 311 PHE A O 1
ATOM 2546 N N . LEU A 1 312 ? 7.592 -5.089 -20.424 1.00 93.62 312 LEU A N 1
ATOM 2547 C CA . LEU A 1 312 ? 6.218 -5.219 -19.941 1.00 93.62 312 LEU A CA 1
ATOM 2548 C C . LEU A 1 312 ? 5.622 -3.841 -19.617 1.00 93.62 312 LEU A C 1
ATOM 2550 O O . LEU A 1 312 ? 4.509 -3.542 -20.033 1.00 93.62 312 LEU A O 1
ATOM 2554 N N . ASN A 1 313 ? 6.385 -2.977 -18.947 1.00 92.12 313 ASN A N 1
ATOM 2555 C CA . ASN A 1 313 ? 5.982 -1.608 -18.631 1.00 92.12 313 ASN A CA 1
ATOM 2556 C C . ASN A 1 313 ? 5.749 -0.743 -19.873 1.00 92.12 313 ASN A C 1
ATOM 2558 O O . ASN A 1 313 ? 4.788 0.019 -19.902 1.00 92.12 313 ASN A O 1
ATOM 2562 N N . LEU A 1 314 ? 6.609 -0.861 -20.890 1.00 90.75 314 LEU A N 1
ATOM 2563 C CA . LEU A 1 314 ? 6.438 -0.155 -22.167 1.00 90.75 314 LEU A CA 1
ATOM 2564 C C . LEU A 1 314 ? 5.179 -0.583 -22.926 1.00 90.75 314 LEU A C 1
ATOM 2566 O O . LEU A 1 314 ? 4.668 0.188 -23.739 1.00 90.75 314 LEU A O 1
ATOM 2570 N N . ASP A 1 315 ? 4.723 -1.815 -22.711 1.00 89.62 315 ASP A N 1
ATOM 2571 C CA . ASP A 1 315 ? 3.544 -2.366 -23.373 1.00 89.62 315 ASP A CA 1
ATOM 2572 C C . ASP A 1 315 ? 2.246 -2.036 -22.620 1.00 89.62 315 ASP A C 1
ATOM 2574 O O . ASP A 1 315 ? 1.264 -1.650 -23.251 1.00 89.62 315 ASP A O 1
ATOM 2578 N N . ARG A 1 316 ? 2.243 -2.141 -21.282 1.00 88.62 316 ARG A N 1
ATOM 2579 C CA . ARG A 1 316 ? 1.021 -2.017 -20.463 1.00 88.62 316 ARG A CA 1
ATOM 2580 C C . ARG A 1 316 ? 0.650 -0.589 -20.055 1.00 88.62 316 ARG A C 1
ATOM 2582 O O . ARG A 1 316 ? -0.534 -0.274 -19.978 1.00 88.62 316 ARG A O 1
ATOM 2589 N N . PHE A 1 317 ? 1.634 0.269 -19.779 1.00 86.81 317 PHE A N 1
ATOM 2590 C CA . PHE A 1 317 ? 1.372 1.612 -19.251 1.00 86.81 317 PHE A CA 1
ATOM 2591 C C . PHE A 1 317 ? 1.085 2.610 -20.364 1.00 86.81 317 PHE A C 1
ATOM 2593 O O . PHE A 1 317 ? 1.512 2.417 -21.497 1.00 86.81 317 PHE A O 1
ATOM 2600 N N . ARG A 1 318 ? 0.348 3.681 -20.063 1.00 82.62 318 ARG A N 1
ATOM 2601 C CA . ARG A 1 318 ? -0.025 4.702 -21.065 1.00 82.62 318 ARG A CA 1
ATOM 2602 C C . ARG A 1 318 ? 0.642 6.041 -20.809 1.00 82.62 318 ARG A C 1
ATOM 2604 O O . ARG A 1 318 ? 0.834 6.809 -21.754 1.00 82.62 318 ARG A O 1
ATOM 2611 N N . ASP A 1 319 ? 1.022 6.301 -19.563 1.00 80.31 319 ASP A N 1
ATOM 2612 C CA . ASP A 1 319 ? 1.679 7.538 -19.184 1.00 80.31 319 ASP A CA 1
ATOM 2613 C C . ASP A 1 319 ? 3.038 7.710 -19.885 1.00 80.31 319 ASP A C 1
ATOM 2615 O O . ASP A 1 319 ? 3.895 6.816 -19.924 1.00 80.31 319 ASP A O 1
ATOM 2619 N N . ALA A 1 320 ? 3.241 8.903 -20.447 1.00 76.88 320 ALA A N 1
ATOM 2620 C CA . ALA A 1 320 ? 4.438 9.237 -21.206 1.00 76.88 320 ALA A CA 1
ATOM 2621 C C . ALA A 1 320 ? 5.696 9.202 -20.337 1.00 76.88 320 ALA A C 1
ATOM 2623 O O . ALA A 1 320 ? 6.739 8.717 -20.785 1.00 76.88 320 ALA A O 1
ATOM 2624 N N . PHE A 1 321 ? 5.615 9.695 -19.100 1.00 77.06 321 PHE A N 1
ATOM 2625 C CA . PHE A 1 321 ? 6.765 9.741 -18.198 1.00 77.06 321 PHE A CA 1
ATOM 2626 C C . PHE A 1 321 ? 7.203 8.339 -17.782 1.00 77.06 321 PHE A C 1
ATOM 2628 O O . PHE A 1 321 ? 8.400 8.046 -17.769 1.00 77.06 321 PHE A O 1
ATOM 2635 N N . THR A 1 322 ? 6.250 7.450 -17.531 1.00 81.62 322 THR A N 1
ATOM 2636 C CA . THR A 1 322 ? 6.494 6.055 -17.166 1.00 81.62 322 THR A CA 1
ATOM 2637 C C . THR A 1 322 ? 7.170 5.296 -18.300 1.00 81.62 322 THR A C 1
ATOM 2639 O O . THR A 1 322 ? 8.210 4.658 -18.095 1.00 81.62 322 THR A O 1
ATOM 2642 N N . LYS A 1 323 ? 6.650 5.411 -19.530 1.00 84.31 323 LYS A N 1
ATOM 2643 C CA . LYS A 1 323 ? 7.301 4.791 -20.694 1.00 84.31 323 LYS A CA 1
ATOM 2644 C C . LYS A 1 323 ? 8.681 5.386 -20.956 1.00 84.31 323 LYS A C 1
ATOM 2646 O O . LYS A 1 323 ? 9.625 4.647 -21.233 1.00 84.31 323 LYS A O 1
ATOM 2651 N N . PHE A 1 324 ? 8.838 6.702 -20.819 1.00 81.19 324 PHE A N 1
ATOM 2652 C CA . PHE A 1 324 ? 10.140 7.357 -20.934 1.00 81.19 324 PHE A CA 1
ATOM 2653 C C . PHE A 1 324 ? 11.155 6.810 -19.932 1.00 81.19 324 PHE A C 1
ATOM 2655 O O . PHE A 1 324 ? 12.258 6.426 -20.331 1.00 81.19 324 PHE A O 1
ATOM 2662 N N . GLY A 1 325 ? 10.762 6.722 -18.660 1.00 84.12 325 GLY A N 1
ATOM 2663 C CA . GLY A 1 325 ? 11.562 6.115 -17.605 1.00 84.12 325 GLY A CA 1
ATOM 2664 C C . GLY A 1 325 ? 11.998 4.705 -17.992 1.00 84.12 325 GLY A C 1
ATOM 2665 O O . GLY A 1 325 ? 13.188 4.404 -17.958 1.00 84.12 325 GLY A O 1
ATOM 2666 N N . ALA A 1 326 ? 11.081 3.871 -18.491 1.00 90.88 326 ALA A N 1
ATOM 2667 C CA . ALA A 1 326 ? 11.410 2.514 -18.926 1.00 90.88 326 ALA A CA 1
ATOM 2668 C C . ALA A 1 326 ? 12.436 2.472 -20.080 1.00 90.88 326 ALA A C 1
ATOM 2670 O O . ALA A 1 326 ? 13.398 1.700 -20.020 1.00 90.88 326 ALA A O 1
ATOM 2671 N N . VAL A 1 327 ? 12.304 3.334 -21.099 1.00 90.06 327 VAL A N 1
ATOM 2672 C CA . VAL A 1 327 ? 13.294 3.452 -22.191 1.00 90.06 327 VAL A CA 1
ATOM 2673 C C . VAL A 1 327 ? 14.661 3.898 -21.647 1.00 90.06 327 VAL A C 1
ATOM 2675 O O . VAL A 1 327 ? 15.697 3.341 -22.023 1.00 90.06 327 VAL A O 1
ATOM 2678 N N . GLN A 1 328 ? 14.702 4.885 -20.751 1.00 88.44 328 GLN A N 1
ATOM 2679 C CA . GLN A 1 328 ? 15.960 5.340 -20.154 1.00 88.44 328 GLN A CA 1
ATOM 2680 C C . GLN A 1 328 ? 16.624 4.250 -19.310 1.00 88.44 328 GLN A C 1
ATOM 2682 O O . GLN A 1 328 ? 17.834 4.036 -19.430 1.00 88.44 328 GLN A O 1
ATOM 2687 N N . LEU A 1 329 ? 15.842 3.539 -18.498 1.00 93.56 329 LEU A N 1
ATOM 2688 C CA . LEU A 1 329 ? 16.307 2.429 -17.673 1.00 93.56 329 LEU A CA 1
ATOM 2689 C C . LEU A 1 329 ? 16.867 1.296 -18.537 1.00 93.56 329 LEU A C 1
ATOM 2691 O O . LEU A 1 329 ? 17.955 0.798 -18.238 1.00 93.56 329 LEU A O 1
ATOM 2695 N N . LEU A 1 330 ? 16.211 0.952 -19.653 1.00 95.12 330 LEU A N 1
ATOM 2696 C CA . LEU A 1 330 ? 16.727 -0.030 -20.613 1.00 95.12 330 LEU A CA 1
ATOM 2697 C C . LEU A 1 330 ? 18.115 0.369 -21.124 1.00 95.12 330 LEU A C 1
ATOM 2699 O O . LEU A 1 330 ? 19.062 -0.414 -21.027 1.00 95.12 330 LEU A O 1
ATOM 2703 N N . LEU A 1 331 ? 18.251 1.591 -21.647 1.00 92.44 331 LEU A N 1
ATOM 2704 C CA . LEU A 1 331 ? 19.479 2.019 -22.317 1.00 92.44 331 LEU A CA 1
ATOM 2705 C C . LEU A 1 331 ? 20.644 2.247 -21.347 1.00 92.44 331 LEU A C 1
ATOM 2707 O O . LEU A 1 331 ? 21.774 1.853 -21.650 1.00 92.44 331 LEU A O 1
ATOM 2711 N N . ASN A 1 332 ? 20.379 2.908 -20.220 1.00 90.81 332 ASN A N 1
ATOM 2712 C CA . ASN A 1 332 ? 21.417 3.436 -19.335 1.00 90.81 332 ASN A CA 1
ATOM 2713 C C . ASN A 1 332 ? 21.752 2.499 -18.170 1.00 90.81 332 ASN A C 1
ATOM 2715 O O . ASN A 1 332 ? 22.854 2.590 -17.634 1.00 90.81 332 ASN A O 1
ATOM 2719 N N . HIS A 1 333 ? 20.833 1.608 -17.783 1.00 92.94 333 HIS A N 1
ATOM 2720 C CA . HIS A 1 333 ? 20.985 0.798 -16.571 1.00 92.94 333 HIS A CA 1
ATOM 2721 C C . HIS A 1 333 ? 20.854 -0.705 -16.821 1.00 92.94 333 HIS A C 1
ATOM 2723 O O . HIS A 1 333 ? 21.629 -1.464 -16.249 1.00 92.94 333 HIS A O 1
ATOM 2729 N N . CYS A 1 334 ? 19.937 -1.144 -17.687 1.00 96.19 334 CYS A N 1
ATOM 2730 C CA . CYS A 1 334 ? 19.733 -2.563 -17.965 1.00 96.19 334 CYS A CA 1
ATOM 2731 C C . CYS A 1 334 ? 20.762 -3.099 -18.966 1.00 96.19 334 CYS A C 1
ATOM 2733 O O . CYS A 1 334 ? 21.584 -3.945 -18.628 1.00 96.19 334 CYS A O 1
ATOM 2735 N N . PHE A 1 335 ? 20.772 -2.575 -20.196 1.00 95.25 335 PHE A N 1
ATOM 2736 C CA . PHE A 1 335 ? 21.642 -3.068 -21.266 1.00 95.25 335 PHE A CA 1
ATOM 2737 C C . PHE A 1 335 ? 23.141 -3.024 -20.949 1.00 95.25 335 PHE A C 1
ATOM 2739 O O . PHE A 1 335 ? 23.843 -3.927 -21.395 1.00 95.25 335 PHE A O 1
ATOM 2746 N N . PRO A 1 336 ? 23.681 -2.021 -20.229 1.00 94.38 336 PRO A N 1
ATOM 2747 C CA . PRO A 1 336 ? 25.092 -2.035 -19.845 1.00 94.38 336 PRO A CA 1
ATOM 2748 C C . PRO A 1 336 ? 25.467 -3.171 -18.883 1.00 94.38 336 PRO A C 1
ATOM 2750 O O . PRO A 1 336 ? 26.632 -3.554 -18.853 1.00 94.38 336 PRO A O 1
ATOM 2753 N N . GLY A 1 337 ? 24.509 -3.698 -18.113 1.00 93.00 337 GLY A N 1
ATOM 2754 C CA . GLY A 1 337 ? 24.721 -4.823 -17.199 1.00 93.00 337 GLY A CA 1
ATOM 2755 C C . GLY A 1 337 ? 24.516 -6.204 -17.830 1.00 93.00 337 GLY A C 1
ATOM 2756 O O . GLY A 1 337 ? 24.830 -7.214 -17.206 1.00 93.00 337 GLY A O 1
ATOM 2757 N N . MET A 1 338 ? 24.008 -6.265 -19.064 1.00 95.31 338 MET A N 1
ATOM 2758 C CA . MET A 1 338 ? 23.761 -7.516 -19.785 1.00 95.31 338 MET A CA 1
ATOM 2759 C C . MET A 1 338 ? 25.010 -8.011 -20.515 1.00 95.31 338 MET A C 1
ATOM 2761 O O . MET A 1 338 ? 25.825 -7.220 -20.996 1.00 95.31 338 MET A O 1
ATOM 2765 N N . THR A 1 339 ? 25.139 -9.333 -20.661 1.00 95.00 339 THR A N 1
ATOM 2766 C CA . THR A 1 339 ? 26.166 -9.899 -21.544 1.00 95.00 339 THR A CA 1
ATOM 2767 C C . THR A 1 339 ? 25.796 -9.683 -23.014 1.00 95.00 339 THR A C 1
ATOM 2769 O O . THR A 1 339 ? 24.635 -9.458 -23.358 1.00 95.00 339 THR A O 1
ATOM 2772 N N . GLU A 1 340 ? 26.774 -9.793 -23.913 1.00 92.88 340 GLU A N 1
ATOM 2773 C CA . GLU A 1 340 ? 26.529 -9.699 -25.358 1.00 92.88 340 GLU A CA 1
ATOM 2774 C C . GLU A 1 340 ? 25.548 -10.777 -25.850 1.00 92.88 340 GLU A C 1
ATOM 2776 O O . GLU A 1 340 ? 24.685 -10.502 -26.680 1.00 92.88 340 GLU A O 1
ATOM 2781 N N . ALA A 1 341 ? 25.629 -11.993 -25.299 1.00 94.06 341 ALA A N 1
ATOM 2782 C CA . ALA A 1 341 ? 24.698 -13.073 -25.616 1.00 94.06 341 ALA A CA 1
ATOM 2783 C C . ALA A 1 341 ? 23.258 -12.716 -25.216 1.00 94.06 341 ALA A C 1
ATOM 2785 O O . ALA A 1 341 ? 22.333 -12.937 -25.996 1.00 94.06 341 ALA A O 1
ATOM 2786 N N . ASP A 1 342 ? 23.080 -12.108 -24.043 1.00 94.94 342 ASP A N 1
ATOM 2787 C CA . ASP A 1 342 ? 21.763 -11.711 -23.545 1.00 94.94 342 ASP A CA 1
ATOM 2788 C C . ASP A 1 342 ? 21.190 -10.543 -24.353 1.00 94.94 342 ASP A C 1
ATOM 2790 O O . ASP A 1 342 ? 20.012 -10.547 -24.699 1.00 94.94 342 ASP A O 1
ATOM 2794 N N . LEU A 1 343 ? 22.019 -9.556 -24.710 1.00 93.44 343 LEU A N 1
ATOM 2795 C CA . LEU A 1 343 ? 21.611 -8.470 -25.606 1.00 93.44 343 LEU A CA 1
ATOM 2796 C C . LEU A 1 343 ? 21.231 -8.995 -26.991 1.00 93.44 343 LEU A C 1
ATOM 2798 O O . LEU A 1 343 ? 20.272 -8.509 -27.595 1.00 93.44 343 LEU A O 1
ATOM 2802 N N . ASN A 1 344 ? 21.952 -10.002 -27.484 1.00 93.19 344 ASN A N 1
ATOM 2803 C CA . ASN A 1 344 ? 21.623 -10.639 -28.748 1.00 93.19 344 ASN A CA 1
ATOM 2804 C C . ASN A 1 344 ? 20.282 -11.370 -28.688 1.00 93.19 344 ASN A C 1
ATOM 2806 O O . ASN A 1 344 ? 19.498 -11.245 -29.627 1.00 93.19 344 ASN A O 1
ATOM 2810 N N . GLU A 1 345 ? 20.002 -12.072 -27.589 1.00 95.00 345 GLU A N 1
ATOM 2811 C CA . GLU A 1 345 ? 18.711 -12.711 -27.317 1.00 95.00 345 GLU A CA 1
ATOM 2812 C C . GLU A 1 345 ? 17.568 -11.682 -27.272 1.00 95.00 345 GLU A C 1
ATOM 2814 O O . GLU A 1 345 ? 16.557 -11.848 -27.961 1.00 95.00 345 GLU A O 1
ATOM 2819 N N . VAL A 1 346 ? 17.757 -10.567 -26.554 1.00 94.50 346 VAL A N 1
ATOM 2820 C CA . VAL A 1 346 ? 16.795 -9.449 -26.511 1.00 94.50 346 VAL A CA 1
ATOM 2821 C C . VAL A 1 346 ? 16.529 -8.905 -27.915 1.00 94.50 346 VAL A C 1
ATOM 2823 O O . VAL A 1 346 ? 15.374 -8.726 -28.300 1.00 94.50 346 VAL A O 1
ATOM 2826 N N . GLY A 1 347 ? 17.581 -8.682 -28.707 1.00 92.69 347 GLY A N 1
ATOM 2827 C CA . GLY A 1 347 ? 17.470 -8.158 -30.069 1.00 92.69 347 GLY A CA 1
ATOM 2828 C C . GLY A 1 347 ? 16.703 -9.074 -31.026 1.00 92.69 347 GLY A C 1
ATOM 2829 O O . GLY A 1 347 ? 16.014 -8.580 -31.919 1.00 92.69 347 GLY A O 1
ATOM 2830 N N . VAL A 1 348 ? 16.782 -10.395 -30.833 1.00 95.69 348 VAL A N 1
ATOM 2831 C CA . VAL A 1 348 ? 16.058 -11.387 -31.649 1.00 95.69 348 VAL A CA 1
ATOM 2832 C C . VAL A 1 348 ? 14.719 -11.820 -31.047 1.00 95.69 348 VAL A C 1
ATOM 2834 O O . VAL A 1 348 ? 14.114 -12.771 -31.538 1.00 95.69 348 VAL A O 1
ATOM 2837 N N . THR A 1 349 ? 14.229 -11.135 -30.011 1.00 96.19 349 THR A N 1
ATOM 2838 C CA . THR A 1 349 ? 12.916 -11.410 -29.416 1.00 96.19 349 THR A CA 1
ATOM 2839 C C . THR A 1 349 ? 11.823 -10.624 -30.158 1.00 96.19 349 THR A C 1
ATOM 2841 O O . THR A 1 349 ? 11.808 -9.390 -30.101 1.00 96.19 349 THR A O 1
ATOM 2844 N N . PRO A 1 350 ? 10.868 -11.292 -30.845 1.00 95.75 350 PRO A N 1
ATOM 2845 C CA . PRO A 1 350 ? 9.873 -10.611 -31.677 1.00 95.75 350 PRO A CA 1
ATOM 2846 C C . PRO A 1 350 ? 8.983 -9.615 -30.935 1.00 95.75 350 PRO A C 1
ATOM 2848 O O . PRO A 1 350 ? 8.678 -8.548 -31.465 1.00 95.75 350 PRO A O 1
ATOM 2851 N N . THR A 1 351 ? 8.562 -9.950 -29.715 1.00 95.31 351 THR A N 1
ATOM 2852 C CA . THR A 1 351 ? 7.687 -9.096 -28.899 1.00 95.31 351 THR A CA 1
ATOM 2853 C C . THR A 1 351 ? 8.379 -7.791 -28.514 1.00 95.31 351 THR A C 1
ATOM 2855 O O . THR A 1 351 ? 7.766 -6.734 -28.622 1.00 95.31 351 THR A O 1
ATOM 2858 N N . TYR A 1 352 ? 9.669 -7.831 -28.172 1.00 95.75 352 TYR A N 1
ATOM 2859 C CA . TYR A 1 352 ? 10.450 -6.634 -27.847 1.00 95.75 352 TYR A CA 1
ATOM 2860 C C . TYR A 1 352 ? 10.669 -5.746 -29.062 1.00 95.75 352 TYR A C 1
ATOM 2862 O O . TYR A 1 352 ? 10.464 -4.539 -28.972 1.00 95.75 352 TYR A O 1
ATOM 2870 N N . MET A 1 353 ? 10.997 -6.322 -30.222 1.00 95.06 353 MET A N 1
ATOM 2871 C CA . MET A 1 353 ? 11.160 -5.521 -31.436 1.00 95.06 353 MET A CA 1
ATOM 2872 C C . MET A 1 353 ? 9.852 -4.821 -31.836 1.00 95.06 353 MET A C 1
ATOM 2874 O O . MET A 1 353 ? 9.858 -3.620 -32.106 1.00 95.06 353 MET A O 1
ATOM 2878 N N . LYS A 1 354 ? 8.716 -5.533 -31.801 1.00 94.94 354 LYS A N 1
ATOM 2879 C CA . LYS A 1 354 ? 7.389 -4.935 -32.032 1.00 94.94 354 LYS A CA 1
ATOM 2880 C C . LYS A 1 354 ? 7.073 -3.841 -31.015 1.00 94.94 354 LYS A C 1
ATOM 2882 O O . LYS A 1 354 ? 6.644 -2.765 -31.414 1.00 94.94 354 LYS A O 1
ATOM 2887 N N . CYS A 1 355 ? 7.334 -4.089 -29.730 1.00 94.62 355 CYS A N 1
ATOM 2888 C CA . CYS A 1 355 ? 7.132 -3.118 -28.655 1.00 94.62 355 CYS A CA 1
ATOM 2889 C C . CYS A 1 355 ? 7.928 -1.825 -28.906 1.00 94.62 355 CYS A C 1
ATOM 2891 O O . CYS A 1 355 ? 7.366 -0.736 -28.812 1.00 94.62 355 CYS A O 1
ATOM 2893 N N . LEU A 1 356 ? 9.201 -1.921 -29.308 1.00 93.50 356 LEU A N 1
ATOM 2894 C CA . LEU A 1 356 ? 10.035 -0.752 -29.618 1.00 93.50 356 LEU A CA 1
ATOM 2895 C C . LEU A 1 356 ? 9.524 0.032 -30.828 1.00 93.50 356 LEU A C 1
ATOM 2897 O O . LEU A 1 356 ? 9.494 1.261 -30.789 1.00 93.50 356 LEU A O 1
ATOM 2901 N N . ILE A 1 357 ? 9.129 -0.663 -31.900 1.00 92.94 357 ILE A N 1
ATOM 2902 C CA . ILE A 1 357 ? 8.603 -0.015 -33.108 1.00 92.94 357 ILE A CA 1
ATOM 2903 C C . ILE A 1 357 ? 7.250 0.646 -32.813 1.00 92.94 357 ILE A C 1
ATOM 2905 O O . ILE A 1 357 ? 7.043 1.791 -33.211 1.00 92.94 357 ILE A O 1
ATOM 2909 N N . LYS A 1 358 ? 6.365 -0.030 -32.067 1.00 92.94 358 LYS A N 1
ATOM 2910 C CA . LYS A 1 358 ? 5.080 0.516 -31.603 1.00 92.94 358 LYS A CA 1
ATOM 2911 C C . LYS A 1 358 ? 5.295 1.778 -30.775 1.00 92.94 358 LYS A C 1
ATOM 2913 O O . LYS A 1 358 ? 4.760 2.822 -31.121 1.00 92.94 358 LYS A O 1
ATOM 2918 N N . ASN A 1 359 ? 6.153 1.716 -29.758 1.00 90.44 359 ASN A N 1
ATOM 2919 C CA . ASN A 1 359 ? 6.449 2.870 -28.913 1.00 90.44 359 ASN A CA 1
ATOM 2920 C C . ASN A 1 359 ? 7.084 4.021 -29.707 1.00 90.44 359 ASN A C 1
ATOM 2922 O O . ASN A 1 359 ? 6.782 5.179 -29.438 1.00 90.44 359 ASN A O 1
ATOM 2926 N N . ALA A 1 360 ? 7.918 3.741 -30.716 1.00 88.56 360 ALA A N 1
ATOM 2927 C CA . ALA A 1 360 ? 8.390 4.779 -31.628 1.00 88.56 360 ALA A CA 1
ATOM 2928 C C . ALA A 1 360 ? 7.227 5.400 -32.424 1.00 88.56 360 ALA A C 1
ATOM 2930 O O . ALA A 1 360 ? 7.134 6.619 -32.501 1.00 88.56 360 ALA A O 1
ATOM 2931 N N . ALA A 1 361 ? 6.308 4.607 -32.976 1.00 90.12 361 ALA A N 1
ATOM 2932 C CA . ALA A 1 361 ? 5.132 5.147 -33.658 1.00 90.12 361 ALA A CA 1
ATOM 2933 C C . ALA A 1 361 ? 4.286 6.034 -32.724 1.00 90.12 361 ALA A C 1
ATOM 2935 O O . ALA A 1 361 ? 3.971 7.162 -33.085 1.00 90.12 361 ALA A O 1
ATOM 2936 N N . GLU A 1 362 ? 3.995 5.574 -31.506 1.00 87.25 362 GLU A N 1
ATOM 2937 C CA . GLU A 1 362 ? 3.187 6.299 -30.511 1.00 87.25 362 GLU A CA 1
ATOM 2938 C C . GLU A 1 362 ? 3.796 7.638 -30.077 1.00 87.25 362 GLU A C 1
ATOM 2940 O O . GLU A 1 362 ? 3.061 8.565 -29.744 1.00 87.25 362 GLU A O 1
ATOM 2945 N N . ILE A 1 363 ? 5.130 7.760 -30.085 1.00 80.25 363 ILE A N 1
ATOM 2946 C CA . ILE A 1 363 ? 5.822 9.009 -29.722 1.00 80.25 363 ILE A CA 1
ATOM 2947 C C . ILE A 1 363 ? 5.687 10.059 -30.833 1.00 80.25 363 ILE A C 1
ATOM 2949 O O . ILE A 1 363 ? 5.646 11.256 -30.551 1.00 80.25 363 ILE A O 1
ATOM 2953 N N . TYR A 1 364 ? 5.694 9.629 -32.096 1.00 80.19 364 TYR A N 1
ATOM 2954 C CA . TYR A 1 364 ? 6.001 10.510 -33.226 1.00 80.19 364 TYR A CA 1
ATOM 2955 C C . TYR A 1 364 ? 4.890 10.672 -34.252 1.00 80.19 364 TYR A C 1
ATOM 2957 O O . TYR A 1 364 ? 4.954 11.619 -35.039 1.00 80.19 364 TYR A O 1
ATOM 2965 N N . LEU A 1 365 ? 3.945 9.741 -34.296 1.00 86.81 365 LEU A N 1
ATOM 2966 C CA . LEU A 1 365 ? 2.907 9.687 -35.313 1.00 86.81 365 LEU A CA 1
ATOM 2967 C C . LEU A 1 365 ? 1.540 9.995 -34.713 1.00 86.81 365 LEU A C 1
ATOM 2969 O O . LEU A 1 365 ? 1.287 9.794 -33.525 1.00 86.81 365 LEU A O 1
ATOM 2973 N N . GLU A 1 366 ? 0.649 10.470 -35.568 1.00 87.81 366 GLU A N 1
ATOM 2974 C CA . GLU A 1 366 ? -0.776 10.563 -35.280 1.00 87.81 366 GLU A CA 1
ATOM 2975 C C . GLU A 1 366 ? -1.483 9.248 -35.626 1.00 87.81 366 GLU A C 1
ATOM 2977 O O . GLU A 1 366 ? -1.057 8.501 -36.509 1.00 87.81 366 GLU A O 1
ATOM 2982 N N . GLU A 1 367 ? -2.620 8.984 -34.978 1.00 89.69 367 GLU A N 1
ATOM 2983 C CA . GLU A 1 367 ? -3.402 7.761 -35.210 1.00 89.69 367 GLU A CA 1
ATOM 2984 C C . GLU A 1 367 ? -3.768 7.582 -36.694 1.00 89.69 367 GLU A C 1
ATOM 2986 O O . GLU A 1 367 ? -3.655 6.485 -37.238 1.00 89.69 367 GLU A O 1
ATOM 2991 N N . SER A 1 368 ? -4.125 8.670 -37.388 1.00 90.31 368 SER A N 1
ATOM 2992 C CA . SER A 1 368 ? -4.433 8.637 -38.824 1.00 90.31 368 SER A CA 1
ATOM 2993 C C . SER A 1 368 ? -3.259 8.145 -39.671 1.00 90.31 368 SER A C 1
ATOM 2995 O O . SER A 1 368 ? -3.458 7.403 -40.626 1.00 90.31 368 SER A O 1
ATOM 2997 N N . GLU A 1 369 ? -2.034 8.517 -39.304 1.00 90.94 369 GLU A N 1
ATOM 2998 C CA . GLU A 1 369 ? -0.817 8.148 -40.032 1.00 90.94 369 GLU A CA 1
ATOM 2999 C C . GLU A 1 369 ? -0.464 6.679 -39.797 1.00 90.94 369 GLU A C 1
ATOM 3001 O O . GLU A 1 369 ? 0.012 5.992 -40.699 1.00 90.94 369 GLU A O 1
ATOM 3006 N N . VAL A 1 370 ? -0.726 6.176 -38.590 1.00 91.56 370 VAL A N 1
ATOM 3007 C CA . VAL A 1 370 ? -0.559 4.756 -38.270 1.00 91.56 370 VAL A CA 1
ATOM 3008 C C . VAL A 1 370 ? -1.589 3.905 -39.007 1.00 91.56 370 VAL A C 1
ATOM 3010 O O . VAL A 1 370 ? -1.245 2.846 -39.532 1.00 91.56 370 VAL A O 1
ATOM 3013 N N . LEU A 1 371 ? -2.833 4.371 -39.121 1.00 89.88 371 LEU A N 1
ATOM 3014 C CA . LEU A 1 371 ? -3.858 3.688 -39.912 1.00 89.88 371 LEU A CA 1
ATOM 3015 C C . LEU A 1 371 ? -3.492 3.636 -41.400 1.00 89.88 371 LEU A C 1
ATOM 3017 O O . LEU A 1 371 ? -3.626 2.578 -42.015 1.00 89.88 371 LEU A O 1
ATOM 3021 N N . GLU A 1 372 ? -2.984 4.734 -41.966 1.00 90.12 372 GLU A N 1
ATOM 3022 C CA . GLU A 1 372 ? -2.451 4.758 -43.335 1.00 90.12 372 GLU A CA 1
ATOM 3023 C C . GLU A 1 372 ? -1.309 3.746 -43.504 1.00 90.12 372 GLU A C 1
ATOM 3025 O O . GLU A 1 372 ? -1.350 2.924 -44.422 1.00 90.12 372 GLU A O 1
ATOM 3030 N N . LEU A 1 373 ? -0.357 3.710 -42.565 1.00 90.00 373 LEU A N 1
ATOM 3031 C CA . LEU A 1 373 ? 0.733 2.731 -42.566 1.00 90.00 373 LEU A CA 1
ATOM 3032 C C . LEU A 1 373 ? 0.235 1.283 -42.544 1.00 90.00 373 LEU A C 1
ATOM 3034 O O . LEU A 1 373 ? 0.789 0.443 -43.250 1.00 90.00 373 LEU A O 1
ATOM 3038 N N . ILE A 1 374 ? -0.797 0.968 -41.760 1.00 90.44 374 ILE A N 1
ATOM 3039 C CA . ILE A 1 374 ? -1.375 -0.385 -41.699 1.00 90.44 374 ILE A CA 1
ATOM 3040 C C . ILE A 1 374 ? -2.033 -0.754 -43.037 1.00 90.44 374 ILE A C 1
ATOM 3042 O O . ILE A 1 374 ? -1.883 -1.885 -43.507 1.00 90.44 374 ILE A O 1
ATOM 3046 N N . VAL A 1 375 ? -2.740 0.192 -43.664 1.00 87.81 375 VAL A N 1
ATOM 3047 C CA . VAL A 1 375 ? -3.398 -0.012 -44.965 1.00 87.81 375 VAL A CA 1
ATOM 3048 C C . VAL A 1 375 ? -2.370 -0.224 -46.079 1.00 87.81 375 VAL A C 1
ATOM 3050 O O . VAL A 1 375 ? -2.534 -1.135 -46.891 1.00 87.81 375 VAL A O 1
ATOM 3053 N N . GLU A 1 376 ? -1.305 0.575 -46.112 1.00 84.06 376 GLU A N 1
ATOM 3054 C CA . GLU A 1 376 ? -0.265 0.508 -47.147 1.00 84.06 376 GLU A CA 1
ATOM 3055 C C . GLU A 1 376 ? 0.732 -0.638 -46.924 1.00 84.06 376 GLU A C 1
ATOM 3057 O O . GLU A 1 376 ? 1.160 -1.301 -47.870 1.00 84.06 376 GLU A O 1
ATOM 3062 N N . GLY A 1 377 ? 1.109 -0.879 -45.668 1.00 74.00 377 GLY A N 1
ATOM 3063 C CA . GLY A 1 377 ? 2.161 -1.811 -45.260 1.00 74.00 377 GLY A CA 1
ATOM 3064 C C . GLY A 1 377 ? 1.699 -3.249 -45.011 1.00 74.00 377 GLY A C 1
ATOM 3065 O O . GLY A 1 377 ? 2.556 -4.107 -44.765 1.00 74.00 377 GLY A O 1
ATOM 3066 N N . GLY A 1 378 ? 0.389 -3.505 -45.091 1.00 78.25 378 GLY A N 1
ATOM 3067 C CA . GLY A 1 378 ? -0.242 -4.813 -44.930 1.00 78.25 378 GLY A CA 1
ATOM 3068 C C . GLY A 1 378 ? -0.572 -5.157 -43.475 1.00 78.25 378 GLY A C 1
ATOM 3069 O O . GLY A 1 378 ? 0.313 -5.274 -42.624 1.00 78.25 378 GLY A O 1
ATOM 3070 N N . ASP A 1 379 ? -1.857 -5.403 -43.211 1.00 75.81 379 ASP A N 1
ATOM 3071 C CA . ASP A 1 379 ? -2.389 -5.653 -41.867 1.00 75.81 379 ASP A CA 1
ATOM 3072 C C . ASP A 1 379 ? -1.756 -6.866 -41.169 1.00 75.81 379 ASP A C 1
ATOM 3074 O O . ASP A 1 379 ? -1.456 -6.820 -39.982 1.00 75.81 379 ASP A O 1
ATOM 3078 N N . GLU A 1 380 ? -1.449 -7.935 -41.909 1.00 79.19 380 GLU A N 1
ATOM 3079 C CA . GLU A 1 380 ? -0.813 -9.135 -41.346 1.00 79.19 380 GLU A CA 1
ATOM 3080 C C . GLU A 1 380 ? 0.518 -8.816 -40.644 1.00 79.19 380 GLU A C 1
ATOM 3082 O O . GLU A 1 380 ? 0.828 -9.370 -39.584 1.00 79.19 380 GLU A O 1
ATOM 3087 N N . ARG A 1 381 ? 1.282 -7.867 -41.193 1.00 84.06 381 ARG A N 1
ATOM 3088 C CA . ARG A 1 381 ? 2.608 -7.484 -40.704 1.00 84.06 381 ARG A CA 1
ATOM 3089 C C . ARG A 1 381 ? 2.549 -6.445 -39.586 1.00 84.06 381 ARG A C 1
ATOM 3091 O O . ARG A 1 381 ? 3.317 -6.525 -38.628 1.00 84.06 381 ARG A O 1
ATOM 3098 N N . LEU A 1 382 ? 1.632 -5.487 -39.711 1.00 90.94 382 LEU A N 1
ATOM 3099 C CA . LEU A 1 382 ? 1.524 -4.316 -38.838 1.00 90.94 382 LEU A CA 1
ATOM 3100 C C . LEU A 1 382 ? 0.364 -4.396 -37.835 1.00 90.94 382 LEU A C 1
ATOM 3102 O O . LEU A 1 382 ? 0.096 -3.416 -37.149 1.00 90.94 382 LEU A O 1
ATOM 3106 N N . HIS A 1 383 ? -0.294 -5.552 -37.690 1.00 89.56 383 HIS A N 1
ATOM 3107 C CA . HIS A 1 383 ? -1.445 -5.727 -36.790 1.00 89.56 383 HIS A CA 1
ATOM 3108 C C . HIS A 1 383 ? -1.188 -5.259 -35.349 1.00 89.56 383 HIS A C 1
ATOM 3110 O O . HIS A 1 383 ? -2.110 -4.799 -34.685 1.00 89.56 383 HIS A O 1
ATOM 3116 N N . TYR A 1 384 ? 0.053 -5.358 -34.859 1.00 91.69 384 TYR A N 1
ATOM 3117 C CA . TYR A 1 384 ? 0.427 -4.933 -33.507 1.00 91.69 384 TYR A CA 1
ATOM 3118 C C . TYR A 1 384 ? 0.329 -3.410 -33.302 1.00 91.69 384 TYR A C 1
ATOM 3120 O O . TYR A 1 384 ? 0.248 -2.956 -32.166 1.00 91.69 384 TYR A O 1
ATOM 3128 N N . LEU A 1 385 ? 0.295 -2.629 -34.388 1.00 92.56 385 LEU A N 1
ATOM 3129 C CA . LEU A 1 385 ? 0.042 -1.188 -34.368 1.00 92.56 385 LEU A CA 1
ATOM 3130 C C . LEU A 1 385 ? -1.455 -0.846 -34.298 1.00 92.56 385 LEU A C 1
ATOM 3132 O O . LEU A 1 385 ? -1.786 0.321 -34.154 1.00 92.56 385 LEU A O 1
ATOM 3136 N N . ARG A 1 386 ? -2.379 -1.816 -34.400 1.00 87.81 386 ARG A N 1
ATOM 3137 C CA . ARG A 1 386 ? -3.824 -1.542 -34.243 1.00 87.81 386 ARG A CA 1
ATOM 3138 C C . ARG A 1 386 ? -4.195 -1.130 -32.827 1.00 87.81 386 ARG A C 1
ATOM 3140 O O . ARG A 1 386 ? -5.158 -0.401 -32.641 1.00 87.81 386 ARG A O 1
ATOM 3147 N N . ASP A 1 387 ? -3.435 -1.607 -31.852 1.00 85.06 387 ASP A N 1
ATOM 3148 C CA . ASP A 1 387 ? -3.543 -1.194 -30.458 1.00 85.06 387 ASP A CA 1
ATOM 3149 C C . ASP A 1 387 ? -2.703 0.072 -30.210 1.00 85.06 387 ASP A C 1
ATOM 3151 O O . ASP A 1 387 ? -1.883 0.129 -29.299 1.00 85.06 387 ASP A O 1
ATOM 3155 N N . PHE A 1 388 ? -2.821 1.054 -31.105 1.00 86.44 388 PHE A N 1
ATOM 3156 C CA . PHE A 1 388 ? -2.100 2.318 -31.015 1.00 86.44 388 PHE A CA 1
ATOM 3157 C C . PHE A 1 388 ? -2.689 3.169 -29.893 1.00 86.44 388 PHE A C 1
ATOM 3159 O O . PHE A 1 388 ? -3.886 3.457 -29.892 1.00 86.44 388 PHE A O 1
ATOM 3166 N N . CYS A 1 389 ? -1.840 3.625 -28.976 1.00 81.31 389 CYS A N 1
ATOM 3167 C CA . CYS A 1 389 ? -2.235 4.573 -27.948 1.00 81.31 389 CYS A CA 1
ATOM 3168 C C . CYS A 1 389 ? -1.305 5.784 -27.986 1.00 81.31 389 CYS A C 1
ATOM 3170 O O . CYS A 1 389 ? -0.139 5.699 -27.598 1.00 81.31 389 CYS A O 1
ATOM 3172 N N . LYS A 1 390 ? -1.823 6.934 -28.430 1.00 79.69 390 LYS A N 1
ATOM 3173 C CA . LYS A 1 390 ? -1.083 8.191 -28.313 1.00 79.69 390 LYS A CA 1
ATOM 3174 C C . LYS A 1 390 ? -0.906 8.535 -26.833 1.00 79.69 390 LYS A C 1
ATOM 3176 O O . LYS A 1 390 ? -1.834 8.364 -26.047 1.00 79.69 390 LYS A O 1
ATOM 3181 N N . TYR A 1 391 ? 0.270 9.030 -26.467 1.00 69.94 391 TYR A N 1
ATOM 3182 C CA . TYR A 1 391 ? 0.569 9.416 -25.092 1.00 69.94 391 TYR A CA 1
ATOM 3183 C C . TYR A 1 391 ? -0.369 10.509 -24.569 1.00 69.94 391 TYR A C 1
ATOM 3185 O O . TYR A 1 391 ? -0.563 11.541 -25.216 1.00 69.94 391 TYR A O 1
ATOM 3193 N N . GLU A 1 392 ? -0.919 10.289 -23.376 1.00 56.97 392 GLU A N 1
ATOM 3194 C CA . GLU A 1 392 ? -1.739 11.267 -22.661 1.00 56.97 392 GLU A CA 1
ATOM 3195 C C . GLU A 1 392 ? -0.846 12.350 -21.996 1.00 56.97 392 GLU A C 1
ATOM 3197 O O . GLU A 1 392 ? 0.333 12.137 -21.715 1.00 56.97 392 GLU A O 1
ATOM 3202 N N . HIS A 1 393 ? -1.404 13.544 -21.756 1.00 52.72 393 HIS A N 1
ATOM 3203 C CA . HIS A 1 393 ? -0.845 14.599 -20.882 1.00 52.72 393 HIS A CA 1
ATOM 3204 C C . HIS A 1 393 ? 0.436 15.363 -21.274 1.00 52.72 393 HIS A C 1
ATOM 3206 O O . HIS A 1 393 ? 1.109 15.901 -20.394 1.00 52.72 393 HIS A O 1
ATOM 3212 N N . THR A 1 394 ? 0.762 15.550 -22.555 1.00 50.66 394 THR A N 1
ATOM 3213 C CA . THR A 1 394 ? 1.940 16.371 -22.906 1.00 50.66 394 THR A CA 1
ATOM 3214 C C . THR A 1 394 ? 1.748 17.283 -24.115 1.00 50.66 394 THR A C 1
ATOM 3216 O O . THR A 1 394 ? 1.296 16.878 -25.182 1.00 50.66 394 THR A O 1
ATOM 3219 N N . ASP A 1 395 ? 2.163 18.541 -23.954 1.00 53.88 395 ASP A N 1
ATOM 3220 C CA . ASP A 1 395 ? 2.399 19.450 -25.070 1.00 53.88 395 ASP A CA 1
ATOM 3221 C C . ASP A 1 395 ? 3.559 18.896 -25.919 1.00 53.88 395 ASP A C 1
ATOM 3223 O O . ASP A 1 395 ? 4.606 18.511 -25.385 1.00 53.88 395 ASP A O 1
ATOM 3227 N N . ASN A 1 396 ? 3.416 18.907 -27.251 1.00 51.59 396 ASN A N 1
ATOM 3228 C CA . ASN A 1 396 ? 4.406 18.394 -28.219 1.00 51.59 396 ASN A CA 1
ATOM 3229 C C . ASN A 1 396 ? 5.851 18.915 -28.006 1.00 51.59 396 ASN A C 1
ATOM 3231 O O . ASN A 1 396 ? 6.803 18.344 -28.537 1.00 51.59 396 ASN A O 1
ATOM 3235 N N . SER A 1 397 ? 6.058 20.006 -27.265 1.00 51.59 397 SER A N 1
ATOM 3236 C CA . SER A 1 397 ? 7.379 20.578 -26.971 1.00 51.59 397 SER A CA 1
ATOM 3237 C C . SER A 1 397 ? 8.192 19.783 -25.936 1.00 51.59 397 SER A C 1
ATOM 3239 O O . SER A 1 397 ? 9.419 19.732 -26.059 1.00 51.59 397 SER A O 1
ATOM 3241 N N . THR A 1 398 ? 7.546 19.140 -24.957 1.00 49.25 398 THR A N 1
ATOM 3242 C CA . THR A 1 398 ? 8.220 18.399 -23.871 1.00 49.25 398 THR A CA 1
ATOM 3243 C C . THR A 1 398 ? 8.642 17.002 -24.327 1.00 49.25 398 THR A C 1
ATOM 3245 O O . THR A 1 398 ? 9.782 16.599 -24.083 1.00 49.25 398 THR A O 1
ATOM 3248 N N . ILE A 1 399 ? 7.790 16.308 -25.098 1.00 51.25 399 ILE A N 1
ATOM 3249 C CA . ILE A 1 399 ? 8.133 15.014 -25.715 1.00 51.25 399 ILE A CA 1
ATOM 3250 C C . ILE A 1 399 ? 9.345 15.169 -26.646 1.00 51.25 399 ILE A C 1
ATOM 3252 O O . ILE A 1 399 ? 10.322 14.420 -26.565 1.00 51.25 399 ILE A O 1
ATOM 3256 N N . ASN A 1 400 ? 9.329 16.198 -27.496 1.00 48.97 400 ASN A N 1
ATOM 3257 C CA . ASN A 1 400 ? 10.326 16.361 -28.551 1.00 48.97 400 ASN A CA 1
ATOM 3258 C C . ASN A 1 400 ? 11.744 16.695 -28.049 1.00 48.97 400 ASN A C 1
ATOM 3260 O O . ASN A 1 400 ? 12.716 16.381 -28.731 1.00 48.97 400 ASN A O 1
ATOM 3264 N N . CYS A 1 401 ? 11.898 17.293 -26.866 1.00 49.16 401 CYS A N 1
ATOM 3265 C CA . CYS A 1 401 ? 13.225 17.609 -26.321 1.00 49.16 401 CYS A CA 1
ATOM 3266 C C . CYS A 1 401 ? 13.823 16.481 -25.465 1.00 49.16 401 CYS A C 1
ATOM 3268 O O . CYS A 1 401 ? 15.044 16.412 -25.335 1.00 49.16 401 CYS A O 1
ATOM 3270 N N . ILE A 1 402 ? 12.986 15.613 -24.887 1.00 52.44 402 ILE A N 1
ATOM 3271 C CA . ILE A 1 402 ? 13.399 14.663 -23.842 1.00 52.44 402 ILE A CA 1
ATOM 3272 C C . ILE A 1 402 ? 13.372 13.207 -24.348 1.00 52.44 402 ILE A C 1
ATOM 3274 O O . ILE A 1 402 ? 14.323 12.463 -24.113 1.00 52.44 402 ILE A O 1
ATOM 3278 N N . PHE A 1 403 ? 12.354 12.806 -25.122 1.00 54.59 403 PHE A N 1
ATOM 3279 C CA . PHE A 1 403 ? 12.115 11.405 -25.512 1.00 54.59 403 PHE A CA 1
ATOM 3280 C C . PHE A 1 403 ? 12.950 10.962 -26.714 1.00 54.59 403 PHE A C 1
ATOM 3282 O O . PHE A 1 403 ? 13.355 9.802 -26.828 1.00 54.59 403 PHE A O 1
ATOM 3289 N N . GLN A 1 404 ? 13.217 11.901 -27.624 1.00 60.25 404 GLN A N 1
ATOM 3290 C CA . GLN A 1 404 ? 13.583 11.562 -28.991 1.00 60.25 404 GLN A CA 1
ATOM 3291 C C . GLN A 1 404 ? 14.860 10.722 -29.200 1.00 60.25 404 GLN A C 1
ATOM 3293 O O . GLN A 1 404 ? 14.883 9.887 -30.107 1.00 60.25 404 GLN A O 1
ATOM 3298 N N . PRO A 1 405 ? 15.953 10.896 -28.435 1.00 66.25 405 PRO A N 1
ATOM 3299 C CA . PRO A 1 405 ? 17.185 10.174 -28.738 1.00 66.25 405 PRO A CA 1
ATOM 3300 C C . PRO A 1 405 ? 17.192 8.730 -28.220 1.00 66.25 405 PRO A C 1
ATOM 3302 O O . PRO A 1 405 ? 17.981 7.930 -28.721 1.00 66.25 405 PRO A O 1
ATOM 3305 N N . TYR A 1 406 ? 16.353 8.375 -27.242 1.00 80.44 406 TYR A N 1
ATOM 3306 C CA . TYR A 1 406 ? 16.525 7.132 -26.485 1.00 80.44 406 TYR A CA 1
ATOM 3307 C C . TYR A 1 406 ? 15.930 5.905 -27.183 1.00 80.44 406 TYR A C 1
ATOM 3309 O O . TYR A 1 406 ? 16.638 4.909 -27.337 1.00 80.44 406 TYR A O 1
ATOM 3317 N N . ILE A 1 407 ? 14.687 5.976 -27.681 1.00 86.62 407 ILE A N 1
ATOM 3318 C CA . ILE A 1 407 ? 14.044 4.824 -28.343 1.00 86.62 407 ILE A CA 1
ATOM 3319 C C . ILE A 1 407 ? 14.812 4.404 -29.606 1.00 86.62 407 ILE A C 1
ATOM 3321 O O . ILE A 1 407 ? 15.088 3.224 -29.825 1.00 86.62 407 ILE A O 1
ATOM 3325 N N . PHE A 1 408 ? 15.282 5.379 -30.389 1.00 87.06 408 PHE A N 1
ATOM 3326 C CA . PHE A 1 408 ? 16.124 5.112 -31.552 1.00 87.06 408 PHE A CA 1
ATOM 3327 C C . PHE A 1 408 ? 17.526 4.646 -31.172 1.00 87.06 408 PHE A C 1
ATOM 3329 O O . PHE A 1 408 ? 18.098 3.831 -31.893 1.00 87.06 408 PHE A O 1
ATOM 3336 N N . ALA A 1 409 ? 18.092 5.118 -30.057 1.00 89.12 409 ALA A N 1
ATOM 3337 C CA . ALA A 1 409 ? 19.368 4.605 -29.567 1.00 89.12 409 ALA A CA 1
ATOM 3338 C C . ALA A 1 409 ? 19.265 3.131 -29.157 1.00 89.12 409 ALA A C 1
ATOM 3340 O O . ALA A 1 409 ? 20.181 2.370 -29.467 1.00 89.12 409 ALA A O 1
ATOM 3341 N N . ILE A 1 410 ? 18.153 2.718 -28.539 1.00 90.94 410 ILE A N 1
ATOM 3342 C CA . ILE A 1 410 ? 17.874 1.312 -28.220 1.00 90.94 410 ILE A CA 1
ATOM 3343 C C . ILE A 1 410 ? 17.785 0.480 -29.495 1.00 90.94 410 ILE A C 1
ATOM 3345 O O . ILE A 1 410 ? 18.550 -0.472 -29.645 1.00 90.94 410 ILE A O 1
ATOM 3349 N N . ILE A 1 411 ? 16.914 0.861 -30.436 1.00 90.50 411 ILE A N 1
ATOM 3350 C CA . ILE A 1 411 ? 16.740 0.118 -31.693 1.00 90.50 411 ILE A CA 1
ATOM 3351 C C . ILE A 1 411 ? 18.078 0.025 -32.427 1.00 90.50 411 ILE A C 1
ATOM 3353 O O . ILE A 1 411 ? 18.498 -1.064 -32.805 1.00 90.50 411 ILE A O 1
ATOM 3357 N N . LYS A 1 412 ? 18.804 1.144 -32.547 1.00 89.94 412 LYS A N 1
ATOM 3358 C CA . LYS A 1 412 ? 20.136 1.180 -33.158 1.00 89.94 412 LYS A CA 1
ATOM 3359 C C . LYS A 1 412 ? 21.104 0.227 -32.462 1.00 89.94 412 LYS A C 1
ATOM 3361 O O . LYS A 1 412 ? 21.819 -0.494 -33.150 1.00 89.94 412 LYS A O 1
ATOM 3366 N N . LYS A 1 413 ? 21.153 0.238 -31.129 1.00 90.12 413 LYS A N 1
ATOM 3367 C CA . LYS A 1 413 ? 22.046 -0.626 -30.351 1.00 90.12 413 LYS A CA 1
ATOM 3368 C C . LYS A 1 413 ? 21.748 -2.103 -30.599 1.00 90.12 413 LYS A C 1
ATOM 3370 O O . LYS A 1 413 ? 22.687 -2.871 -30.752 1.00 90.12 413 LYS A O 1
ATOM 3375 N N . LEU A 1 414 ? 20.472 -2.478 -30.685 1.00 91.38 414 LEU A N 1
ATOM 3376 C CA . LEU A 1 414 ? 20.077 -3.861 -30.940 1.00 91.38 414 LEU A CA 1
ATOM 3377 C C . LEU A 1 414 ? 20.366 -4.298 -32.379 1.00 91.38 414 LEU A C 1
ATOM 3379 O O . LEU A 1 414 ? 20.776 -5.431 -32.572 1.00 91.38 414 LEU A O 1
ATOM 3383 N N . ILE A 1 415 ? 20.186 -3.436 -33.386 1.00 91.12 415 ILE A N 1
ATOM 3384 C CA . ILE A 1 415 ? 20.361 -3.834 -34.795 1.00 91.12 415 ILE A CA 1
ATOM 3385 C C . ILE A 1 415 ? 21.802 -3.694 -35.311 1.00 91.12 415 ILE A C 1
ATOM 3387 O O . ILE A 1 415 ? 22.178 -4.399 -36.239 1.00 91.12 415 ILE A O 1
ATOM 3391 N N . ALA A 1 416 ? 22.625 -2.804 -34.741 1.00 84.62 416 ALA A N 1
ATOM 3392 C CA . ALA A 1 416 ? 23.921 -2.436 -35.327 1.00 84.62 416 ALA A CA 1
ATOM 3393 C C . ALA A 1 416 ? 24.870 -3.626 -35.551 1.00 84.62 416 ALA A C 1
ATOM 3395 O O . ALA A 1 416 ? 25.614 -3.628 -36.529 1.00 84.62 416 ALA A O 1
ATOM 3396 N N . GLU A 1 417 ? 24.831 -4.626 -34.668 1.00 77.69 417 GLU A N 1
ATOM 3397 C CA . GLU A 1 417 ? 25.752 -5.771 -34.685 1.00 77.69 417 GLU A CA 1
ATOM 3398 C C . GLU A 1 417 ? 25.015 -7.124 -34.619 1.00 77.69 417 GLU A C 1
ATOM 3400 O O . GLU A 1 417 ? 25.635 -8.172 -34.464 1.00 77.69 417 GLU A O 1
ATOM 3405 N N . ASN A 1 418 ? 23.688 -7.128 -34.806 1.00 88.00 418 ASN A N 1
ATOM 3406 C CA . ASN A 1 418 ? 22.862 -8.335 -34.751 1.00 88.00 418 ASN A CA 1
ATOM 3407 C C . ASN A 1 418 ? 21.957 -8.450 -35.986 1.00 88.00 418 ASN A C 1
ATOM 3409 O O . ASN A 1 418 ? 20.908 -7.812 -36.103 1.00 88.00 418 ASN A O 1
ATOM 3413 N N . LEU A 1 419 ? 22.349 -9.332 -36.911 1.00 89.06 419 LEU A N 1
ATOM 3414 C CA . LEU A 1 419 ? 21.616 -9.589 -38.156 1.00 89.06 419 LEU A CA 1
ATOM 3415 C C . LEU A 1 419 ? 20.199 -10.133 -37.926 1.00 89.06 419 LEU A C 1
ATOM 3417 O O . LEU A 1 419 ? 19.310 -9.891 -38.743 1.00 89.06 419 LEU A O 1
ATOM 3421 N N . GLY A 1 420 ? 19.979 -10.875 -36.838 1.00 92.00 420 GLY A N 1
ATOM 3422 C CA . GLY A 1 420 ? 18.652 -11.357 -36.465 1.00 92.00 420 GLY A CA 1
ATOM 3423 C C . GLY A 1 420 ? 17.740 -10.202 -36.056 1.00 92.00 420 GLY A C 1
ATOM 3424 O O . GLY A 1 420 ? 16.627 -10.098 -36.565 1.00 92.00 420 GLY A O 1
ATOM 3425 N N . ALA A 1 421 ? 18.243 -9.285 -35.228 1.00 91.44 421 ALA A N 1
ATOM 3426 C CA . ALA A 1 421 ? 17.521 -8.082 -34.823 1.00 91.44 421 ALA A CA 1
ATOM 3427 C C . ALA A 1 421 ? 17.214 -7.171 -36.023 1.00 91.44 421 ALA A C 1
ATOM 3429 O O . ALA A 1 421 ? 16.081 -6.717 -36.173 1.00 91.44 421 ALA A O 1
ATOM 3430 N N . CYS A 1 422 ? 18.182 -6.971 -36.930 1.00 91.81 422 CYS A N 1
ATOM 3431 C CA . CYS A 1 422 ? 17.961 -6.286 -38.211 1.00 91.81 422 CYS A CA 1
ATOM 3432 C C . CYS A 1 422 ? 16.809 -6.909 -39.003 1.00 91.81 422 CYS A C 1
ATOM 3434 O O . CYS A 1 422 ? 15.920 -6.202 -39.475 1.00 91.81 422 CYS A O 1
ATOM 3436 N N . ARG A 1 423 ? 16.817 -8.240 -39.146 1.00 92.88 423 ARG A N 1
ATOM 3437 C CA . ARG A 1 423 ? 15.780 -8.969 -39.881 1.00 92.88 423 ARG A CA 1
ATOM 3438 C C . ARG A 1 423 ? 14.406 -8.763 -39.253 1.00 92.88 423 ARG A C 1
ATOM 3440 O O . ARG A 1 423 ? 13.479 -8.449 -39.988 1.00 92.88 423 ARG A O 1
ATOM 3447 N N . LEU A 1 424 ? 14.286 -8.884 -37.930 1.00 93.06 424 LEU A N 1
ATOM 3448 C CA . LEU A 1 424 ? 13.014 -8.666 -37.234 1.00 93.06 424 LEU A CA 1
ATOM 3449 C C . LEU A 1 424 ? 12.526 -7.223 -37.358 1.00 93.06 424 LEU A C 1
ATOM 3451 O O . LEU A 1 424 ? 11.336 -7.000 -37.558 1.00 93.06 424 LEU A O 1
ATOM 3455 N N . ALA A 1 425 ? 13.426 -6.239 -37.285 1.00 91.19 425 ALA A N 1
ATOM 3456 C CA . ALA A 1 425 ? 13.059 -4.841 -37.481 1.00 91.19 425 ALA A CA 1
ATOM 3457 C C . ALA A 1 425 ? 12.455 -4.609 -38.877 1.00 91.19 425 ALA A C 1
ATOM 3459 O O . ALA A 1 425 ? 11.466 -3.895 -39.005 1.00 91.19 425 ALA A O 1
ATOM 3460 N N . ILE A 1 426 ? 13.003 -5.246 -39.917 1.00 90.19 426 ILE A N 1
ATOM 3461 C CA . ILE A 1 426 ? 12.457 -5.194 -41.283 1.00 90.19 426 ILE A CA 1
ATOM 3462 C C . ILE A 1 426 ? 11.130 -5.958 -41.371 1.00 90.19 426 ILE A C 1
ATOM 3464 O O . ILE A 1 426 ? 10.148 -5.451 -41.914 1.00 90.19 426 ILE A O 1
ATOM 3468 N N . GLU A 1 427 ? 11.091 -7.172 -40.823 1.00 92.00 427 GLU A N 1
ATOM 3469 C CA . GLU A 1 427 ? 9.922 -8.051 -40.856 1.00 92.00 427 GLU A CA 1
ATOM 3470 C C . GLU A 1 427 ? 8.714 -7.427 -40.160 1.00 92.00 427 GLU A C 1
ATOM 3472 O O . GLU A 1 427 ? 7.601 -7.599 -40.635 1.00 92.00 427 GLU A O 1
ATOM 3477 N N . PHE A 1 428 ? 8.910 -6.646 -39.098 1.00 92.38 428 PHE A N 1
ATOM 3478 C CA . PHE A 1 428 ? 7.826 -5.966 -38.384 1.00 92.38 428 PHE A CA 1
ATOM 3479 C C . PHE A 1 428 ? 7.583 -4.528 -38.847 1.00 92.38 428 PHE A C 1
ATOM 3481 O O . PHE A 1 428 ? 6.904 -3.769 -38.161 1.00 92.38 428 PHE A O 1
ATOM 3488 N N . GLY A 1 429 ? 8.089 -4.155 -40.023 1.00 89.88 429 GLY A N 1
ATOM 3489 C CA . GLY A 1 429 ? 7.775 -2.881 -40.670 1.00 89.88 429 GLY A CA 1
ATOM 3490 C C . GLY A 1 429 ? 8.467 -1.662 -40.056 1.00 89.88 429 GLY A C 1
ATOM 3491 O O . GLY A 1 429 ? 7.985 -0.533 -40.150 1.00 89.88 429 GLY A O 1
ATOM 3492 N N . GLY A 1 430 ? 9.611 -1.875 -39.406 1.00 89.25 430 GLY A N 1
ATOM 3493 C CA . GLY A 1 430 ? 10.414 -0.809 -38.821 1.00 89.25 430 GLY A CA 1
ATOM 3494 C C . GLY A 1 430 ? 10.890 0.208 -39.859 1.00 89.25 430 GLY A C 1
ATOM 3495 O O . GLY A 1 430 ? 10.984 1.385 -39.535 1.00 89.25 430 GLY A O 1
ATOM 3496 N N . ILE A 1 431 ? 11.140 -0.187 -41.113 1.00 87.56 431 ILE A N 1
ATOM 3497 C CA . ILE A 1 431 ? 11.537 0.757 -42.174 1.00 87.56 431 ILE A CA 1
ATOM 3498 C C . ILE A 1 431 ? 10.395 1.728 -42.487 1.00 87.56 431 ILE A C 1
ATOM 3500 O O . ILE A 1 431 ? 10.623 2.933 -42.592 1.00 87.56 431 ILE A O 1
ATOM 3504 N N . GLU A 1 432 ? 9.180 1.213 -42.626 1.00 89.25 432 GLU A N 1
ATOM 3505 C CA . GLU A 1 432 ? 7.969 1.953 -42.963 1.00 89.25 432 GLU A CA 1
ATOM 3506 C C . GLU A 1 432 ? 7.637 2.964 -41.866 1.00 89.25 432 GLU A C 1
ATOM 3508 O O . GLU A 1 432 ? 7.536 4.162 -42.140 1.00 89.25 432 GLU A O 1
ATOM 3513 N N . VAL A 1 433 ? 7.597 2.504 -40.612 1.00 89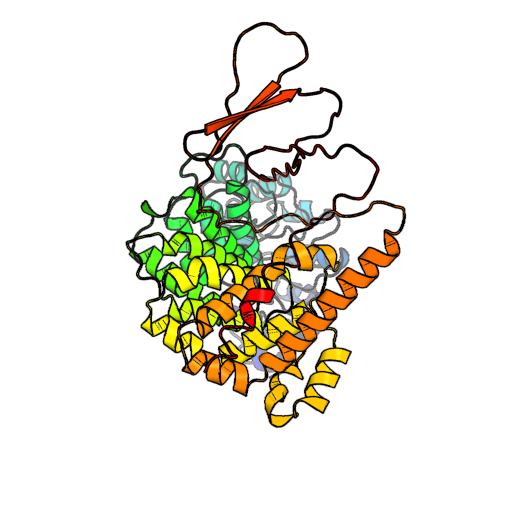.25 433 VAL A N 1
ATOM 3514 C CA . VAL A 1 433 ? 7.357 3.363 -39.444 1.00 89.25 433 VAL A CA 1
ATOM 3515 C C . VAL A 1 433 ? 8.430 4.451 -39.339 1.00 89.25 433 VAL A C 1
ATOM 3517 O O . VAL A 1 433 ? 8.107 5.634 -39.255 1.00 89.25 433 VAL A O 1
ATOM 3520 N N . MET A 1 434 ? 9.716 4.093 -39.420 1.00 88.75 434 MET A N 1
ATOM 3521 C CA . MET A 1 434 ? 10.818 5.066 -39.341 1.00 88.75 434 MET A CA 1
ATOM 3522 C C . MET A 1 434 ? 10.777 6.086 -40.482 1.00 88.75 434 MET A C 1
ATOM 3524 O O . MET A 1 434 ? 11.090 7.263 -40.286 1.00 88.75 434 MET A O 1
ATOM 3528 N N . THR A 1 435 ? 10.391 5.649 -41.681 1.00 87.56 435 THR A N 1
ATOM 3529 C CA . THR A 1 435 ? 10.248 6.522 -42.849 1.00 87.56 435 THR A CA 1
ATOM 3530 C C . THR A 1 435 ? 9.126 7.529 -42.635 1.00 87.56 435 THR A C 1
ATOM 3532 O O . THR A 1 435 ? 9.337 8.716 -42.896 1.00 87.56 435 THR A O 1
ATOM 3535 N N . GLN A 1 436 ? 7.982 7.097 -42.108 1.00 88.00 436 GLN A N 1
ATOM 3536 C CA . GLN A 1 436 ? 6.870 7.991 -41.798 1.00 88.00 436 GLN A CA 1
ATOM 3537 C C . GLN A 1 436 ? 7.251 9.003 -40.715 1.00 88.00 436 GLN A C 1
ATOM 3539 O O . GLN A 1 436 ? 7.058 10.205 -40.901 1.00 88.00 436 GLN A O 1
ATOM 3544 N N . ILE A 1 437 ? 7.914 8.554 -39.644 1.00 86.88 437 ILE A N 1
ATOM 3545 C CA . ILE A 1 437 ? 8.413 9.442 -38.582 1.00 86.88 437 ILE A CA 1
ATOM 3546 C C . ILE A 1 437 ? 9.357 10.506 -39.160 1.00 86.88 437 ILE A C 1
ATOM 3548 O O . ILE A 1 437 ? 9.243 11.698 -38.863 1.00 86.88 437 ILE A O 1
ATOM 3552 N N . LEU A 1 438 ? 10.277 10.106 -40.042 1.00 83.69 438 LEU A N 1
ATOM 3553 C CA . LEU A 1 438 ? 11.187 11.028 -40.723 1.00 83.69 438 LEU A CA 1
ATOM 3554 C C . LEU A 1 438 ? 10.455 12.061 -41.587 1.00 83.69 438 LEU A C 1
ATOM 3556 O O . LEU A 1 438 ? 10.897 13.212 -41.667 1.00 83.69 438 LEU A O 1
ATOM 3560 N N . GLN A 1 439 ? 9.376 11.668 -42.262 1.00 84.75 439 GLN A N 1
ATOM 3561 C CA . GLN A 1 439 ? 8.556 12.591 -43.043 1.00 84.75 439 GLN A CA 1
ATOM 3562 C C . GLN A 1 439 ? 7.872 13.613 -42.133 1.00 84.75 439 GLN A C 1
ATOM 3564 O O . GLN A 1 439 ? 7.973 14.813 -42.406 1.00 84.75 439 GLN A O 1
ATOM 3569 N N . GLN A 1 440 ? 7.302 13.172 -41.011 1.00 80.88 440 GLN A N 1
ATOM 3570 C CA . GLN A 1 440 ? 6.634 14.061 -40.060 1.00 80.88 440 GLN A CA 1
ATOM 3571 C C . GLN A 1 440 ? 7.580 15.072 -39.423 1.00 80.88 440 GLN A C 1
ATOM 3573 O O . GLN A 1 440 ? 7.330 16.280 -39.459 1.00 80.88 440 GLN A O 1
ATOM 3578 N N . LEU A 1 441 ? 8.743 14.622 -38.954 1.00 77.50 441 LEU A N 1
ATOM 3579 C CA . LEU A 1 441 ? 9.760 15.522 -38.406 1.00 77.50 441 LEU A CA 1
ATOM 3580 C C . LEU A 1 441 ? 10.218 16.566 -39.441 1.00 77.50 441 LEU A C 1
ATOM 3582 O O . LEU A 1 441 ? 10.459 17.727 -39.103 1.00 77.50 441 LEU A O 1
ATOM 3586 N N . ARG A 1 442 ? 10.302 16.200 -40.729 1.00 78.06 442 ARG A N 1
ATOM 3587 C CA . ARG A 1 442 ? 10.622 17.154 -41.809 1.00 78.06 442 ARG A CA 1
ATOM 3588 C C . ARG A 1 442 ? 9.509 18.177 -42.032 1.00 78.06 442 ARG A C 1
ATOM 3590 O O . ARG A 1 442 ? 9.829 19.340 -42.292 1.00 78.06 442 ARG A O 1
ATOM 3597 N N . LEU A 1 443 ? 8.243 17.769 -41.964 1.00 77.44 443 LEU A N 1
ATOM 3598 C CA . LEU A 1 443 ? 7.092 18.666 -42.102 1.00 77.44 443 LEU A CA 1
ATOM 3599 C C . LEU A 1 443 ? 7.035 19.668 -40.945 1.00 77.44 443 LEU A C 1
ATOM 3601 O O . LEU A 1 443 ? 6.939 20.870 -41.199 1.00 77.44 443 LEU A O 1
ATOM 3605 N N . GLN A 1 444 ? 7.235 19.209 -39.708 1.00 70.69 444 GLN A N 1
ATOM 3606 C CA . GLN A 1 444 ? 7.305 20.069 -38.521 1.00 70.69 444 GLN A CA 1
ATOM 3607 C C . GLN A 1 444 ? 8.425 21.118 -38.635 1.00 70.69 444 GLN A C 1
ATOM 3609 O O . GLN A 1 444 ? 8.208 22.306 -38.392 1.00 70.69 444 GLN A O 1
ATOM 3614 N N . VAL A 1 445 ? 9.621 20.722 -39.088 1.00 72.25 445 VAL A N 1
ATOM 3615 C CA . VAL A 1 445 ? 10.738 21.661 -39.311 1.00 72.25 445 VAL A CA 1
ATOM 3616 C C . VAL A 1 445 ? 10.416 22.690 -40.401 1.00 72.25 445 VAL A C 1
ATOM 3618 O O . VAL A 1 445 ? 10.846 23.840 -40.298 1.00 72.25 445 VAL A O 1
ATOM 3621 N N . ARG A 1 446 ? 9.683 22.312 -41.455 1.00 73.12 446 ARG A N 1
ATOM 3622 C CA . ARG A 1 446 ? 9.277 23.239 -42.527 1.00 73.12 446 ARG A CA 1
ATOM 3623 C C . ARG A 1 446 ? 8.215 24.232 -42.052 1.00 73.12 446 ARG A C 1
ATOM 3625 O O . ARG A 1 446 ? 8.388 25.420 -42.309 1.00 73.12 446 ARG A O 1
ATOM 3632 N N . ALA A 1 447 ? 7.202 23.774 -41.318 1.00 66.06 447 ALA A N 1
ATOM 3633 C CA . ALA A 1 447 ? 6.165 24.628 -40.732 1.00 66.06 447 ALA A CA 1
ATOM 3634 C C . ALA A 1 447 ? 6.761 25.676 -39.769 1.00 66.06 447 ALA A C 1
ATOM 3636 O O . ALA A 1 447 ? 6.486 26.870 -39.878 1.00 66.06 447 ALA A O 1
ATOM 3637 N N . ASN A 1 448 ? 7.709 25.258 -38.925 1.00 58.03 448 ASN A N 1
ATOM 3638 C CA . ASN A 1 448 ? 8.413 26.152 -37.998 1.00 58.03 448 ASN A CA 1
ATOM 3639 C C . ASN A 1 448 ? 9.349 27.164 -38.694 1.00 58.03 448 ASN A C 1
ATOM 3641 O O . ASN A 1 448 ? 9.716 28.187 -38.107 1.00 58.03 448 ASN A O 1
ATOM 3645 N N . LYS A 1 449 ? 9.766 26.890 -39.939 1.00 54.28 449 LYS A N 1
ATOM 3646 C CA . LYS A 1 449 ? 10.549 27.824 -40.767 1.00 54.28 449 LYS A CA 1
ATOM 3647 C C . LYS A 1 449 ? 9.667 28.855 -41.471 1.00 54.28 449 LYS A C 1
ATOM 3649 O O . LYS A 1 449 ? 10.097 29.999 -41.594 1.00 54.28 449 LYS A O 1
ATOM 3654 N N . SER A 1 450 ? 8.455 28.489 -41.893 1.00 48.28 450 SER A N 1
ATOM 3655 C CA . SER A 1 450 ? 7.494 29.436 -42.479 1.00 48.28 450 SER A CA 1
ATOM 3656 C C . SER A 1 450 ? 6.951 30.453 -41.470 1.00 48.28 450 SER A C 1
ATOM 3658 O O . SER A 1 450 ? 6.693 31.585 -41.860 1.00 48.28 450 SER A O 1
ATOM 3660 N N . ASP A 1 451 ? 6.892 30.117 -40.177 1.00 45.91 451 ASP A N 1
ATOM 3661 C CA . ASP A 1 451 ? 6.504 31.062 -39.110 1.00 45.91 451 ASP A CA 1
ATOM 3662 C C . ASP A 1 451 ? 7.632 32.024 -38.680 1.00 45.91 451 ASP A C 1
ATOM 3664 O O . ASP A 1 451 ? 7.418 32.960 -37.906 1.00 45.91 451 ASP A O 1
ATOM 3668 N N . ASN A 1 452 ? 8.858 31.815 -39.175 1.00 41.31 452 ASN A N 1
ATOM 3669 C CA . ASN A 1 452 ? 10.048 32.593 -38.815 1.00 41.31 452 ASN A CA 1
ATOM 3670 C C . ASN A 1 452 ? 10.642 33.396 -39.982 1.00 41.31 452 ASN A C 1
ATOM 3672 O O . ASN A 1 452 ? 11.758 33.905 -39.866 1.00 41.31 452 ASN A O 1
ATOM 3676 N N . SER A 1 453 ? 9.920 33.568 -41.094 1.00 39.38 453 SER A N 1
ATOM 3677 C CA . SER A 1 453 ? 10.362 34.429 -42.195 1.00 39.38 453 SER A CA 1
ATOM 3678 C C . SER A 1 453 ? 10.208 35.921 -41.862 1.00 39.38 453 SER A C 1
ATOM 3680 O O . SER A 1 453 ? 9.418 36.639 -42.470 1.00 39.38 453 SER A O 1
ATOM 3682 N N . SER A 1 454 ? 11.020 36.401 -40.923 1.00 36.75 454 SER A N 1
ATOM 3683 C CA . SER A 1 454 ? 11.515 37.777 -40.886 1.00 36.75 454 SER A CA 1
ATOM 3684 C C . SER A 1 454 ? 13.048 37.733 -40.828 1.00 36.75 454 SER A C 1
ATOM 3686 O O . SER A 1 454 ? 13.641 37.810 -39.759 1.00 36.75 454 SER A O 1
ATOM 3688 N N . GLY A 1 455 ? 13.650 37.541 -42.007 1.00 37.44 455 GLY A N 1
ATOM 3689 C CA . GLY A 1 455 ? 15.009 37.947 -42.390 1.00 37.44 455 GLY A CA 1
ATOM 3690 C C . GLY A 1 455 ? 16.197 37.530 -41.513 1.00 37.44 455 GLY A C 1
ATOM 3691 O O . GLY A 1 455 ? 16.600 38.288 -40.641 1.00 37.44 455 GLY A O 1
ATOM 3692 N N . ALA A 1 456 ? 16.862 36.426 -41.865 1.00 28.80 456 ALA A N 1
ATOM 3693 C CA . ALA A 1 456 ? 18.323 36.299 -41.764 1.00 28.80 456 ALA A CA 1
ATOM 3694 C C . ALA A 1 456 ? 18.820 35.162 -42.682 1.00 28.80 456 ALA A C 1
ATOM 3696 O O . ALA A 1 456 ? 18.348 34.030 -42.586 1.00 28.80 456 ALA A O 1
ATOM 3697 N N . GLU A 1 457 ? 19.746 35.473 -43.594 1.00 28.03 457 GLU A N 1
ATOM 3698 C CA . GLU A 1 457 ? 20.446 34.501 -44.448 1.00 28.03 457 GLU A CA 1
ATOM 3699 C C . GLU A 1 457 ? 21.344 33.574 -43.608 1.00 28.03 457 GLU A C 1
ATOM 3701 O O . GLU A 1 457 ? 22.059 34.032 -42.717 1.00 28.03 457 GLU A O 1
ATOM 3706 N N . TYR A 1 458 ? 21.343 32.271 -43.910 1.00 26.78 458 TYR A N 1
ATOM 3707 C CA . TYR A 1 458 ? 22.197 31.271 -43.256 1.00 26.78 458 TYR A CA 1
ATOM 3708 C C . TYR A 1 458 ? 23.428 30.945 -44.118 1.00 26.78 458 TYR A C 1
ATOM 3710 O O . TYR A 1 458 ? 23.286 30.544 -45.272 1.00 26.78 458 TYR A O 1
ATOM 3718 N N . GLN A 1 459 ? 24.629 31.051 -43.535 1.00 25.19 459 GLN A N 1
ATOM 3719 C CA . GLN A 1 459 ? 25.870 30.476 -44.074 1.00 25.19 459 GLN A CA 1
ATOM 3720 C C . GLN 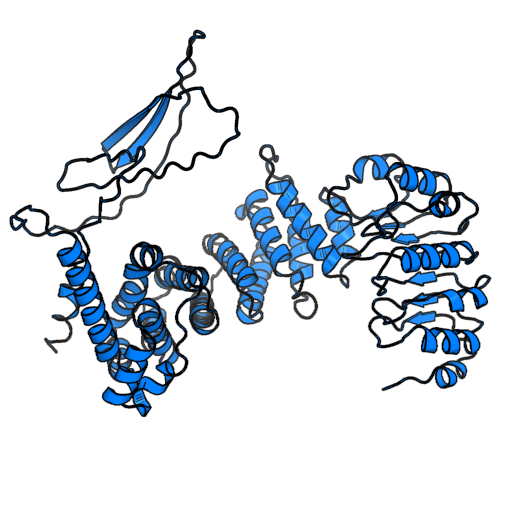A 1 459 ? 26.022 29.005 -43.643 1.00 25.19 459 GLN A C 1
ATOM 3722 O O . GLN A 1 459 ? 25.778 28.661 -42.486 1.00 25.19 459 GLN A O 1
ATOM 3727 N N . GLU A 1 460 ? 26.449 28.142 -44.571 1.00 26.17 460 GLU A N 1
ATOM 3728 C CA . GLU A 1 460 ? 26.815 26.743 -44.312 1.00 26.17 460 GLU A CA 1
ATOM 3729 C C . GLU A 1 460 ? 28.006 26.650 -43.340 1.00 26.17 460 GLU A C 1
ATOM 3731 O O . GLU A 1 460 ? 29.102 27.125 -43.638 1.00 26.17 460 GLU A O 1
ATOM 3736 N N . LEU A 1 461 ? 27.809 25.994 -42.191 1.00 26.88 461 LEU A N 1
ATOM 3737 C CA . LEU A 1 461 ? 28.865 25.684 -41.223 1.00 26.88 461 LEU A CA 1
ATOM 3738 C C . LEU A 1 461 ? 29.217 24.189 -41.254 1.00 26.88 461 LEU A C 1
ATOM 3740 O O . LEU A 1 461 ? 28.367 23.300 -41.243 1.00 26.88 461 LEU A O 1
ATOM 3744 N N . THR A 1 462 ? 30.520 23.947 -41.325 1.00 27.16 462 THR A N 1
ATOM 3745 C CA . THR A 1 462 ? 31.223 22.674 -41.510 1.00 27.16 462 THR A CA 1
ATOM 3746 C C . THR A 1 462 ? 31.091 21.673 -40.347 1.00 27.16 462 THR A C 1
ATOM 3748 O O . THR A 1 462 ? 31.009 22.057 -39.187 1.00 27.16 462 THR A O 1
ATOM 3751 N N . ARG A 1 463 ? 31.143 20.376 -40.705 1.00 26.08 463 ARG A N 1
ATOM 3752 C CA . ARG A 1 463 ? 31.126 19.118 -39.907 1.00 26.08 463 ARG A CA 1
ATOM 3753 C C . ARG A 1 463 ? 31.537 19.199 -38.410 1.00 26.08 463 ARG A C 1
ATOM 3755 O O . ARG A 1 463 ? 32.650 19.648 -38.139 1.00 26.08 463 ARG A O 1
ATOM 3762 N N . PRO A 1 464 ? 30.785 18.583 -37.467 1.00 28.70 464 PRO A N 1
ATOM 3763 C CA . PRO A 1 464 ? 31.242 18.379 -36.088 1.00 28.70 464 PRO A CA 1
ATOM 3764 C C . PRO A 1 464 ? 32.011 17.054 -35.891 1.00 28.70 464 PRO A C 1
ATOM 3766 O O . PRO A 1 464 ? 31.618 16.007 -36.409 1.00 28.70 464 PRO A O 1
ATOM 3769 N N . LYS A 1 465 ? 33.104 17.106 -35.112 1.00 25.83 465 LYS A N 1
ATOM 3770 C CA . LYS A 1 465 ? 33.853 15.952 -34.567 1.00 25.83 465 LYS A CA 1
ATOM 3771 C C . LYS A 1 465 ? 33.208 15.457 -33.256 1.00 25.83 465 LYS A C 1
ATOM 3773 O O . LYS A 1 465 ? 32.585 16.241 -32.551 1.00 25.83 465 LYS A O 1
ATOM 3778 N N . CYS A 1 466 ? 33.360 14.160 -32.962 1.00 24.78 466 CYS A N 1
ATOM 3779 C CA . CYS A 1 466 ? 32.851 13.463 -31.768 1.00 24.78 466 CYS A CA 1
ATOM 3780 C C . CYS A 1 466 ? 33.141 14.183 -30.438 1.00 24.78 466 CYS A C 1
ATOM 3782 O O . CYS A 1 466 ? 34.232 14.711 -30.251 1.00 24.78 466 CYS A O 1
ATOM 3784 N N . ILE A 1 467 ? 32.187 14.104 -29.503 1.00 30.00 467 ILE A N 1
ATOM 3785 C CA . ILE A 1 467 ? 32.324 14.534 -28.104 1.00 30.00 467 ILE A CA 1
ATOM 3786 C C . ILE A 1 467 ? 32.490 13.277 -27.233 1.00 30.00 467 ILE A C 1
ATOM 3788 O O . ILE A 1 467 ? 31.654 12.375 -27.301 1.00 30.00 467 ILE A O 1
ATOM 3792 N N . GLU A 1 468 ? 33.573 13.223 -26.453 1.00 26.66 468 GLU A N 1
ATOM 3793 C CA . GLU A 1 468 ? 33.845 12.213 -25.418 1.00 26.66 468 GLU A CA 1
ATOM 3794 C C . GLU A 1 468 ? 33.010 12.466 -24.147 1.00 26.66 468 GLU A C 1
ATOM 3796 O O . GLU A 1 468 ? 32.704 13.607 -23.800 1.00 26.66 468 GLU A O 1
ATOM 3801 N N . GLN A 1 469 ? 32.643 11.389 -23.445 1.00 28.94 469 GLN A N 1
ATOM 3802 C CA . GLN A 1 469 ? 31.904 11.417 -22.174 1.00 28.94 469 GLN A CA 1
ATOM 3803 C C . GLN A 1 469 ? 32.703 12.144 -21.075 1.00 28.94 469 GLN A C 1
ATOM 3805 O O . GLN A 1 469 ? 33.899 11.914 -20.927 1.00 28.94 469 GLN A O 1
ATOM 3810 N N . THR A 1 470 ? 32.064 13.005 -20.271 1.00 27.61 470 THR A N 1
ATOM 3811 C CA . THR A 1 470 ? 32.705 13.647 -19.103 1.00 27.61 470 THR A CA 1
ATOM 3812 C C . THR A 1 470 ? 31.761 13.671 -17.898 1.00 27.61 470 THR A C 1
ATOM 3814 O O . THR A 1 470 ? 30.581 13.985 -18.032 1.00 27.61 470 THR A O 1
ATOM 3817 N N . THR A 1 471 ? 32.293 13.339 -16.719 1.00 27.16 471 THR A N 1
ATOM 3818 C CA . THR A 1 471 ? 31.600 13.309 -15.420 1.00 27.16 471 THR A CA 1
ATOM 3819 C C . THR A 1 471 ? 31.489 14.710 -14.807 1.00 27.16 471 THR A C 1
ATOM 3821 O O . THR A 1 471 ? 32.478 15.439 -14.753 1.00 27.16 471 THR A O 1
ATOM 3824 N N . MET A 1 472 ? 30.310 15.070 -14.291 1.00 30.06 472 MET A N 1
ATOM 3825 C CA . MET A 1 472 ? 30.051 16.341 -13.601 1.00 30.06 472 MET A CA 1
ATOM 3826 C C . MET A 1 472 ? 30.297 16.204 -12.087 1.00 30.06 472 MET A C 1
ATOM 3828 O O . MET A 1 472 ? 29.806 15.265 -11.465 1.00 30.06 472 MET A O 1
ATOM 3832 N N . ARG A 1 473 ? 31.034 17.142 -11.473 1.00 29.14 473 ARG A N 1
ATOM 3833 C CA . ARG A 1 473 ? 31.144 17.292 -10.007 1.00 29.14 473 ARG A CA 1
ATOM 3834 C C . ARG A 1 473 ? 30.842 18.738 -9.623 1.00 29.14 473 ARG A C 1
ATOM 3836 O O . ARG A 1 473 ? 31.495 19.644 -10.131 1.00 29.14 473 ARG A O 1
ATOM 3843 N N . ILE A 1 474 ? 29.873 18.935 -8.731 1.00 29.88 474 ILE A N 1
ATOM 3844 C CA . ILE A 1 474 ? 29.469 20.251 -8.217 1.00 29.88 474 ILE A CA 1
ATOM 3845 C C . ILE A 1 474 ? 30.024 20.404 -6.799 1.00 29.88 474 ILE A C 1
ATOM 3847 O O . ILE A 1 474 ? 29.840 19.520 -5.965 1.00 29.88 474 ILE A O 1
ATOM 3851 N N . LYS A 1 475 ? 30.696 21.525 -6.514 1.00 29.61 475 LYS A N 1
ATOM 3852 C CA . LYS A 1 475 ? 31.130 21.890 -5.160 1.00 29.61 475 LYS A CA 1
ATOM 3853 C C . LYS A 1 475 ? 30.642 23.302 -4.845 1.00 29.61 475 LYS A C 1
ATOM 3855 O O . LYS A 1 475 ? 31.095 24.263 -5.461 1.00 29.61 475 LYS A O 1
ATOM 3860 N N . ALA A 1 476 ? 29.714 23.424 -3.902 1.00 31.95 476 ALA A N 1
ATOM 3861 C CA . ALA A 1 476 ? 29.272 24.713 -3.381 1.00 31.95 476 ALA A CA 1
ATOM 3862 C C . ALA A 1 476 ? 30.139 25.095 -2.171 1.00 31.95 476 ALA A C 1
ATOM 3864 O O . ALA A 1 476 ? 30.434 24.251 -1.326 1.00 31.95 476 ALA A O 1
ATOM 3865 N N . SER A 1 477 ? 30.563 26.356 -2.073 1.00 33.84 477 SER A N 1
ATOM 3866 C CA . SER A 1 477 ? 31.234 26.866 -0.871 1.00 33.84 477 SER A CA 1
ATOM 3867 C C . SER A 1 477 ? 30.686 28.237 -0.485 1.00 33.84 477 SER A C 1
ATOM 3869 O O . SER A 1 477 ? 30.519 29.113 -1.337 1.00 33.84 477 SER A O 1
ATOM 3871 N N . ARG A 1 478 ? 30.403 28.432 0.808 1.00 36.62 478 ARG A N 1
ATOM 3872 C CA . ARG A 1 478 ? 30.172 29.758 1.394 1.00 36.62 478 ARG A CA 1
ATOM 3873 C C . ARG A 1 478 ? 31.526 30.334 1.795 1.00 36.62 478 ARG A C 1
ATOM 3875 O O . ARG A 1 478 ? 32.271 29.698 2.536 1.00 36.62 478 ARG A O 1
ATOM 3882 N N . ARG A 1 479 ? 31.854 31.534 1.312 1.00 35.34 479 ARG A N 1
ATOM 3883 C CA . ARG A 1 479 ? 32.965 32.311 1.874 1.00 35.34 479 ARG A CA 1
ATOM 3884 C C . ARG A 1 479 ? 32.454 33.053 3.101 1.00 35.34 479 ARG A C 1
ATOM 3886 O O . ARG A 1 479 ? 31.804 34.084 2.954 1.00 35.34 479 ARG A O 1
ATOM 3893 N N . ASP A 1 480 ? 32.767 32.540 4.283 1.00 37.25 480 ASP A N 1
ATOM 3894 C CA . ASP A 1 480 ? 32.639 33.308 5.518 1.00 37.25 480 ASP A CA 1
ATOM 3895 C C . ASP A 1 480 ? 33.848 34.236 5.670 1.00 37.25 480 ASP A C 1
ATOM 3897 O O . ASP A 1 480 ? 35.002 33.808 5.615 1.00 37.25 480 ASP A O 1
ATOM 3901 N N . GLY A 1 481 ? 33.573 35.532 5.813 1.00 31.25 481 GLY A N 1
ATOM 3902 C CA . GLY A 1 481 ? 34.594 36.568 5.924 1.00 31.25 481 GLY A CA 1
ATOM 3903 C C . GLY A 1 481 ? 34.008 37.976 5.982 1.00 31.25 481 GLY A C 1
ATOM 3904 O O . GLY A 1 481 ? 34.011 38.681 4.985 1.00 31.25 481 GLY A O 1
ATOM 3905 N N . GLU A 1 482 ? 33.522 38.330 7.172 1.00 32.53 482 GLU A N 1
ATOM 3906 C CA . GLU A 1 482 ? 33.378 39.671 7.760 1.00 32.53 482 GLU A CA 1
ATOM 3907 C C . GLU A 1 482 ? 32.616 40.818 7.048 1.00 32.53 482 GLU A C 1
ATOM 3909 O O . GLU A 1 482 ? 32.875 41.244 5.931 1.00 32.53 482 GLU A O 1
ATOM 3914 N N . GLN A 1 483 ? 31.772 41.433 7.887 1.00 32.34 483 GLN A N 1
ATOM 3915 C CA . GLN A 1 483 ? 31.065 42.715 7.794 1.00 32.34 483 GLN A CA 1
ATOM 3916 C C . GLN A 1 483 ? 29.747 42.778 7.006 1.00 32.34 483 GLN A C 1
ATOM 3918 O O . GLN A 1 483 ? 29.673 42.908 5.789 1.00 32.34 483 GLN A O 1
ATOM 3923 N N . ARG A 1 484 ? 28.677 42.836 7.815 1.00 39.44 484 ARG A N 1
ATOM 3924 C CA . ARG A 1 484 ? 27.308 43.274 7.521 1.00 39.44 484 ARG A CA 1
ATOM 3925 C C . ARG A 1 484 ? 27.248 44.459 6.541 1.00 39.44 484 ARG A C 1
ATOM 3927 O O . ARG A 1 484 ? 27.181 45.605 6.982 1.00 39.44 484 ARG A O 1
ATOM 3934 N N . ARG A 1 485 ? 27.144 44.193 5.238 1.00 35.31 485 ARG A N 1
ATOM 3935 C CA . ARG A 1 485 ? 26.441 45.041 4.257 1.00 35.31 485 ARG A CA 1
ATOM 3936 C C . ARG A 1 485 ? 25.774 44.149 3.207 1.00 35.31 485 ARG A C 1
ATOM 3938 O O . ARG A 1 485 ? 26.311 43.119 2.828 1.00 35.31 485 ARG A O 1
ATOM 3945 N N . ARG A 1 486 ? 24.554 44.534 2.822 1.00 40.44 486 ARG A N 1
ATOM 3946 C CA . ARG A 1 486 ? 23.640 43.804 1.929 1.00 40.44 486 ARG A CA 1
ATOM 3947 C C . ARG A 1 486 ? 24.327 43.439 0.604 1.00 40.44 486 ARG A C 1
ATOM 3949 O O . ARG A 1 486 ? 24.849 44.329 -0.060 1.00 40.44 486 ARG A O 1
ATOM 3956 N N . GLY A 1 487 ? 24.279 42.155 0.239 1.00 36.69 487 GLY A N 1
ATOM 3957 C CA . GLY A 1 487 ? 24.767 41.617 -1.036 1.00 36.69 487 GLY A CA 1
ATOM 3958 C C . GLY A 1 487 ? 25.732 40.441 -0.859 1.00 36.69 487 GLY A C 1
ATOM 3959 O O . GLY A 1 487 ? 26.939 40.608 -0.996 1.00 36.69 487 GLY A O 1
ATOM 3960 N N . GLY A 1 488 ? 25.208 39.251 -0.548 1.00 36.41 488 GLY A N 1
ATOM 3961 C CA . GLY A 1 488 ? 25.982 38.007 -0.629 1.00 36.41 488 GLY A CA 1
ATOM 3962 C C . GLY A 1 488 ? 26.070 37.514 -2.076 1.00 36.41 488 GLY A C 1
ATOM 3963 O O . GLY A 1 488 ? 25.187 37.813 -2.881 1.00 36.41 488 GLY A O 1
ATOM 3964 N N . SER A 1 489 ? 27.115 36.758 -2.416 1.00 38.31 489 SER A N 1
ATOM 3965 C CA . SER A 1 489 ? 27.191 36.045 -3.696 1.00 38.31 489 SER A CA 1
ATOM 3966 C C . SER A 1 489 ? 27.459 34.560 -3.482 1.00 38.31 489 SER A C 1
ATOM 3968 O O . SER A 1 489 ? 28.177 34.191 -2.552 1.00 38.31 489 SER A O 1
ATOM 3970 N N . VAL A 1 490 ? 26.860 33.714 -4.320 1.00 36.94 490 VAL A N 1
ATOM 3971 C CA . VAL A 1 490 ? 27.104 32.264 -4.333 1.00 36.94 490 VAL A CA 1
ATOM 3972 C C . VAL A 1 490 ? 28.003 31.951 -5.523 1.00 36.94 490 VAL A C 1
ATOM 3974 O O . VAL A 1 490 ? 27.697 32.342 -6.650 1.00 36.94 490 VAL A O 1
ATOM 3977 N N . GLY A 1 491 ? 29.130 31.288 -5.258 1.00 33.47 491 GLY A N 1
ATOM 3978 C CA . GLY A 1 491 ? 30.058 30.811 -6.279 1.00 33.47 491 GLY A CA 1
ATOM 3979 C C . GLY A 1 491 ? 29.826 29.332 -6.575 1.00 33.47 491 GLY A C 1
ATOM 3980 O O . GLY A 1 491 ? 29.824 28.522 -5.648 1.00 33.47 491 GLY A O 1
ATOM 3981 N N . ILE A 1 492 ? 29.648 28.983 -7.848 1.00 38.66 492 ILE A N 1
ATOM 3982 C CA . ILE A 1 492 ? 29.603 27.601 -8.333 1.00 38.66 492 ILE A CA 1
ATOM 3983 C C . ILE A 1 492 ? 30.851 27.357 -9.179 1.00 38.66 492 ILE A C 1
ATOM 3985 O O . ILE A 1 492 ? 31.095 28.050 -10.169 1.00 38.66 492 ILE A O 1
ATOM 3989 N N . GLU A 1 493 ? 31.627 26.356 -8.777 1.00 36.91 493 GLU A N 1
ATOM 3990 C CA . GLU A 1 493 ? 32.780 25.860 -9.521 1.00 36.91 493 GLU A CA 1
ATOM 3991 C C . GLU A 1 493 ? 32.369 24.623 -10.324 1.00 36.91 493 GLU A C 1
ATOM 3993 O O . GLU A 1 493 ? 31.914 23.630 -9.751 1.00 36.91 493 GLU A O 1
ATOM 3998 N N . ILE A 1 494 ? 32.524 24.676 -11.647 1.00 38.25 494 ILE A N 1
ATOM 3999 C CA . ILE A 1 494 ? 32.203 23.565 -12.551 1.00 38.25 494 ILE A CA 1
ATOM 4000 C C . ILE A 1 494 ? 33.480 23.127 -13.264 1.00 38.25 494 ILE A C 1
ATOM 4002 O O . ILE A 1 494 ? 34.143 23.930 -13.922 1.00 38.25 494 ILE A O 1
ATOM 4006 N N . TYR A 1 495 ? 33.815 21.844 -13.149 1.00 36.25 495 TYR A N 1
ATOM 4007 C CA . TYR A 1 495 ? 35.013 21.267 -13.753 1.00 36.25 495 TYR A CA 1
ATOM 4008 C C . TYR A 1 495 ? 34.662 20.493 -15.030 1.00 36.25 495 TYR A C 1
ATOM 4010 O O . TYR A 1 495 ? 33.841 19.578 -15.001 1.00 36.25 495 TYR A O 1
ATOM 4018 N N . PHE A 1 496 ? 35.325 20.834 -16.138 1.00 37.09 496 PHE A N 1
ATOM 4019 C CA . PHE A 1 496 ? 35.276 20.107 -17.410 1.00 37.09 496 PHE A CA 1
ATOM 4020 C C . PHE A 1 496 ? 36.681 19.567 -17.717 1.00 37.09 496 PHE A C 1
ATOM 4022 O O . PHE A 1 496 ? 37.551 20.297 -18.205 1.00 37.09 496 PHE A O 1
ATOM 4029 N N . GLY A 1 497 ? 36.943 18.304 -17.366 1.00 48.44 497 GLY A N 1
ATOM 4030 C CA . GLY A 1 497 ? 38.303 17.750 -17.385 1.00 48.44 497 GLY A CA 1
ATOM 4031 C C . GLY A 1 497 ? 39.246 18.554 -16.476 1.00 48.44 497 GLY A C 1
ATOM 4032 O O . GLY A 1 497 ? 38.958 18.741 -15.298 1.00 48.44 497 GLY A O 1
ATOM 4033 N N . ASN A 1 498 ? 40.345 19.086 -17.028 1.00 37.00 498 ASN A N 1
ATOM 4034 C CA . ASN A 1 498 ? 41.321 19.906 -16.285 1.00 37.00 498 ASN A CA 1
ATOM 4035 C C . ASN A 1 498 ? 40.993 21.416 -16.269 1.00 37.00 498 ASN A C 1
ATOM 4037 O O . ASN A 1 498 ? 41.850 22.220 -15.896 1.00 37.00 498 ASN A O 1
ATOM 4041 N N . ARG A 1 499 ? 39.805 21.838 -16.723 1.00 34.66 499 ARG A N 1
ATOM 4042 C CA . ARG A 1 499 ? 39.420 23.259 -16.792 1.00 34.66 499 ARG A CA 1
ATOM 4043 C C . ARG A 1 499 ? 38.334 23.590 -15.771 1.00 34.66 499 ARG A C 1
ATOM 4045 O O . ARG A 1 499 ? 37.340 22.878 -15.678 1.00 34.66 499 ARG A O 1
ATOM 4052 N N . LEU A 1 500 ? 38.530 24.696 -15.055 1.00 37.38 500 LEU A N 1
ATOM 4053 C CA . LEU A 1 500 ? 37.605 25.239 -14.061 1.00 37.38 500 LEU A CA 1
ATOM 4054 C C . LEU A 1 500 ? 36.810 26.406 -14.657 1.00 37.38 500 LEU A C 1
ATOM 4056 O O . LEU A 1 500 ? 37.399 27.363 -15.165 1.00 37.38 500 LEU A O 1
ATOM 4060 N N . LEU A 1 501 ? 35.485 26.339 -14.560 1.00 37.28 501 LEU A N 1
ATOM 4061 C CA . LEU A 1 501 ? 34.574 27.444 -14.829 1.00 37.28 501 LEU A CA 1
ATOM 4062 C C . LEU A 1 501 ? 33.995 27.955 -13.503 1.00 37.28 501 LEU A C 1
ATOM 4064 O O . LEU A 1 501 ? 33.334 27.205 -12.789 1.00 37.28 501 LEU A O 1
ATOM 4068 N N . ASN A 1 502 ? 34.224 29.234 -13.202 1.00 32.81 502 ASN A N 1
ATOM 4069 C CA . ASN A 1 502 ? 33.704 29.893 -12.005 1.00 32.81 502 ASN A CA 1
ATOM 4070 C C . ASN A 1 502 ? 32.506 30.767 -12.366 1.00 32.81 502 ASN A C 1
ATOM 4072 O O . ASN A 1 502 ? 32.641 31.712 -13.147 1.00 32.81 502 ASN A O 1
ATOM 4076 N N . LEU A 1 503 ? 31.353 30.469 -11.777 1.00 38.00 503 LEU A N 1
ATOM 4077 C CA . LEU A 1 503 ? 30.134 31.258 -11.917 1.00 38.00 503 LEU A CA 1
ATOM 4078 C C . LEU A 1 503 ? 29.799 31.897 -10.572 1.00 38.00 503 LEU A C 1
ATOM 4080 O O . LEU A 1 503 ? 29.719 31.201 -9.565 1.00 38.00 503 LEU A O 1
ATOM 4084 N N . THR A 1 504 ? 29.597 33.213 -10.553 1.00 33.72 504 THR A N 1
ATOM 4085 C CA . THR A 1 504 ? 29.280 33.963 -9.330 1.00 33.72 504 THR A CA 1
ATOM 4086 C C . THR A 1 504 ? 27.947 34.675 -9.502 1.00 33.72 504 THR A C 1
ATOM 4088 O O . THR A 1 504 ? 27.791 35.466 -10.433 1.00 33.72 504 THR A O 1
ATOM 4091 N N . PHE A 1 505 ? 27.004 34.431 -8.595 1.00 38.16 505 PHE A N 1
ATOM 4092 C CA . PHE A 1 505 ? 25.661 35.012 -8.652 1.00 38.16 505 PHE A CA 1
ATOM 4093 C C . PHE A 1 505 ? 25.439 36.002 -7.507 1.00 38.16 505 PHE A C 1
ATOM 4095 O O . PHE A 1 505 ? 25.734 35.654 -6.362 1.00 38.16 505 PHE A O 1
ATOM 4102 N N . PRO A 1 506 ? 24.916 37.213 -7.766 1.00 33.66 506 PRO A N 1
ATOM 4103 C CA . PRO A 1 506 ? 24.505 38.136 -6.714 1.00 33.66 506 PRO A CA 1
ATOM 4104 C C . PRO A 1 506 ? 23.147 37.724 -6.126 1.00 33.66 506 PRO A C 1
ATOM 4106 O O . PRO A 1 506 ? 22.202 37.462 -6.865 1.00 33.66 506 PRO A O 1
ATOM 4109 N N . VAL A 1 507 ? 23.029 37.704 -4.797 1.00 38.12 507 VAL A N 1
ATOM 4110 C CA . VAL A 1 507 ? 21.756 37.471 -4.100 1.00 38.12 507 VAL A CA 1
ATOM 4111 C C . VAL A 1 507 ? 21.045 38.813 -3.922 1.00 38.12 507 VAL A C 1
ATOM 4113 O O . VAL A 1 507 ? 21.485 39.649 -3.128 1.00 38.12 507 VAL A O 1
ATOM 4116 N N . THR A 1 508 ? 19.959 39.045 -4.661 1.00 36.16 508 THR A N 1
ATOM 4117 C CA . THR A 1 508 ? 19.089 40.212 -4.454 1.00 36.16 508 THR A CA 1
ATOM 4118 C C . THR A 1 508 ? 18.031 39.885 -3.408 1.00 36.16 508 THR A C 1
ATOM 4120 O O . THR A 1 508 ? 17.198 39.008 -3.613 1.00 36.16 508 THR A O 1
ATOM 4123 N N . SER A 1 509 ? 18.084 40.585 -2.275 1.00 37.00 509 SER A N 1
ATOM 4124 C CA . SER A 1 509 ? 17.051 40.554 -1.244 1.00 37.00 509 SER A CA 1
ATOM 4125 C C . SER A 1 509 ? 15.884 41.427 -1.689 1.00 37.00 509 SER A C 1
ATOM 4127 O O . SER A 1 509 ? 16.038 42.641 -1.648 1.00 37.00 509 SER A O 1
ATOM 4129 N N . ASP A 1 510 ? 14.796 40.826 -2.155 1.00 33.28 510 ASP A N 1
ATOM 4130 C CA . ASP A 1 510 ? 13.429 41.361 -2.065 1.00 33.28 510 ASP A CA 1
ATOM 4131 C C . ASP A 1 510 ? 12.488 40.309 -2.669 1.00 33.28 510 ASP A C 1
ATOM 4133 O O . ASP A 1 510 ? 12.222 40.328 -3.863 1.00 33.28 510 ASP A O 1
ATOM 4137 N N . ASP A 1 511 ? 12.080 39.334 -1.850 1.00 33.41 511 ASP A N 1
ATOM 4138 C CA . ASP A 1 511 ? 10.779 38.655 -1.938 1.00 33.41 511 ASP A CA 1
ATOM 4139 C C . ASP A 1 511 ? 10.612 37.737 -0.707 1.00 33.41 511 ASP A C 1
ATOM 4141 O O . ASP A 1 511 ? 11.340 36.763 -0.520 1.00 33.41 511 ASP A O 1
ATOM 4145 N N . GLU A 1 512 ? 9.664 38.075 0.174 1.00 31.58 512 GLU A N 1
ATOM 4146 C CA . GLU A 1 512 ? 9.315 37.350 1.412 1.00 31.58 512 GLU A CA 1
ATOM 4147 C C . GLU A 1 512 ? 8.484 36.077 1.145 1.00 31.58 512 GLU A C 1
ATOM 4149 O O . GLU A 1 512 ? 7.413 35.871 1.720 1.00 31.58 512 GLU A O 1
ATOM 4154 N N . LYS A 1 513 ? 8.954 35.188 0.266 1.00 29.22 513 LYS A N 1
ATOM 4155 C CA . LYS A 1 513 ? 8.396 33.835 0.110 1.00 29.22 513 LYS A CA 1
ATOM 4156 C C . LYS A 1 513 ? 9.539 32.822 0.038 1.00 29.22 513 LYS A C 1
ATOM 4158 O O . LYS A 1 513 ? 10.537 33.079 -0.622 1.00 29.22 513 LYS A O 1
ATOM 4163 N N . GLY A 1 514 ? 9.394 31.721 0.782 1.00 28.12 514 GLY A N 1
ATOM 4164 C CA . GLY A 1 514 ? 10.404 30.676 1.024 1.00 28.12 514 GLY A CA 1
ATOM 4165 C C . GLY A 1 514 ? 10.991 29.992 -0.227 1.00 28.12 514 GLY A C 1
ATOM 4166 O O . GLY A 1 514 ? 10.698 30.389 -1.355 1.00 28.12 514 GLY A O 1
ATOM 4167 N N . PRO A 1 515 ? 11.863 28.980 -0.054 1.00 26.11 515 PRO A N 1
ATOM 4168 C CA . PRO A 1 515 ? 12.884 28.622 -1.032 1.00 26.11 515 PRO A CA 1
ATOM 4169 C C . PRO A 1 515 ? 12.315 27.801 -2.199 1.00 26.11 515 PRO A C 1
ATOM 4171 O O . PRO A 1 515 ? 12.441 26.587 -2.246 1.00 26.11 515 PRO A O 1
ATOM 4174 N N . TYR A 1 516 ? 11.748 28.480 -3.195 1.00 27.62 516 TYR A N 1
ATOM 4175 C CA . TYR A 1 516 ? 11.565 27.938 -4.542 1.00 27.62 516 TYR A CA 1
ATOM 4176 C C . TYR A 1 516 ? 12.487 28.686 -5.505 1.00 27.62 516 TYR A C 1
ATOM 4178 O O . TYR A 1 516 ? 12.113 29.715 -6.061 1.00 27.62 516 TYR A O 1
ATOM 4186 N N . TRP A 1 517 ? 13.695 28.165 -5.723 1.00 26.22 517 TRP A N 1
ATOM 4187 C CA . TRP A 1 517 ? 14.542 28.591 -6.840 1.00 26.22 517 TRP A CA 1
ATOM 4188 C C . TRP A 1 517 ? 15.164 27.371 -7.519 1.00 26.22 517 TRP A C 1
ATOM 4190 O O . TRP A 1 517 ? 16.279 26.967 -7.208 1.00 26.22 517 TRP A O 1
ATOM 4200 N N . CYS A 1 518 ? 14.448 26.813 -8.495 1.00 22.89 518 CYS A N 1
ATOM 4201 C CA . CYS A 1 518 ? 15.065 26.061 -9.581 1.00 22.89 518 CYS A CA 1
ATOM 4202 C C . CYS A 1 518 ? 15.188 27.029 -10.769 1.00 22.89 518 CYS A C 1
ATOM 4204 O O . CYS A 1 518 ? 14.240 27.227 -11.525 1.00 22.89 518 CYS A O 1
ATOM 4206 N N . GLN A 1 519 ? 16.322 27.727 -10.881 1.00 29.27 519 GLN A N 1
ATOM 4207 C CA . GLN A 1 519 ? 16.681 28.411 -12.126 1.00 29.27 519 GLN A CA 1
ATOM 4208 C C . GLN A 1 519 ? 17.425 27.407 -13.007 1.00 29.27 519 GLN A C 1
ATOM 4210 O O . GLN A 1 519 ? 18.529 26.978 -12.676 1.00 29.27 519 GLN A O 1
ATOM 4215 N N . GLU A 1 520 ? 16.810 27.014 -14.120 1.00 29.44 520 GLU A N 1
ATOM 4216 C CA . GLU A 1 520 ? 17.424 26.151 -15.1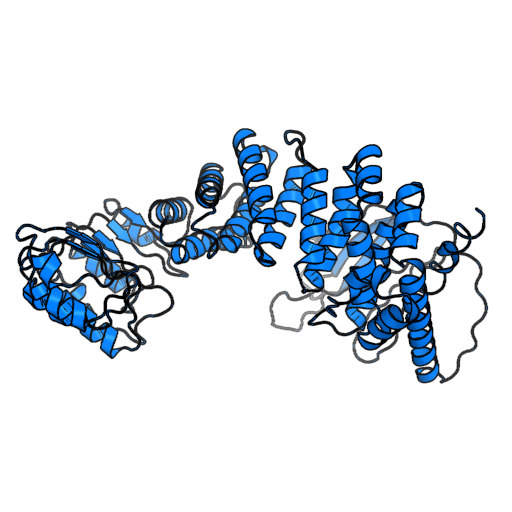28 1.00 29.44 520 GLU A CA 1
ATOM 4217 C C . GLU A 1 520 ? 18.552 26.927 -15.836 1.00 29.44 520 GLU A C 1
ATOM 4219 O O . GLU A 1 520 ? 18.303 27.843 -16.621 1.00 29.44 520 GLU A O 1
ATOM 4224 N N . ILE A 1 521 ? 19.814 26.593 -15.550 1.00 30.97 521 ILE A N 1
ATOM 4225 C CA . ILE A 1 521 ? 20.971 27.172 -16.246 1.00 30.97 521 ILE A CA 1
ATOM 4226 C C . ILE A 1 521 ? 21.350 26.240 -17.398 1.00 30.97 521 ILE A C 1
ATOM 4228 O O . ILE A 1 521 ? 21.906 25.164 -17.185 1.00 30.97 521 ILE A O 1
ATOM 4232 N N . ARG A 1 522 ? 21.089 26.666 -18.639 1.00 32.31 522 ARG A N 1
ATOM 4233 C CA . ARG A 1 522 ? 21.532 25.945 -19.841 1.00 32.31 522 ARG A CA 1
ATOM 4234 C C . ARG A 1 522 ? 22.924 26.407 -20.255 1.00 32.31 522 ARG A C 1
ATOM 4236 O O . ARG A 1 522 ? 23.109 27.547 -20.677 1.00 32.31 522 ARG A O 1
ATOM 4243 N N . ILE A 1 523 ? 23.896 25.502 -20.179 1.00 31.33 523 ILE A N 1
ATOM 4244 C CA . ILE A 1 523 ? 25.248 25.711 -20.706 1.00 31.33 523 ILE A CA 1
ATOM 4245 C C . ILE A 1 523 ? 25.366 24.911 -22.004 1.00 31.33 523 ILE A C 1
ATOM 4247 O O . ILE A 1 523 ? 25.335 23.684 -21.983 1.00 31.33 523 ILE A O 1
ATOM 4251 N N . CYS A 1 524 ? 25.498 25.602 -23.137 1.00 30.61 524 CYS A N 1
ATOM 4252 C CA . CYS A 1 524 ? 25.832 24.984 -24.420 1.00 30.61 524 CYS A CA 1
ATOM 4253 C C . CYS A 1 524 ? 27.288 25.304 -24.771 1.00 30.61 524 CYS A C 1
ATOM 4255 O O . CYS A 1 524 ? 27.713 26.460 -24.717 1.00 30.61 524 CYS A O 1
ATOM 4257 N N . LEU A 1 525 ? 28.052 24.272 -25.127 1.00 29.83 525 LEU A N 1
ATOM 4258 C CA . LEU A 1 525 ? 29.401 24.416 -25.665 1.00 29.83 525 LEU A CA 1
ATOM 4259 C C . LEU A 1 525 ? 29.320 24.329 -27.186 1.00 29.83 525 LEU A C 1
ATOM 4261 O O . LEU A 1 525 ? 28.928 23.298 -27.729 1.00 29.83 525 LEU A O 1
ATOM 4265 N N . GLU A 1 526 ? 29.704 25.405 -27.866 1.00 30.34 526 GLU A N 1
ATOM 4266 C CA . GLU A 1 526 ? 29.763 25.457 -29.323 1.00 30.34 526 GLU A CA 1
ATOM 4267 C C . GLU A 1 526 ? 31.189 25.847 -29.738 1.00 30.34 526 GLU A C 1
ATOM 4269 O O . GLU A 1 526 ? 31.693 26.900 -29.349 1.00 30.34 526 GLU A O 1
ATOM 4274 N N . ASN A 1 527 ? 31.871 24.969 -30.485 1.00 31.62 527 ASN A N 1
ATOM 4275 C CA . ASN A 1 527 ? 33.198 25.201 -31.080 1.00 31.62 527 ASN A CA 1
ATOM 4276 C C . ASN A 1 527 ? 34.227 25.885 -30.149 1.00 31.62 527 ASN A C 1
ATOM 4278 O O . ASN A 1 527 ? 34.700 26.985 -30.436 1.00 31.62 527 ASN A O 1
ATOM 4282 N N . ASP A 1 528 ? 34.577 25.236 -29.032 1.00 33.50 528 ASP A N 1
ATOM 4283 C CA . ASP A 1 528 ? 35.570 25.725 -28.055 1.00 33.50 528 ASP A CA 1
ATOM 4284 C C . ASP A 1 528 ? 35.280 27.120 -27.451 1.00 33.50 528 ASP A C 1
ATOM 4286 O O . ASP A 1 528 ? 36.168 27.746 -26.862 1.00 33.50 528 ASP A O 1
ATOM 4290 N N . ARG A 1 529 ? 34.036 27.616 -27.528 1.00 27.69 529 ARG A N 1
ATOM 4291 C CA . ARG A 1 529 ? 33.595 28.829 -26.826 1.00 27.69 529 ARG A CA 1
ATOM 4292 C C . ARG A 1 529 ? 32.361 28.560 -25.968 1.00 27.69 529 ARG A C 1
ATOM 4294 O O . ARG A 1 529 ? 31.381 27.964 -26.405 1.00 27.69 529 ARG A O 1
ATOM 4301 N N . THR A 1 530 ? 32.422 29.030 -24.726 1.00 31.88 530 THR A N 1
ATOM 4302 C CA . THR A 1 530 ? 31.315 28.970 -23.769 1.00 31.88 530 THR A CA 1
ATOM 4303 C C . THR A 1 530 ? 30.346 30.117 -24.043 1.00 31.88 530 THR A C 1
ATOM 4305 O O . THR A 1 530 ? 30.751 31.279 -23.987 1.00 31.88 530 THR A O 1
ATOM 4308 N N . VAL A 1 531 ? 29.072 29.815 -24.301 1.00 29.02 531 VAL A N 1
ATOM 4309 C CA . VAL A 1 531 ? 28.000 30.822 -24.362 1.00 29.02 531 VAL A CA 1
ATOM 4310 C C . VAL A 1 531 ? 27.054 30.588 -23.185 1.00 29.02 531 VAL A C 1
ATOM 4312 O O . VAL A 1 531 ? 26.530 29.490 -23.012 1.00 29.02 531 VAL A O 1
ATOM 4315 N N . ILE A 1 532 ? 26.856 31.618 -22.359 1.00 30.58 532 ILE A N 1
ATOM 4316 C CA . ILE A 1 532 ? 25.929 31.601 -21.219 1.00 30.58 532 ILE A CA 1
ATOM 4317 C C . ILE A 1 532 ? 24.681 32.383 -21.634 1.00 30.58 532 ILE A C 1
ATOM 4319 O O . ILE A 1 532 ? 24.778 33.577 -21.916 1.00 30.58 532 ILE A O 1
ATOM 4323 N N . ALA A 1 533 ? 23.519 31.732 -21.668 1.00 31.78 533 ALA A N 1
ATOM 4324 C CA . ALA A 1 533 ? 22.237 32.399 -21.880 1.00 31.78 533 ALA A CA 1
ATOM 4325 C C . ALA A 1 533 ? 21.528 32.586 -20.532 1.00 31.78 533 ALA A C 1
ATOM 4327 O O . ALA A 1 533 ? 21.327 31.623 -19.798 1.00 31.78 533 ALA A O 1
ATOM 4328 N N . ASN A 1 534 ? 21.159 33.827 -20.207 1.00 28.92 534 ASN A N 1
ATOM 4329 C CA . ASN A 1 534 ? 20.396 34.164 -19.008 1.00 28.92 534 ASN A CA 1
ATOM 4330 C C . ASN A 1 534 ? 18.955 34.497 -19.419 1.00 28.92 534 ASN A C 1
ATOM 4332 O O . ASN A 1 534 ? 18.732 35.450 -20.166 1.00 28.92 534 ASN A O 1
ATOM 4336 N N . THR A 1 535 ? 17.979 33.709 -18.975 1.00 31.27 535 THR A N 1
ATOM 4337 C CA . THR A 1 535 ? 16.564 33.924 -19.296 1.00 31.27 535 THR A CA 1
ATOM 4338 C C . THR A 1 535 ? 15.930 34.833 -18.253 1.00 31.27 535 THR A C 1
ATOM 4340 O O . THR A 1 535 ? 15.401 34.363 -17.249 1.00 31.27 535 THR A O 1
ATOM 4343 N N . ASN A 1 536 ? 15.956 36.144 -18.498 1.00 25.48 536 ASN A N 1
ATOM 4344 C CA . ASN A 1 536 ? 15.126 37.090 -17.758 1.00 25.48 536 ASN A CA 1
ATOM 4345 C C . ASN A 1 536 ? 14.000 37.615 -18.664 1.00 25.48 536 ASN A C 1
ATOM 4347 O O . ASN A 1 536 ? 14.247 37.978 -19.808 1.00 25.48 536 ASN A O 1
ATOM 4351 N N . LYS A 1 537 ? 12.775 37.568 -18.125 1.00 29.92 537 LYS A N 1
ATOM 4352 C CA . LYS A 1 537 ? 11.446 37.963 -18.643 1.00 29.92 537 LYS A CA 1
ATOM 4353 C C . LYS A 1 537 ? 11.300 38.481 -20.090 1.00 29.92 537 LYS A C 1
ATOM 4355 O O . LYS A 1 537 ? 11.897 39.467 -20.496 1.00 29.92 537 LYS A O 1
ATOM 4360 N N . GLN A 1 538 ? 10.279 37.910 -20.745 1.00 28.20 538 GLN A N 1
ATOM 4361 C CA . GLN A 1 538 ? 9.572 38.399 -21.937 1.00 28.20 538 GLN A CA 1
ATOM 4362 C C . GLN A 1 538 ? 10.430 38.568 -23.196 1.00 28.20 538 GLN A C 1
ATOM 4364 O O . GLN A 1 538 ? 10.717 39.671 -23.640 1.00 28.20 538 GLN A O 1
ATOM 4369 N N . THR A 1 539 ? 10.752 37.452 -23.843 1.00 23.84 539 THR A N 1
ATOM 4370 C CA . THR A 1 539 ? 10.413 37.192 -25.255 1.00 23.84 539 THR A CA 1
ATOM 4371 C C . THR A 1 539 ? 10.873 35.780 -25.609 1.00 23.84 539 THR A C 1
ATOM 4373 O O . THR A 1 539 ? 12.005 35.382 -25.354 1.00 23.84 539 THR A O 1
ATOM 4376 N N . ASN A 1 540 ? 9.949 35.003 -26.167 1.00 33.75 540 ASN A N 1
ATOM 4377 C CA . ASN A 1 540 ? 10.223 33.707 -26.772 1.00 33.75 540 ASN A CA 1
ATOM 4378 C C . ASN A 1 540 ? 11.258 33.840 -27.898 1.00 33.75 540 ASN A C 1
ATOM 4380 O O . ASN A 1 540 ? 11.147 34.770 -28.696 1.00 33.75 540 ASN A O 1
ATOM 4384 N N . LYS A 1 541 ? 12.150 32.840 -27.993 1.00 30.09 541 LYS A N 1
ATOM 4385 C CA . LYS A 1 541 ? 12.884 32.320 -29.174 1.00 30.09 541 LYS A CA 1
ATOM 4386 C C . LYS A 1 541 ? 14.380 32.144 -28.899 1.00 30.09 541 LYS A C 1
ATOM 4388 O O . LYS A 1 541 ? 15.195 33.000 -29.212 1.00 30.09 541 LYS A O 1
ATOM 4393 N N . LEU A 1 542 ? 14.731 30.956 -28.416 1.00 23.30 542 LEU A N 1
ATOM 4394 C CA . LEU A 1 542 ? 16.035 30.329 -28.652 1.00 23.30 542 LEU A CA 1
ATOM 4395 C C . LEU A 1 542 ? 15.780 28.839 -28.901 1.00 23.30 542 LEU A C 1
ATOM 4397 O O . LEU A 1 542 ? 15.921 27.982 -28.035 1.00 23.30 542 LEU A O 1
ATOM 4401 N N . SER A 1 543 ? 15.273 28.558 -30.098 1.00 25.38 543 SER A N 1
ATOM 4402 C CA . SER A 1 543 ? 15.056 27.214 -30.626 1.00 25.38 543 SER A CA 1
ATOM 4403 C C . SER A 1 543 ? 16.401 26.563 -30.965 1.00 25.38 543 SER A C 1
ATOM 4405 O O . SER A 1 543 ? 17.156 27.078 -31.790 1.00 25.38 543 SER A O 1
ATOM 4407 N N . LEU A 1 544 ? 16.675 25.428 -30.315 1.00 26.12 544 LEU A N 1
ATOM 4408 C CA . LEU A 1 544 ? 17.820 24.543 -30.539 1.00 26.12 544 LEU A CA 1
ATOM 4409 C C . LEU A 1 544 ? 17.896 24.092 -32.011 1.00 26.12 544 LEU A C 1
ATOM 4411 O O . LEU A 1 544 ? 17.114 23.259 -32.467 1.00 26.12 544 LEU A O 1
ATOM 4415 N N . TYR A 1 545 ? 18.892 24.583 -32.744 1.00 25.55 545 TYR A N 1
ATOM 4416 C CA . TYR A 1 545 ? 19.280 24.069 -34.057 1.00 25.55 545 TYR A CA 1
ATOM 4417 C C . TYR A 1 545 ? 20.370 22.995 -33.900 1.00 25.55 545 TYR A C 1
ATOM 4419 O O . TYR A 1 545 ? 21.544 23.277 -34.082 1.00 25.55 545 TYR A O 1
ATOM 4427 N N . PHE A 1 546 ? 20.000 21.750 -33.580 1.00 26.77 546 PHE A N 1
ATOM 4428 C CA . PHE A 1 546 ? 20.929 20.599 -33.679 1.00 26.77 546 PHE A CA 1
ATOM 4429 C C . PHE A 1 546 ? 20.300 19.320 -34.270 1.00 26.77 546 PHE A C 1
ATOM 4431 O O . PHE A 1 546 ? 20.958 18.287 -34.390 1.00 26.77 546 PHE A O 1
ATOM 4438 N N . ILE A 1 547 ? 19.039 19.387 -34.710 1.00 31.17 547 ILE A N 1
ATOM 4439 C CA . ILE A 1 547 ? 18.198 18.204 -34.965 1.00 31.17 547 ILE A CA 1
ATOM 4440 C C . ILE A 1 547 ? 18.439 17.535 -36.337 1.00 31.17 547 ILE A C 1
ATOM 4442 O O . ILE A 1 547 ? 18.170 16.350 -36.504 1.00 31.17 547 ILE A O 1
ATOM 4446 N N . THR A 1 548 ? 19.026 18.202 -37.331 1.00 26.75 548 THR A N 1
ATOM 4447 C CA . THR A 1 548 ? 19.018 17.655 -38.706 1.00 26.75 548 THR A CA 1
ATOM 4448 C C . THR A 1 548 ? 20.178 16.710 -39.057 1.00 26.75 548 THR A C 1
ATOM 4450 O O . THR A 1 548 ? 20.098 16.012 -40.065 1.00 26.75 548 THR A O 1
ATOM 4453 N N . PHE A 1 549 ? 21.259 16.647 -38.268 1.00 24.56 549 PHE A N 1
ATOM 4454 C CA . PHE A 1 549 ? 22.511 16.015 -38.727 1.00 24.56 549 PHE A CA 1
ATOM 4455 C C . PHE A 1 549 ? 22.779 14.575 -38.249 1.00 24.56 549 PHE A C 1
ATOM 4457 O O . PHE A 1 549 ? 23.690 13.940 -38.778 1.00 24.56 549 PHE A O 1
ATOM 4464 N N . ARG A 1 550 ? 21.999 14.007 -37.312 1.00 28.88 550 ARG A N 1
ATOM 4465 C CA . ARG A 1 550 ? 22.223 12.621 -36.825 1.00 28.88 550 ARG A CA 1
ATOM 4466 C C . ARG A 1 550 ? 21.373 11.538 -37.503 1.00 28.88 550 ARG A C 1
ATOM 4468 O O . ARG A 1 550 ? 21.839 10.407 -37.600 1.00 28.88 550 ARG A O 1
ATOM 4475 N N . LEU A 1 551 ? 20.203 11.871 -38.053 1.00 28.38 551 LEU A N 1
ATOM 4476 C CA . LEU A 1 551 ? 19.342 10.914 -38.779 1.00 28.38 551 LEU A CA 1
ATOM 4477 C C . LEU A 1 551 ? 19.907 10.499 -40.154 1.00 28.38 551 LEU A C 1
ATOM 4479 O O . LEU A 1 551 ? 19.605 9.418 -40.648 1.00 28.38 551 LEU A O 1
ATOM 4483 N N . LEU A 1 552 ? 20.800 11.302 -40.745 1.00 27.86 552 LEU A N 1
ATOM 4484 C CA . LEU A 1 552 ? 21.463 10.999 -42.025 1.00 27.86 552 LEU A CA 1
ATOM 4485 C C . LEU A 1 552 ? 22.474 9.837 -41.959 1.00 27.86 552 LEU A C 1
ATOM 4487 O O . LEU A 1 552 ? 22.890 9.341 -43.002 1.00 27.86 552 LEU A O 1
ATOM 4491 N N . TYR A 1 553 ? 22.830 9.362 -40.762 1.00 33.31 553 TYR A N 1
ATOM 4492 C CA . TYR A 1 553 ? 23.732 8.217 -40.581 1.00 33.31 553 TYR A CA 1
ATOM 4493 C C . TYR A 1 553 ? 23.006 6.872 -40.422 1.00 33.31 553 TYR A C 1
ATOM 4495 O O . TYR A 1 553 ? 23.670 5.851 -40.261 1.00 33.31 553 TYR A O 1
ATOM 4503 N N . ILE A 1 554 ? 21.668 6.852 -40.469 1.00 34.38 554 ILE A N 1
ATOM 4504 C CA . ILE A 1 554 ? 20.868 5.628 -40.287 1.00 34.38 554 ILE A CA 1
ATOM 4505 C C . ILE A 1 554 ? 20.664 4.873 -41.613 1.00 34.38 554 ILE A C 1
ATOM 4507 O O . ILE A 1 554 ? 20.598 3.651 -41.610 1.00 34.38 554 ILE A O 1
ATOM 4511 N N . LEU A 1 555 ? 20.653 5.559 -42.762 1.00 29.33 555 LEU A N 1
ATOM 4512 C CA . LEU A 1 555 ? 20.407 4.907 -44.058 1.00 29.33 555 LEU A CA 1
ATOM 4513 C C . LEU A 1 555 ? 21.623 4.286 -44.783 1.00 29.33 555 LEU A C 1
ATOM 4515 O O . LEU A 1 555 ? 21.402 3.321 -45.511 1.00 29.33 555 LEU A O 1
ATOM 4519 N N . PRO A 1 556 ? 22.892 4.727 -44.636 1.00 25.23 556 PRO A N 1
ATOM 4520 C CA . PRO A 1 556 ? 23.970 4.129 -45.434 1.00 25.23 556 PRO A CA 1
ATOM 4521 C C . PRO A 1 556 ? 24.396 2.724 -44.983 1.00 25.23 556 PRO A C 1
ATOM 4523 O O . PRO A 1 556 ? 24.992 2.000 -45.774 1.00 25.23 556 PRO A O 1
ATOM 4526 N N . ALA A 1 557 ? 24.105 2.327 -43.738 1.00 29.33 557 ALA A N 1
ATOM 4527 C CA . ALA A 1 557 ? 24.485 1.005 -43.229 1.00 29.33 557 ALA A CA 1
ATOM 4528 C C . ALA A 1 557 ? 23.532 -0.116 -43.686 1.00 29.33 557 ALA A C 1
ATOM 4530 O O . ALA A 1 557 ? 23.948 -1.265 -43.759 1.00 29.33 557 ALA A O 1
ATOM 4531 N N . ALA A 1 558 ? 22.288 0.217 -44.054 1.00 28.38 558 ALA A N 1
ATOM 4532 C CA . ALA A 1 558 ? 21.294 -0.742 -44.547 1.00 28.38 558 ALA A CA 1
ATOM 4533 C C . ALA A 1 558 ? 21.212 -0.820 -46.086 1.00 28.38 558 ALA A C 1
ATOM 4535 O O . ALA A 1 558 ? 20.477 -1.642 -46.614 1.00 28.38 558 ALA A O 1
ATOM 4536 N N . ILE A 1 559 ? 21.948 0.030 -46.813 1.00 26.38 559 ILE A N 1
ATOM 4537 C CA . ILE A 1 559 ? 21.934 0.078 -48.291 1.00 26.38 559 ILE A CA 1
ATOM 4538 C C . ILE A 1 559 ? 23.213 -0.537 -48.902 1.00 26.38 559 ILE A C 1
ATOM 4540 O O . ILE A 1 559 ? 23.354 -0.607 -50.117 1.00 26.38 559 ILE A O 1
ATOM 4544 N N . ASN A 1 560 ? 24.132 -1.050 -48.077 1.00 28.61 560 ASN A N 1
ATOM 4545 C CA . ASN A 1 560 ? 25.359 -1.714 -48.537 1.00 28.61 560 ASN A CA 1
ATOM 4546 C C . ASN A 1 560 ? 25.502 -3.171 -48.054 1.00 28.61 560 ASN A C 1
ATOM 4548 O O . ASN A 1 560 ? 26.629 -3.611 -47.825 1.00 28.61 560 ASN A O 1
ATOM 4552 N N . ILE A 1 561 ? 24.392 -3.915 -47.929 1.00 27.84 561 ILE A N 1
ATOM 4553 C CA . ILE A 1 561 ? 24.362 -5.394 -47.922 1.00 27.84 561 ILE A CA 1
ATOM 4554 C C . ILE A 1 561 ? 23.127 -5.878 -48.679 1.00 27.84 561 ILE A C 1
ATOM 4556 O O . ILE A 1 561 ? 22.020 -5.422 -48.321 1.00 27.84 561 ILE A O 1
#

Organism: Hymenolepis diminuta (NCBI:txid6216)

InterPro domains:
  IPR032675 Leucine-rich repeat domain superfamily [G3DSA:3.80.10.10] (1-176)
  IPR051341 Zyg-11-related ubiquitin ligase adapter protein [PTHR12904] (10-442)

pLDDT: mean 77.87, std 24.93, range [22.89, 98.75]